Protein AF-A0A9W9Z5Y8-F1 (afdb_monomer_lite)

Sequence (457 aa):
MLLIQQVHQNNAPAVVKSFIDCHHIPGLTVVLNDNGTRCAQRVTTGTALMLLRLKIGVSLDQMVKESLDGFKSQWRERAAQRRSKSDWSSTDVVSKGGERKETDVDEEALSPDSIVKVATCGNSRLRPSSRSNWQQKLCQVLVDVCHPNGTTKVNPSAIKETPNHLLYLKLEVHGNRAFVGNVLEWREIGFVVEIKERKEVIKKHFAIDLHSNRFRRSVILGEVSAEKNNFPDYDQHKCCGSCYSGCGPVAWAQIFGYYDRKAATPNAIFSSTIYGDSSTKAPLHLTDEVKRFVEDIRLQVKTFCNNGQGSTYTSNMHLIAPWFRSRQGSNSRVVSYLESRKKRSSGGSSVARGGRSWIQSKAAEYIKSGYPVILDFDFESEGGHSAVATRYKGTSRRNRHCKTKTTGWWVGKKTKTVCSWETAAYDYEFFLHYGWGGRNNKWQQVSPFGAHVAYIA

Foldseek 3Di:
DPPPPPPDDDDDDDDDDDDDDDDDDDDDDFDDDPVGDDDDDDDDDDPVCPVVCVVVVVVVVVVVVVVVLVVVLVVQVVVQPVDDVLVCQQKDKDFVPDDDPDQKHKAFEDEAFDKDKAFADDDFDDDADDDDLVLLLVVVQWPQQADPVSGSHGHCVQWDADPVRTTIGITGGHRPLVSNCVSNVVDKDKDWDWHDDPGMIMIGIHIYDSVPPDDLDQDQPFFQPPPPQQQAQEAWDQDDPLATLAQLLLQVLRQLLSLLQQCPDPPRLFFVPSLHDVVDRRDNYDDPSSVVSSNVSLVQLVFDGDPRYTDGDLVSSQSCAVVRCVRGHDQKAKEKEAEDPDDDDDDDYHHHYDFLQVQLVVQQVVLRVNWKKWFWAADGPPGIAIWIFRTKTKGFIKIKMKGWDWDDPDPDTDIDIDIDIDRSGIQMWTQTSRNRRRPPRGTGRGRGRMMMTMDGD

Radius of gyration: 28.99 Å; chains: 1; bounding box: 71×78×68 Å

Organism: NCBI:txid174260

Secondary structure (DSSP, 8-state):
----SS---------------------------TT-----------GGGHHHHHHHHHHHHHHHHHHHHHHHHHHHHHHHT---HHHHHTEEEEETT-----SEEEEEEE-TT-EEEEE--S---PPP----HHHHHHHHHBTTTB-TTS-SSBPGGGEEE-TTS-EEEEEEB-S-HHHHHHHTTT---EEEEEEE-SSEEEEEEEEE-----S----EEEEE----TTSS---B--EEETTEE--HHHHHHHHHHHHHHHHHTSTT-SS-TTSSSSTT-PPPSS--HHHHHHHHHHHHHTT-EEETTEEE--GGGGGGGHHHHHHHH-TTEEEEEEEE-SS----TTSEEEEE-HHHHHHHHHHHHHTT--EEEEEEETTTEEEEEEEEEEEEEEEEEEEEEEEEES-TT--EEEEEEEEEEEEEEEEEEEE-SBTTTT-EEE----SEEEEEEE-

Structure (mmCIF, N/CA/C/O backbone):
data_AF-A0A9W9Z5Y8-F1
#
_entry.id   AF-A0A9W9Z5Y8-F1
#
loop_
_atom_site.group_PDB
_atom_site.id
_atom_site.type_symbol
_atom_site.label_atom_id
_atom_site.label_alt_id
_atom_site.label_comp_id
_atom_site.label_asym_id
_atom_site.label_entity_id
_atom_site.label_seq_id
_atom_site.pdbx_PDB_ins_code
_atom_site.Cartn_x
_atom_site.Cartn_y
_atom_site.Cartn_z
_atom_site.occupancy
_atom_site.B_iso_or_equiv
_atom_site.auth_seq_id
_atom_site.auth_comp_id
_atom_site.auth_asym_id
_atom_site.auth_atom_id
_atom_site.pdbx_PDB_model_num
ATOM 1 N N . MET A 1 1 ? -2.914 31.063 -19.823 1.00 40.78 1 MET A N 1
ATOM 2 C CA . MET A 1 1 ? -2.941 31.838 -21.081 1.00 40.78 1 MET A CA 1
ATOM 3 C C . MET A 1 1 ? -3.398 33.271 -20.805 1.00 40.78 1 MET A C 1
ATOM 5 O O . MET A 1 1 ? -4.477 33.668 -21.205 1.00 40.78 1 MET A O 1
ATOM 9 N N . LEU A 1 2 ? -2.565 34.026 -20.090 1.00 26.02 2 LEU A N 1
ATOM 10 C CA . LEU A 1 2 ? -2.575 35.484 -19.932 1.00 26.02 2 LEU A CA 1
ATOM 11 C C . LEU A 1 2 ? -1.150 35.807 -19.450 1.00 26.02 2 LEU A C 1
ATOM 13 O O . LEU A 1 2 ? -0.657 35.095 -18.579 1.00 26.02 2 LEU A O 1
ATOM 17 N N . LEU A 1 3 ? -0.502 36.805 -20.060 1.00 25.27 3 LEU A N 1
ATOM 18 C CA . LEU A 1 3 ? 0.904 37.229 -19.886 1.00 25.27 3 LEU A CA 1
ATOM 19 C C . LEU A 1 3 ? 1.996 36.468 -20.670 1.00 25.27 3 LEU A C 1
ATOM 21 O O . LEU A 1 3 ? 3.024 36.082 -20.125 1.00 25.27 3 LEU A O 1
ATOM 25 N N . ILE A 1 4 ? 1.840 36.379 -21.994 1.00 27.08 4 ILE A N 1
ATOM 26 C CA . ILE A 1 4 ? 2.989 36.397 -22.923 1.00 27.08 4 ILE A CA 1
ATOM 27 C C . ILE A 1 4 ? 2.711 37.474 -23.973 1.00 27.08 4 ILE A C 1
ATOM 29 O O . ILE A 1 4 ? 2.341 37.155 -25.096 1.00 27.08 4 ILE A O 1
ATOM 33 N N . GLN A 1 5 ? 2.808 38.757 -23.605 1.00 29.08 5 GLN A N 1
ATOM 34 C CA . GLN A 1 5 ? 2.834 39.828 -24.609 1.00 29.08 5 GLN A CA 1
ATOM 35 C C . GLN A 1 5 ? 3.351 41.179 -24.087 1.00 29.08 5 GLN A C 1
ATOM 37 O O . GLN A 1 5 ? 2.685 42.182 -24.285 1.00 29.08 5 GLN A O 1
ATOM 42 N N . GLN A 1 6 ? 4.527 41.255 -23.442 1.00 25.56 6 GLN A N 1
ATOM 43 C CA . GLN A 1 6 ? 5.216 42.560 -23.323 1.00 25.56 6 GLN A CA 1
ATOM 44 C C . GLN A 1 6 ? 6.703 42.506 -22.925 1.00 25.56 6 GLN A C 1
ATOM 46 O O . GLN A 1 6 ? 7.136 43.241 -22.047 1.00 25.56 6 GLN A O 1
ATOM 51 N N . VAL A 1 7 ? 7.524 41.664 -23.561 1.00 26.31 7 VAL A N 1
ATOM 52 C CA . VAL A 1 7 ? 8.994 41.811 -23.466 1.00 26.31 7 VAL A CA 1
ATOM 53 C C . VAL A 1 7 ? 9.623 41.570 -24.836 1.00 26.31 7 VAL A C 1
ATOM 55 O O . VAL A 1 7 ? 10.262 40.559 -25.093 1.00 26.31 7 VAL A O 1
ATOM 58 N N . HIS A 1 8 ? 9.400 42.512 -25.745 1.00 29.52 8 HIS A N 1
ATOM 59 C CA . HIS A 1 8 ? 10.186 42.659 -26.965 1.00 29.52 8 HIS A CA 1
ATOM 60 C C . HIS A 1 8 ? 10.391 44.154 -27.191 1.00 29.52 8 HIS A C 1
ATOM 62 O O . HIS A 1 8 ? 9.608 44.767 -27.900 1.00 29.52 8 HIS A O 1
ATOM 68 N N . GLN A 1 9 ? 11.387 44.733 -26.511 1.00 29.41 9 GLN A N 1
ATOM 69 C CA . GLN A 1 9 ? 12.099 45.969 -26.877 1.00 29.41 9 GLN A CA 1
ATOM 70 C C . GLN A 1 9 ? 13.045 46.353 -25.729 1.00 29.41 9 GLN A C 1
ATOM 72 O O . GLN A 1 9 ? 12.628 46.971 -24.755 1.00 29.41 9 GLN A O 1
ATOM 77 N N . ASN A 1 10 ? 14.297 45.887 -25.812 1.00 26.61 10 ASN A N 1
ATOM 78 C CA . ASN A 1 10 ? 15.540 46.630 -25.535 1.00 26.61 10 ASN A CA 1
ATOM 79 C C . ASN A 1 10 ? 16.707 45.644 -25.348 1.00 26.61 10 ASN A C 1
ATOM 81 O O . ASN A 1 10 ? 16.738 44.839 -24.421 1.00 26.61 10 ASN A O 1
ATOM 85 N N . ASN A 1 11 ? 17.655 45.707 -26.284 1.00 32.47 11 ASN A N 1
ATOM 86 C CA . ASN A 1 11 ? 18.853 44.875 -26.382 1.00 32.47 11 ASN A CA 1
ATOM 87 C C . ASN A 1 11 ? 19.766 44.986 -25.145 1.00 32.47 11 ASN A C 1
ATOM 89 O O . ASN A 1 11 ? 20.342 46.046 -24.916 1.00 32.47 11 ASN A O 1
ATOM 93 N N . ALA A 1 12 ? 19.987 43.877 -24.429 1.00 26.66 12 ALA A N 1
ATOM 94 C CA . ALA A 1 12 ? 21.201 43.592 -23.647 1.00 26.66 12 ALA A CA 1
ATOM 95 C C . ALA A 1 12 ? 21.277 42.080 -23.311 1.00 26.66 12 ALA A C 1
ATOM 97 O O . ALA A 1 12 ? 20.236 41.428 -23.219 1.00 26.66 12 ALA A O 1
ATOM 98 N N . PRO A 1 13 ? 22.484 41.490 -23.182 1.00 30.59 13 PRO A N 1
ATOM 99 C CA . PRO A 1 13 ? 22.707 40.057 -23.362 1.00 30.59 13 PRO A CA 1
ATOM 100 C C . PRO A 1 13 ? 22.388 39.201 -22.129 1.00 30.59 13 PRO A C 1
ATOM 102 O O . PRO A 1 13 ? 22.403 39.646 -20.984 1.00 30.59 13 PRO A O 1
ATOM 105 N N . ALA A 1 14 ? 22.149 37.922 -22.416 1.00 33.84 14 ALA A N 1
ATOM 106 C CA . ALA A 1 14 ? 21.874 36.836 -21.489 1.00 33.84 14 ALA A CA 1
ATOM 107 C C . ALA A 1 14 ? 22.852 36.735 -20.308 1.00 33.84 14 ALA A C 1
ATOM 109 O O . ALA A 1 14 ? 24.058 36.631 -20.517 1.00 33.84 14 ALA A O 1
ATOM 110 N N . VAL A 1 15 ? 22.320 36.572 -19.090 1.00 24.81 15 VAL A N 1
ATOM 111 C CA . VAL A 1 15 ? 23.015 35.865 -18.003 1.00 24.81 15 VAL A CA 1
ATOM 112 C C . VAL A 1 15 ? 22.008 35.059 -17.181 1.00 24.81 15 VAL A C 1
ATOM 114 O O . VAL A 1 15 ? 21.369 35.559 -16.263 1.00 24.81 15 VAL A O 1
ATOM 117 N N . VAL A 1 16 ? 21.929 33.764 -17.479 1.00 24.28 16 VAL A N 1
ATOM 118 C CA . VAL A 1 16 ? 21.732 32.738 -16.451 1.00 24.28 16 VAL A CA 1
ATOM 119 C C . VAL A 1 16 ? 23.098 32.095 -16.258 1.00 24.28 16 VAL A C 1
ATOM 121 O O . VAL A 1 16 ? 23.632 31.487 -17.188 1.00 24.28 16 VAL A O 1
ATOM 124 N N . LYS A 1 17 ? 23.683 32.220 -15.065 1.00 25.78 17 LYS A N 1
ATOM 125 C CA . LYS A 1 17 ? 24.812 31.382 -14.655 1.00 25.78 17 LYS A CA 1
ATOM 126 C C . LYS A 1 17 ? 24.716 31.036 -13.176 1.00 25.78 17 LYS A C 1
ATOM 128 O O . LYS A 1 17 ? 24.801 31.894 -12.306 1.00 25.78 17 LYS A O 1
ATOM 133 N N . SER A 1 18 ? 24.582 29.740 -12.934 1.00 23.34 18 SER A N 1
ATOM 134 C CA . SER A 1 18 ? 24.970 29.055 -11.710 1.00 23.34 18 SER A CA 1
ATOM 135 C C . SER A 1 18 ? 26.504 28.978 -11.589 1.00 23.34 18 SER A C 1
ATOM 137 O O . SER A 1 18 ? 27.213 28.912 -12.595 1.00 23.34 18 SER A O 1
ATOM 139 N N . PHE A 1 19 ? 26.969 28.960 -10.340 1.00 24.38 19 PHE A N 1
ATOM 140 C CA . PHE A 1 19 ? 28.344 28.965 -9.818 1.00 24.38 19 PHE A CA 1
ATOM 141 C C . PHE A 1 19 ? 29.400 28.097 -10.542 1.00 24.38 19 PHE A C 1
ATOM 143 O O . PHE A 1 19 ? 29.201 26.892 -10.675 1.00 24.38 19 PHE A O 1
ATOM 150 N N . ILE A 1 20 ? 30.557 28.702 -10.872 1.00 24.08 20 ILE A N 1
ATOM 151 C CA . ILE A 1 20 ? 31.930 28.141 -10.815 1.00 24.08 20 ILE A CA 1
ATOM 152 C C . ILE A 1 20 ? 32.887 29.305 -10.483 1.00 24.08 20 ILE A C 1
ATOM 154 O O . ILE A 1 20 ? 32.724 30.402 -11.013 1.00 24.08 20 ILE A O 1
ATOM 158 N N . ASP A 1 21 ? 33.843 29.035 -9.600 1.00 29.12 21 ASP A N 1
ATOM 159 C CA . ASP A 1 21 ? 34.938 29.893 -9.138 1.00 29.12 21 ASP A CA 1
ATOM 160 C C . ASP A 1 21 ? 35.821 30.435 -10.287 1.00 29.12 21 ASP A C 1
ATOM 162 O O . ASP A 1 21 ? 36.274 29.653 -11.122 1.00 29.12 21 ASP A O 1
ATOM 166 N N . CYS A 1 22 ? 36.074 31.750 -10.317 1.00 22.33 22 CYS A N 1
ATOM 167 C CA . CYS A 1 22 ? 37.150 32.414 -11.070 1.00 22.33 22 CYS A CA 1
ATOM 168 C C . CYS A 1 22 ? 37.438 33.789 -10.435 1.00 22.33 22 CYS A C 1
ATOM 170 O O . CYS A 1 22 ? 36.559 34.650 -10.370 1.00 22.33 22 CYS A O 1
ATOM 172 N N . HIS A 1 23 ? 38.682 33.998 -10.004 1.00 33.38 23 HIS A N 1
ATOM 173 C CA . HIS A 1 23 ? 39.225 35.286 -9.570 1.00 33.38 23 HIS A CA 1
ATOM 174 C C . HIS A 1 23 ? 39.332 36.311 -10.724 1.00 33.38 23 HIS A C 1
ATOM 176 O O . HIS A 1 23 ? 39.593 35.942 -11.866 1.00 33.38 23 HIS A O 1
ATOM 182 N N . HIS A 1 24 ? 39.237 37.594 -10.337 1.00 31.75 24 HIS A N 1
ATOM 183 C CA . HIS A 1 24 ? 39.574 38.856 -11.032 1.00 31.75 24 HIS A CA 1
ATOM 184 C C . HIS A 1 24 ? 38.626 39.447 -12.102 1.00 31.75 24 HIS A C 1
ATOM 186 O O . HIS A 1 24 ? 38.565 38.968 -13.227 1.00 31.75 24 HIS A O 1
ATOM 192 N N . ILE A 1 25 ? 37.970 40.571 -11.737 1.00 26.62 25 ILE A N 1
ATOM 193 C CA . ILE A 1 25 ? 37.927 41.930 -12.363 1.00 26.62 25 ILE A CA 1
ATOM 194 C C . ILE A 1 25 ? 37.096 42.856 -11.412 1.00 26.62 25 ILE A C 1
ATOM 196 O O . ILE A 1 25 ? 36.200 42.346 -10.735 1.00 26.62 25 ILE A O 1
ATOM 200 N N . PRO A 1 26 ? 37.403 44.168 -11.256 1.00 30.08 26 PRO A N 1
ATOM 201 C CA . PRO A 1 26 ? 37.049 44.965 -10.070 1.00 30.08 26 PRO A CA 1
ATOM 202 C C . PRO A 1 26 ? 35.721 45.741 -10.180 1.00 30.08 26 PRO A C 1
ATOM 204 O O . PRO A 1 26 ? 35.311 46.124 -11.272 1.00 30.08 26 PRO A O 1
ATOM 207 N N . GLY A 1 27 ? 35.098 46.045 -9.028 1.00 31.62 27 GLY A N 1
ATOM 208 C CA . GLY A 1 27 ? 34.037 47.067 -8.928 1.00 31.62 27 GLY A CA 1
ATOM 209 C C . GLY A 1 27 ? 32.718 46.674 -8.247 1.00 31.62 27 GLY A C 1
ATOM 210 O O . GLY A 1 27 ? 31.668 47.154 -8.668 1.00 31.62 27 GLY A O 1
ATOM 211 N N . LEU A 1 28 ? 32.731 45.835 -7.203 1.00 28.95 28 LEU A N 1
ATOM 212 C CA . LEU A 1 28 ? 31.530 45.538 -6.411 1.00 28.95 28 LEU A CA 1
ATOM 213 C C . LEU A 1 28 ? 31.868 45.478 -4.913 1.00 28.95 28 LEU A C 1
ATOM 215 O O . LEU A 1 28 ? 32.621 44.604 -4.490 1.00 28.95 28 LEU A O 1
ATOM 219 N N . THR A 1 29 ? 31.297 46.375 -4.109 1.00 32.47 29 THR A N 1
ATOM 220 C CA . THR A 1 29 ? 31.347 46.275 -2.643 1.00 32.47 29 THR A CA 1
ATOM 221 C C . THR A 1 29 ? 30.096 45.545 -2.166 1.00 32.47 29 THR A C 1
ATOM 223 O O . THR A 1 29 ? 28.977 45.968 -2.450 1.00 32.47 29 THR A O 1
ATOM 226 N N . VAL A 1 30 ? 30.286 44.433 -1.460 1.00 31.02 30 VAL A N 1
ATOM 227 C CA . VAL A 1 30 ? 29.218 43.647 -0.833 1.00 31.02 30 VAL A CA 1
ATOM 228 C C . VAL A 1 30 ? 29.119 44.079 0.625 1.00 31.02 30 VAL A C 1
ATOM 230 O O . VAL A 1 30 ? 30.120 44.033 1.334 1.00 31.02 30 VAL A O 1
ATOM 233 N N . VAL A 1 31 ? 27.930 44.469 1.083 1.00 34.16 31 VAL A N 1
ATOM 234 C CA . VAL A 1 31 ? 27.657 44.630 2.518 1.00 34.16 31 VAL A CA 1
ATOM 235 C C . VAL A 1 31 ? 26.803 43.453 2.970 1.00 34.16 31 VAL A C 1
ATOM 237 O O . VAL A 1 31 ? 25.794 43.129 2.343 1.00 34.16 31 VAL A O 1
ATOM 240 N N . LEU A 1 32 ? 27.254 42.786 4.028 1.00 31.17 32 LEU A N 1
ATOM 241 C CA . LEU A 1 32 ? 26.552 41.693 4.693 1.00 31.17 32 LEU A CA 1
ATOM 242 C C . LEU A 1 32 ? 25.568 42.278 5.709 1.00 31.17 32 LEU A C 1
ATOM 244 O O . LEU A 1 32 ? 25.897 43.245 6.391 1.00 31.17 32 LEU A O 1
ATOM 248 N N . ASN A 1 33 ? 24.389 41.675 5.838 1.00 38.16 33 ASN A N 1
ATOM 249 C CA . ASN A 1 33 ? 23.603 41.792 7.062 1.00 38.16 33 ASN A CA 1
ATOM 250 C C . ASN A 1 33 ? 23.660 40.468 7.837 1.00 38.16 33 ASN A C 1
ATOM 252 O O . ASN A 1 33 ? 23.958 39.411 7.271 1.00 38.16 33 ASN A O 1
ATOM 256 N N . ASP A 1 34 ? 23.362 40.533 9.132 1.00 32.47 34 ASP A N 1
ATOM 257 C CA . ASP A 1 34 ? 23.683 39.484 10.113 1.00 32.47 34 ASP A CA 1
ATOM 258 C C . ASP A 1 34 ? 22.933 38.148 9.925 1.00 32.47 34 ASP A C 1
ATOM 260 O O . ASP A 1 34 ? 23.219 37.181 10.624 1.00 32.47 34 ASP A O 1
ATOM 264 N N . ASN A 1 35 ? 22.034 38.045 8.936 1.00 37.03 35 ASN A N 1
ATOM 265 C CA . ASN A 1 35 ? 21.304 36.815 8.596 1.00 37.03 35 ASN A CA 1
ATOM 266 C C . ASN A 1 35 ? 21.672 36.220 7.218 1.00 37.03 35 ASN A C 1
ATOM 268 O O . ASN A 1 35 ? 20.952 35.374 6.688 1.00 37.03 35 ASN A O 1
ATOM 272 N N . GLY A 1 36 ? 22.791 36.633 6.615 1.00 34.34 36 GLY A N 1
ATOM 273 C CA . GLY A 1 36 ? 23.453 35.866 5.547 1.00 34.34 36 GLY A CA 1
ATOM 274 C C . GLY A 1 36 ? 22.721 35.767 4.199 1.00 34.34 36 GLY A C 1
ATOM 275 O O . GLY A 1 36 ? 23.052 34.898 3.391 1.00 34.34 36 GLY A O 1
ATOM 276 N N . THR A 1 37 ? 21.758 36.647 3.907 1.00 34.38 37 THR A N 1
ATOM 277 C CA . THR A 1 37 ? 21.048 36.648 2.612 1.00 34.38 37 THR A CA 1
ATOM 278 C C . THR A 1 37 ? 21.688 37.643 1.636 1.00 34.38 37 THR A C 1
ATOM 280 O O . THR A 1 37 ? 21.923 38.796 1.985 1.00 34.38 37 THR A O 1
ATOM 283 N N . ARG A 1 38 ? 21.979 37.217 0.394 1.00 29.53 38 ARG A N 1
ATOM 284 C CA . ARG A 1 38 ? 22.591 38.069 -0.646 1.00 29.53 38 ARG A CA 1
ATOM 285 C C . ARG A 1 38 ? 21.519 38.757 -1.494 1.00 29.53 38 ARG A C 1
ATOM 287 O O . ARG A 1 38 ? 20.821 38.084 -2.246 1.00 29.53 38 ARG A O 1
ATOM 294 N N . CYS A 1 39 ? 21.462 40.085 -1.455 1.00 28.77 39 CYS A N 1
ATOM 295 C CA . CYS A 1 39 ? 20.687 40.885 -2.405 1.00 28.77 39 CYS A CA 1
ATOM 296 C C . CYS A 1 39 ? 21.637 41.680 -3.306 1.00 28.77 39 CYS A C 1
ATOM 298 O O . CYS A 1 39 ? 22.526 42.369 -2.813 1.00 28.77 39 CYS A O 1
ATOM 300 N N . ALA A 1 40 ? 21.437 41.612 -4.623 1.00 28.08 40 ALA A N 1
ATOM 301 C CA . ALA A 1 40 ? 22.091 42.506 -5.571 1.00 28.08 40 ALA A CA 1
ATOM 302 C C . ALA A 1 40 ? 21.057 43.503 -6.098 1.00 28.08 40 ALA A C 1
ATOM 304 O O . ALA A 1 40 ? 20.062 43.098 -6.697 1.00 28.08 40 ALA A O 1
ATOM 305 N N . GLN A 1 41 ? 21.293 44.803 -5.913 1.00 31.31 41 GLN A N 1
ATOM 306 C CA . GLN A 1 41 ? 20.557 45.821 -6.657 1.00 31.31 41 GLN A CA 1
ATOM 307 C C . GLN A 1 41 ? 21.421 47.058 -6.907 1.00 31.31 41 GLN A C 1
ATOM 309 O O . GLN A 1 41 ? 22.120 47.535 -6.017 1.00 31.31 41 GLN A O 1
ATOM 314 N N . ARG A 1 42 ? 21.333 47.599 -8.125 1.00 28.53 42 ARG A N 1
ATOM 315 C CA . ARG A 1 42 ? 21.793 48.948 -8.471 1.00 28.53 42 ARG A CA 1
ATOM 316 C C . ARG A 1 42 ? 20.576 49.872 -8.411 1.00 28.53 42 ARG A C 1
ATOM 318 O O . ARG A 1 42 ? 19.552 49.547 -9.008 1.00 28.53 42 ARG A O 1
ATOM 325 N N . VAL A 1 43 ? 20.667 50.998 -7.705 1.00 30.75 43 VAL A N 1
ATOM 326 C CA . VAL A 1 43 ? 19.613 52.026 -7.691 1.00 30.75 43 VAL A CA 1
ATOM 327 C C . VAL A 1 43 ? 20.244 53.396 -7.893 1.00 30.75 43 VAL A C 1
ATOM 329 O O . VAL A 1 43 ? 21.152 53.772 -7.159 1.00 30.75 43 VAL A O 1
ATOM 332 N N . THR A 1 44 ? 19.695 54.162 -8.831 1.00 35.12 44 THR A N 1
ATOM 333 C CA . THR A 1 44 ? 19.780 55.624 -8.850 1.00 35.12 44 THR A CA 1
ATOM 334 C C . THR A 1 44 ? 18.376 56.209 -8.643 1.00 35.12 44 THR A C 1
ATOM 336 O O . THR A 1 44 ? 17.454 55.898 -9.388 1.00 35.12 44 THR A O 1
ATOM 339 N N . THR A 1 45 ? 18.268 57.009 -7.572 1.00 37.56 45 THR A N 1
ATOM 340 C CA . THR A 1 45 ? 17.328 58.113 -7.246 1.00 37.56 45 THR A CA 1
ATOM 341 C C . THR A 1 45 ? 15.798 57.923 -7.287 1.00 37.56 45 THR A C 1
ATOM 343 O O . THR A 1 45 ? 15.222 57.585 -8.313 1.00 37.56 45 THR A O 1
ATOM 346 N N . GLY A 1 46 ? 15.131 58.305 -6.179 1.00 30.73 46 GLY A N 1
ATOM 347 C CA . GLY A 1 46 ? 13.712 58.714 -6.136 1.00 30.73 46 GLY A CA 1
ATOM 348 C C . GLY A 1 46 ? 12.890 58.155 -4.960 1.00 30.73 46 GLY A C 1
ATOM 349 O O . GLY A 1 46 ? 12.543 56.976 -4.937 1.00 30.73 46 GLY A O 1
ATOM 350 N N . THR A 1 47 ? 12.517 59.010 -4.003 1.00 36.50 47 THR A N 1
ATOM 351 C CA . THR A 1 47 ? 11.840 58.702 -2.721 1.00 36.50 47 THR A CA 1
ATOM 352 C C . THR A 1 47 ? 10.360 58.285 -2.811 1.00 36.50 47 THR A C 1
ATOM 354 O O . THR A 1 47 ? 9.779 57.913 -1.798 1.00 36.50 47 THR A O 1
ATOM 357 N N . ALA A 1 48 ? 9.748 58.228 -3.999 1.00 33.56 48 ALA A N 1
ATOM 358 C CA . ALA A 1 48 ? 8.373 57.727 -4.178 1.00 33.56 48 ALA A CA 1
ATOM 359 C C . ALA A 1 48 ? 8.273 56.188 -4.324 1.00 33.56 48 ALA A C 1
ATOM 361 O O . ALA A 1 48 ? 7.181 55.623 -4.296 1.00 33.56 48 ALA A O 1
ATOM 362 N N . LEU A 1 49 ? 9.401 55.473 -4.449 1.00 34.75 49 LEU A N 1
ATOM 363 C CA . LEU A 1 49 ? 9.413 54.024 -4.703 1.00 34.75 49 LEU A CA 1
ATOM 364 C C . LEU A 1 49 ? 9.263 53.142 -3.447 1.00 34.75 49 LEU A C 1
ATOM 366 O O . LEU A 1 49 ? 9.124 51.928 -3.580 1.00 34.75 49 LEU A O 1
ATOM 370 N N . MET A 1 50 ? 9.309 53.695 -2.232 1.00 33.19 50 MET A N 1
ATOM 371 C CA . MET A 1 50 ? 9.388 52.889 -1.001 1.00 33.19 50 MET A CA 1
ATOM 372 C C . MET A 1 50 ? 8.078 52.147 -0.669 1.00 33.19 50 MET A C 1
ATOM 374 O O . MET A 1 50 ? 8.118 50.988 -0.258 1.00 33.19 50 MET A O 1
ATOM 378 N N . LEU A 1 51 ? 6.916 52.754 -0.943 1.00 31.38 51 LEU A N 1
ATOM 379 C CA . LEU A 1 51 ? 5.601 52.122 -0.742 1.00 31.38 51 LEU A CA 1
ATOM 380 C C . LEU A 1 51 ? 5.255 51.092 -1.835 1.00 31.38 51 LEU A C 1
ATOM 382 O O . LEU A 1 51 ? 4.611 50.083 -1.545 1.00 31.38 51 LEU A O 1
ATOM 386 N N . LEU A 1 52 ? 5.740 51.282 -3.070 1.00 32.62 52 LEU A N 1
ATOM 387 C CA . LEU A 1 52 ? 5.621 50.275 -4.136 1.00 32.62 52 LEU A CA 1
ATOM 388 C C . LEU A 1 52 ? 6.540 49.063 -3.874 1.00 32.62 52 LEU A C 1
ATOM 390 O O . LEU A 1 52 ? 6.163 47.925 -4.147 1.00 32.62 52 LEU A O 1
ATOM 394 N N . ARG A 1 53 ? 7.727 49.295 -3.289 1.00 32.94 53 ARG A N 1
ATOM 395 C CA . ARG A 1 53 ? 8.720 48.258 -2.946 1.00 32.94 53 ARG A CA 1
ATOM 396 C C . ARG A 1 53 ? 8.244 47.287 -1.865 1.00 32.94 53 ARG A C 1
ATOM 398 O O . ARG A 1 53 ? 8.538 46.102 -1.974 1.00 32.94 53 ARG A O 1
ATOM 405 N N . LEU A 1 54 ? 7.477 47.747 -0.874 1.00 37.91 54 LEU A N 1
ATOM 406 C CA . LEU A 1 54 ? 6.886 46.867 0.145 1.00 37.91 54 LEU A CA 1
ATOM 407 C C . LEU A 1 54 ? 5.803 45.950 -0.445 1.00 37.91 54 LEU A C 1
ATOM 409 O O . LEU A 1 54 ? 5.802 44.756 -0.165 1.00 37.91 54 LEU A O 1
ATOM 413 N N . LYS A 1 55 ? 4.934 46.465 -1.327 1.00 37.56 55 LYS A N 1
ATOM 414 C CA . LYS A 1 55 ? 3.900 45.647 -1.991 1.00 37.56 55 LYS A CA 1
ATOM 415 C C . LYS A 1 55 ? 4.487 44.613 -2.957 1.00 37.56 55 LYS A C 1
ATOM 417 O O . LYS A 1 55 ? 4.021 43.478 -2.977 1.00 37.56 55 LYS A O 1
ATOM 422 N N . ILE A 1 56 ? 5.526 44.973 -3.715 1.00 39.28 56 ILE A N 1
ATOM 423 C CA . ILE A 1 56 ? 6.209 44.043 -4.631 1.00 39.28 56 ILE A CA 1
ATOM 424 C C . ILE A 1 56 ? 7.039 43.016 -3.851 1.00 39.28 56 ILE A C 1
ATOM 426 O O . ILE A 1 56 ? 7.028 41.848 -4.214 1.00 39.28 56 ILE A O 1
ATOM 430 N N . GLY A 1 57 ? 7.710 43.410 -2.763 1.00 35.03 57 GLY A N 1
ATOM 431 C CA . GLY A 1 57 ? 8.475 42.490 -1.914 1.00 35.03 57 GLY A CA 1
ATOM 432 C C . GLY A 1 57 ? 7.595 41.452 -1.216 1.00 35.03 57 GLY A C 1
ATOM 433 O O . GLY A 1 57 ? 7.917 40.271 -1.246 1.00 35.03 57 GLY A O 1
ATOM 434 N N . VAL A 1 58 ? 6.446 41.869 -0.673 1.00 44.34 58 VAL A N 1
ATOM 435 C CA . VAL A 1 58 ? 5.455 40.951 -0.083 1.00 44.34 58 VAL A CA 1
ATOM 436 C C . VAL A 1 58 ? 4.831 40.048 -1.152 1.00 44.34 58 VAL A C 1
ATOM 438 O O . VAL A 1 58 ? 4.684 38.855 -0.922 1.00 44.34 58 VAL A O 1
ATOM 441 N N . SER A 1 59 ? 4.528 40.573 -2.346 1.00 44.41 59 SER A N 1
ATOM 442 C CA . SER A 1 59 ? 4.019 39.767 -3.466 1.00 44.41 59 SER A CA 1
ATOM 443 C C . SER A 1 59 ? 5.051 38.763 -3.986 1.00 44.41 59 SER A C 1
ATOM 445 O O . SER A 1 59 ? 4.689 37.632 -4.293 1.00 44.41 59 SER A O 1
ATOM 447 N N . LEU A 1 60 ? 6.330 39.139 -4.060 1.00 35.12 60 LEU A N 1
ATOM 448 C CA . LEU A 1 60 ? 7.410 38.256 -4.497 1.00 35.12 60 LEU A CA 1
ATOM 449 C C . LEU A 1 60 ? 7.701 37.179 -3.450 1.00 35.12 60 LEU A C 1
ATOM 451 O O . LEU A 1 60 ? 7.856 36.023 -3.816 1.00 35.12 60 LEU A O 1
ATOM 455 N N . ASP A 1 61 ? 7.722 37.530 -2.163 1.00 44.34 61 ASP A N 1
ATOM 456 C CA . ASP A 1 61 ? 7.897 36.567 -1.072 1.00 44.34 61 ASP A CA 1
ATOM 457 C C . ASP A 1 61 ? 6.714 35.591 -0.996 1.00 44.34 61 ASP A C 1
ATOM 459 O O . ASP A 1 61 ? 6.912 34.392 -0.818 1.00 44.34 61 ASP A O 1
ATOM 463 N N . GLN A 1 62 ? 5.491 36.077 -1.232 1.00 50.62 62 GLN A N 1
ATOM 464 C CA . GLN A 1 62 ? 4.292 35.249 -1.328 1.00 50.62 62 GLN A CA 1
ATOM 465 C C . GLN A 1 62 ? 4.343 34.321 -2.551 1.00 50.62 62 GLN A C 1
ATOM 467 O O . GLN A 1 62 ? 4.138 33.123 -2.402 1.00 50.62 62 GLN A O 1
ATOM 472 N N . MET A 1 63 ? 4.714 34.823 -3.735 1.00 44.72 63 MET A N 1
ATOM 473 C CA . MET A 1 63 ? 4.885 33.995 -4.939 1.00 44.72 63 MET A CA 1
ATOM 474 C C . MET A 1 63 ? 6.017 32.972 -4.785 1.00 44.72 63 MET A C 1
ATOM 476 O O . MET A 1 63 ? 5.900 31.843 -5.256 1.00 44.72 63 MET A O 1
ATOM 480 N N . VAL A 1 64 ? 7.116 33.341 -4.120 1.00 44.75 64 VAL A N 1
ATOM 481 C CA . VAL A 1 64 ? 8.225 32.428 -3.821 1.00 44.75 64 VAL A CA 1
ATOM 482 C C . VAL A 1 64 ? 7.775 31.373 -2.819 1.00 44.75 64 VAL A C 1
ATOM 484 O O . VAL A 1 64 ? 8.061 30.206 -3.045 1.00 44.75 64 VAL A O 1
ATOM 487 N N . LYS A 1 65 ? 7.037 31.734 -1.763 1.00 52.19 65 LYS A N 1
ATOM 488 C CA . LYS A 1 65 ? 6.475 30.780 -0.793 1.00 52.19 65 LYS A CA 1
ATOM 489 C C . LYS A 1 65 ? 5.457 29.845 -1.430 1.00 52.19 65 LYS A C 1
ATOM 491 O O . LYS A 1 65 ? 5.588 28.642 -1.267 1.00 52.19 65 LYS A O 1
ATOM 496 N N . GLU A 1 66 ? 4.521 30.360 -2.217 1.00 54.03 66 GLU A N 1
ATOM 497 C CA . GLU A 1 66 ? 3.521 29.562 -2.935 1.00 54.03 66 GLU A CA 1
ATOM 498 C C . GLU A 1 66 ? 4.174 28.627 -3.960 1.00 54.03 66 GLU A C 1
ATOM 500 O O . GLU A 1 66 ? 3.826 27.450 -4.040 1.00 54.03 66 GLU A O 1
ATOM 505 N N . SER A 1 67 ? 5.182 29.106 -4.694 1.00 51.50 67 SER A N 1
ATOM 506 C CA . SER A 1 67 ? 5.968 28.282 -5.619 1.00 51.50 67 SER A CA 1
ATOM 507 C C . SER A 1 67 ? 6.819 27.244 -4.883 1.00 51.50 67 SER A C 1
ATOM 509 O O . SER A 1 67 ? 6.924 26.100 -5.322 1.00 51.50 67 SER A O 1
ATOM 511 N N . LEU A 1 68 ? 7.386 27.598 -3.727 1.00 47.22 68 LEU A N 1
ATOM 512 C CA . LEU A 1 68 ? 8.175 26.699 -2.889 1.00 47.22 68 LEU A CA 1
ATOM 513 C C . LEU A 1 68 ? 7.297 25.634 -2.226 1.00 47.22 68 LEU A C 1
ATOM 515 O O . LEU A 1 68 ? 7.717 24.486 -2.127 1.00 47.22 68 LEU A O 1
ATOM 519 N N . ASP A 1 69 ? 6.095 25.981 -1.783 1.00 51.47 69 ASP A N 1
ATOM 520 C CA . ASP A 1 69 ? 5.146 25.052 -1.176 1.00 51.47 69 ASP A CA 1
ATOM 521 C C . ASP A 1 69 ? 4.501 24.161 -2.238 1.00 51.47 69 ASP A C 1
ATOM 523 O O . ASP A 1 69 ? 4.410 22.948 -2.038 1.00 51.47 69 ASP A O 1
ATOM 527 N N . GLY A 1 70 ? 4.205 24.709 -3.420 1.00 51.84 70 GLY A N 1
ATOM 528 C CA . GLY A 1 70 ? 3.858 23.938 -4.611 1.00 51.84 70 GLY A CA 1
ATOM 529 C C . GLY A 1 70 ? 4.969 22.958 -4.997 1.00 51.84 70 GLY A C 1
ATOM 530 O O . GLY A 1 70 ? 4.716 21.765 -5.157 1.00 51.84 70 GLY A O 1
ATOM 531 N N . PHE A 1 71 ? 6.221 23.418 -5.052 1.00 43.69 71 PHE A N 1
ATOM 532 C CA . PHE A 1 71 ? 7.385 22.575 -5.321 1.00 43.69 71 PHE A CA 1
ATOM 533 C C . PHE A 1 71 ? 7.587 21.509 -4.240 1.00 43.69 71 PHE A C 1
ATOM 535 O O . PHE A 1 71 ? 7.800 20.347 -4.570 1.00 43.69 71 PHE A O 1
ATOM 542 N N . LYS A 1 72 ? 7.489 21.855 -2.951 1.00 47.06 72 LYS A N 1
ATOM 543 C CA . LYS A 1 72 ? 7.597 20.900 -1.835 1.00 47.06 72 LYS A CA 1
ATOM 544 C C . LYS A 1 72 ? 6.489 19.858 -1.891 1.00 47.06 72 LYS A C 1
ATOM 546 O O . LYS A 1 72 ? 6.781 18.690 -1.659 1.00 47.06 72 LYS A O 1
ATOM 551 N N . SER A 1 73 ? 5.256 20.259 -2.193 1.00 47.81 73 SER A N 1
ATOM 552 C CA . SER A 1 73 ? 4.118 19.351 -2.343 1.00 47.81 73 SER A CA 1
ATOM 553 C C . SER A 1 73 ? 4.357 18.372 -3.494 1.00 47.81 73 SER A C 1
ATOM 555 O O . SER A 1 73 ? 4.364 17.163 -3.282 1.00 47.81 73 SER A O 1
ATOM 557 N N . GLN A 1 74 ? 4.725 18.875 -4.675 1.00 47.31 74 GLN A N 1
ATOM 558 C CA . GLN A 1 74 ? 5.052 18.047 -5.843 1.00 47.31 74 GLN A CA 1
ATOM 559 C C . GLN A 1 74 ? 6.277 17.149 -5.611 1.00 47.31 74 GLN A C 1
ATOM 561 O O . GLN A 1 74 ? 6.323 16.000 -6.056 1.00 47.31 74 GLN A O 1
ATOM 566 N N . TRP A 1 75 ? 7.292 17.656 -4.909 1.00 44.16 75 TRP A N 1
ATOM 567 C CA . TRP A 1 75 ? 8.483 16.896 -4.548 1.00 44.16 75 TRP A CA 1
ATOM 568 C C . TRP A 1 75 ? 8.154 15.794 -3.545 1.00 44.16 75 TRP A C 1
ATOM 570 O O . TRP A 1 75 ? 8.671 14.689 -3.677 1.00 44.16 75 TRP A O 1
ATOM 580 N N . ARG A 1 76 ? 7.273 16.055 -2.573 1.00 50.03 76 ARG A N 1
ATOM 581 C CA . ARG A 1 76 ? 6.776 15.055 -1.619 1.00 50.03 76 ARG A CA 1
ATOM 582 C C . ARG A 1 76 ? 5.881 14.029 -2.290 1.00 50.03 76 ARG A C 1
ATOM 584 O O . ARG A 1 76 ? 6.071 12.855 -2.022 1.00 50.03 76 ARG A O 1
ATOM 591 N N . GLU A 1 77 ? 5.002 14.421 -3.207 1.00 46.84 77 GLU A N 1
ATOM 592 C CA . GLU A 1 77 ? 4.210 13.495 -4.024 1.00 46.84 77 GLU A CA 1
ATOM 593 C C . GLU A 1 77 ? 5.134 12.546 -4.807 1.00 46.84 77 GLU A C 1
ATOM 595 O O . GLU A 1 77 ? 4.979 11.325 -4.768 1.00 46.84 77 GLU A O 1
ATOM 600 N N . ARG A 1 78 ? 6.192 13.083 -5.427 1.00 47.88 78 ARG A N 1
ATOM 601 C CA . ARG A 1 78 ? 7.214 12.276 -6.113 1.00 47.88 78 ARG A CA 1
ATOM 602 C C . ARG A 1 78 ? 8.087 11.450 -5.170 1.00 47.88 78 ARG A C 1
ATOM 604 O O . ARG A 1 78 ? 8.464 10.332 -5.513 1.00 47.88 78 ARG A O 1
ATOM 611 N N . ALA A 1 79 ? 8.422 11.968 -3.993 1.00 43.75 79 ALA A N 1
ATOM 612 C CA . ALA A 1 79 ? 9.183 11.241 -2.982 1.00 43.75 79 ALA A CA 1
ATOM 613 C C . ALA A 1 79 ? 8.340 10.143 -2.312 1.00 43.75 79 ALA A C 1
ATOM 615 O O . ALA A 1 79 ? 8.886 9.107 -1.944 1.00 43.75 79 ALA A O 1
ATOM 616 N N . ALA A 1 80 ? 7.024 10.326 -2.202 1.00 42.66 80 ALA A N 1
ATOM 617 C CA . ALA A 1 80 ? 6.060 9.322 -1.765 1.00 42.66 80 ALA A CA 1
ATOM 618 C C . ALA A 1 80 ? 5.858 8.250 -2.843 1.00 42.66 80 ALA A C 1
ATOM 620 O O . ALA A 1 80 ? 5.690 7.080 -2.519 1.00 42.66 80 ALA A O 1
ATOM 621 N N . GLN A 1 81 ? 6.021 8.601 -4.120 1.00 44.59 81 GLN A N 1
ATOM 622 C CA . GLN A 1 81 ? 6.207 7.645 -5.215 1.00 44.59 81 GLN A CA 1
ATOM 623 C C . GLN A 1 81 ? 7.611 7.022 -5.232 1.00 44.59 81 GLN A C 1
ATOM 625 O O . GLN A 1 81 ? 8.008 6.522 -6.284 1.00 44.59 81 GLN A O 1
ATOM 630 N N . ARG A 1 82 ? 8.378 7.061 -4.119 1.00 41.59 82 ARG A N 1
ATOM 631 C CA . ARG A 1 82 ? 9.743 6.518 -4.007 1.00 41.59 82 ARG A CA 1
ATOM 632 C C . ARG A 1 82 ? 9.812 5.164 -4.690 1.00 41.59 82 ARG A C 1
ATOM 634 O O . ARG A 1 82 ? 9.375 4.139 -4.166 1.00 41.59 82 ARG A O 1
ATOM 641 N N . ARG A 1 83 ? 10.342 5.239 -5.902 1.00 50.03 83 ARG A N 1
ATOM 642 C CA . ARG A 1 83 ? 10.424 4.154 -6.850 1.00 50.03 83 ARG A CA 1
ATOM 643 C C . ARG A 1 83 ? 11.303 3.073 -6.247 1.00 50.03 83 ARG A C 1
ATOM 645 O O . ARG A 1 83 ? 12.312 3.377 -5.601 1.00 50.03 83 ARG A O 1
ATOM 652 N N . SER A 1 84 ? 10.842 1.831 -6.341 1.00 45.84 84 SER A N 1
ATOM 653 C CA . SER A 1 84 ? 11.472 0.719 -5.638 1.00 45.84 84 SER A CA 1
ATOM 654 C C . SER A 1 84 ? 12.901 0.516 -6.160 1.00 45.84 84 SER A C 1
ATOM 656 O O . SER A 1 84 ? 13.266 1.029 -7.215 1.00 45.84 84 SER A O 1
ATOM 658 N N . LYS A 1 85 ? 13.745 -0.233 -5.443 1.00 41.25 85 LYS A N 1
ATOM 659 C CA . LYS A 1 85 ? 15.124 -0.515 -5.887 1.00 41.25 85 LYS A CA 1
ATOM 660 C C . LYS A 1 85 ? 15.185 -1.057 -7.333 1.00 41.25 85 LYS A C 1
ATOM 662 O O . LYS A 1 85 ? 16.185 -0.824 -8.000 1.00 41.25 85 LYS A O 1
ATOM 667 N N . SER A 1 86 ? 14.126 -1.711 -7.826 1.00 41.25 86 SER A N 1
ATOM 668 C CA . SER A 1 86 ? 14.041 -2.229 -9.201 1.00 41.25 86 SER A CA 1
ATOM 669 C C . SER A 1 86 ? 13.844 -1.155 -10.278 1.00 41.25 86 SER A C 1
ATOM 671 O O . SER A 1 86 ? 14.215 -1.381 -11.421 1.00 41.25 86 SER A O 1
ATOM 673 N N . ASP A 1 87 ? 13.316 0.026 -9.940 1.00 48.88 87 ASP A N 1
ATOM 674 C CA . ASP A 1 87 ? 13.226 1.159 -10.876 1.00 48.88 87 ASP A CA 1
ATOM 675 C C . ASP A 1 87 ? 14.599 1.749 -11.213 1.00 48.88 87 ASP A C 1
ATOM 677 O O . ASP A 1 87 ? 14.786 2.341 -12.277 1.00 48.88 87 ASP A O 1
ATOM 681 N N . TRP A 1 88 ? 15.535 1.614 -10.271 1.00 51.75 88 TRP A N 1
ATOM 682 C CA . TRP A 1 88 ? 16.916 2.062 -10.399 1.00 51.75 88 TRP A CA 1
ATOM 683 C C . TRP A 1 88 ? 17.851 0.943 -10.843 1.00 51.75 88 TRP A C 1
ATOM 685 O O . TRP A 1 88 ? 18.969 1.240 -11.239 1.00 51.75 88 TRP A O 1
ATOM 695 N N . SER A 1 89 ? 17.431 -0.326 -10.780 1.00 54.31 89 SER A N 1
ATOM 696 C CA . SER A 1 89 ? 18.333 -1.448 -11.065 1.00 54.31 89 SER A CA 1
ATOM 697 C C . SER A 1 89 ? 18.743 -1.519 -12.534 1.00 54.31 89 SER A C 1
ATOM 699 O O . SER A 1 89 ? 19.827 -2.000 -12.831 1.00 54.31 89 SER A O 1
ATOM 701 N N . SER A 1 90 ? 17.926 -0.958 -13.431 1.00 60.62 90 SER A N 1
ATOM 702 C CA . SER A 1 90 ? 18.253 -0.774 -14.846 1.00 60.62 90 SER A CA 1
ATOM 703 C C . SER A 1 90 ? 18.851 0.595 -15.180 1.00 60.62 90 SER A C 1
ATOM 705 O O . SER A 1 90 ? 18.911 0.961 -16.354 1.00 60.62 90 SER A O 1
ATOM 707 N N . THR A 1 91 ? 19.222 1.403 -14.181 1.00 66.81 91 THR A N 1
ATOM 708 C CA . THR A 1 91 ? 19.745 2.760 -14.387 1.00 66.81 91 THR A CA 1
ATOM 709 C C . THR A 1 91 ? 21.153 2.908 -13.818 1.00 66.81 91 THR A C 1
ATOM 711 O O . THR A 1 91 ? 21.341 2.842 -12.606 1.00 66.81 91 THR A O 1
ATOM 714 N N . ASP A 1 92 ? 22.110 3.239 -14.682 1.00 64.56 92 ASP A N 1
ATOM 715 C CA . ASP A 1 92 ? 23.500 3.498 -14.313 1.00 64.56 92 ASP A CA 1
ATOM 716 C C . ASP A 1 92 ? 23.830 4.986 -14.412 1.00 64.56 92 ASP A C 1
ATOM 718 O O . ASP A 1 92 ? 23.430 5.670 -15.355 1.00 64.56 92 ASP A O 1
ATOM 722 N N . VAL A 1 93 ? 24.619 5.490 -13.462 1.00 62.41 93 VAL A N 1
ATOM 723 C CA . VAL A 1 93 ? 25.202 6.838 -13.520 1.00 62.41 93 VAL A CA 1
ATOM 724 C C . VAL A 1 93 ? 26.711 6.696 -13.652 1.00 62.41 93 VAL A C 1
ATOM 726 O O . VAL A 1 93 ? 27.378 6.176 -12.759 1.00 62.41 93 VAL A O 1
ATOM 729 N N . VAL A 1 94 ? 27.251 7.143 -14.785 1.00 65.62 94 VAL A N 1
ATOM 730 C CA . VAL A 1 94 ? 28.673 7.019 -15.113 1.00 65.62 94 VAL A CA 1
ATOM 731 C C . VAL A 1 94 ? 29.303 8.406 -15.220 1.00 65.62 94 VAL A C 1
ATOM 733 O O . VAL A 1 94 ? 28.947 9.201 -16.095 1.00 65.62 94 VAL A O 1
ATOM 736 N N . SER A 1 95 ? 30.273 8.696 -14.352 1.00 61.72 95 SER A N 1
ATOM 737 C CA . SER A 1 95 ? 31.110 9.898 -14.452 1.00 61.72 95 SER A CA 1
ATOM 738 C C . SER A 1 95 ? 31.996 9.818 -15.697 1.00 61.72 95 SER A C 1
ATOM 740 O O . SER A 1 95 ? 32.585 8.770 -15.974 1.00 61.72 95 SER A O 1
ATOM 742 N N . LYS A 1 96 ? 32.132 10.915 -16.457 1.00 54.06 96 LYS A N 1
ATOM 743 C CA . LYS A 1 96 ? 33.007 10.951 -17.645 1.00 54.06 96 LYS A CA 1
ATOM 744 C C . LYS A 1 96 ? 34.445 10.548 -17.277 1.00 54.06 96 LYS A C 1
ATOM 746 O O . LYS A 1 96 ? 35.144 11.318 -16.629 1.00 54.06 96 LYS A O 1
ATOM 751 N N . GLY A 1 97 ? 34.869 9.361 -17.720 1.00 48.25 97 GLY A N 1
ATOM 752 C CA . GLY A 1 97 ? 36.213 8.805 -17.499 1.00 48.25 97 GLY A CA 1
ATOM 753 C C . GLY A 1 97 ? 36.266 7.550 -16.620 1.00 48.25 97 GLY A C 1
ATOM 754 O O . GLY A 1 97 ? 37.305 6.902 -16.575 1.00 48.25 97 GLY A O 1
ATOM 755 N N . GLY A 1 98 ? 35.168 7.172 -15.957 1.00 43.00 98 GLY A N 1
ATOM 756 C CA . GLY A 1 98 ? 35.071 5.895 -15.250 1.00 43.00 98 GLY A CA 1
ATOM 757 C C . GLY A 1 98 ? 34.399 4.838 -16.121 1.00 43.00 98 GLY A C 1
ATOM 758 O O . GLY A 1 98 ? 33.204 4.931 -16.374 1.00 43.00 98 GLY A O 1
ATOM 759 N N . GLU A 1 99 ? 35.125 3.816 -16.571 1.00 46.41 99 GLU A N 1
ATOM 760 C CA . GLU A 1 99 ? 34.480 2.595 -17.062 1.00 46.41 99 GLU A CA 1
ATOM 761 C C . GLU A 1 99 ? 34.120 1.718 -15.866 1.00 46.41 99 GLU A C 1
ATOM 763 O O . GLU A 1 99 ? 34.989 1.174 -15.181 1.00 46.41 99 GLU A O 1
ATOM 768 N N . ARG A 1 100 ? 32.823 1.549 -15.611 1.00 47.41 100 ARG A N 1
ATOM 769 C CA . ARG A 1 100 ? 32.366 0.481 -14.730 1.00 47.41 100 ARG A CA 1
ATOM 770 C C . ARG A 1 100 ? 32.404 -0.815 -15.539 1.00 47.41 100 ARG A C 1
ATOM 772 O O . ARG A 1 100 ? 31.675 -0.958 -16.517 1.00 47.41 100 ARG A O 1
ATOM 779 N N . LYS A 1 101 ? 33.272 -1.755 -15.153 1.00 50.88 101 LYS A N 1
ATOM 780 C CA . LYS A 1 101 ? 33.229 -3.146 -15.637 1.00 50.88 101 LYS A CA 1
ATOM 781 C C . LYS A 1 101 ? 32.029 -3.845 -14.998 1.00 50.88 101 LYS A C 1
ATOM 783 O O . LYS A 1 101 ? 32.199 -4.656 -14.093 1.00 50.88 101 LYS A O 1
ATOM 788 N N . GLU A 1 102 ? 30.819 -3.476 -15.393 1.00 55.53 102 GLU A N 1
ATOM 789 C CA . GLU A 1 102 ? 29.624 -4.159 -14.906 1.00 55.53 102 GLU A CA 1
ATOM 790 C C . GLU A 1 102 ? 29.453 -5.463 -15.688 1.00 55.53 102 GLU A C 1
ATOM 792 O O . GLU A 1 102 ? 29.257 -5.473 -16.902 1.00 55.53 102 GLU A O 1
ATOM 797 N N . THR A 1 103 ? 29.641 -6.586 -14.993 1.00 60.56 103 THR A N 1
ATOM 798 C CA . THR A 1 103 ? 29.462 -7.929 -15.560 1.00 60.56 103 THR A CA 1
ATOM 799 C C . THR A 1 103 ? 27.998 -8.351 -15.583 1.00 60.56 103 THR A C 1
ATOM 801 O O . THR A 1 103 ? 27.664 -9.262 -16.338 1.00 60.56 103 THR A O 1
ATOM 804 N N . ASP A 1 104 ? 27.149 -7.677 -14.802 1.00 72.50 104 ASP A N 1
ATOM 805 C CA . ASP A 1 104 ? 25.739 -7.987 -14.582 1.00 72.50 104 ASP A CA 1
ATOM 806 C C . ASP A 1 104 ? 24.916 -6.709 -14.843 1.00 72.50 104 ASP A C 1
ATOM 808 O O . ASP A 1 104 ? 25.225 -5.662 -14.279 1.00 72.50 104 ASP A O 1
ATOM 812 N N . VAL A 1 105 ? 23.898 -6.785 -15.704 1.00 78.88 105 VAL A N 1
ATOM 813 C CA . VAL A 1 105 ? 23.037 -5.654 -16.100 1.00 78.88 105 VAL A CA 1
ATOM 814 C C . VAL A 1 105 ? 21.572 -6.081 -16.022 1.00 78.88 105 VAL A C 1
ATOM 816 O O . VAL A 1 105 ? 21.215 -7.135 -16.551 1.00 78.88 105 VAL A O 1
ATOM 819 N N . ASP A 1 106 ? 20.723 -5.258 -15.401 1.00 80.19 106 ASP A N 1
ATOM 820 C CA . ASP A 1 106 ? 19.267 -5.421 -15.450 1.00 80.19 106 ASP A CA 1
ATOM 821 C C . ASP A 1 106 ? 18.660 -4.548 -16.548 1.00 80.19 106 ASP A C 1
ATOM 823 O O . ASP A 1 106 ? 18.956 -3.362 -16.661 1.00 80.19 106 ASP A O 1
ATOM 827 N N . GLU A 1 107 ? 17.737 -5.108 -17.321 1.00 84.31 107 GLU A N 1
ATOM 828 C CA . GLU A 1 107 ? 17.023 -4.396 -18.379 1.00 84.31 107 GLU A CA 1
ATOM 829 C C . GLU A 1 107 ? 15.516 -4.393 -18.087 1.00 84.31 107 GLU A C 1
ATOM 831 O O . GLU A 1 107 ? 14.918 -5.445 -17.855 1.00 84.31 107 GLU A O 1
ATOM 836 N N . GLU A 1 108 ? 14.875 -3.221 -18.100 1.00 85.12 108 GLU A N 1
ATOM 837 C CA . GLU A 1 108 ? 13.428 -3.100 -17.870 1.00 85.12 108 GLU A CA 1
ATOM 838 C C . GLU A 1 108 ? 12.643 -3.664 -19.070 1.00 85.12 108 GLU A C 1
ATOM 840 O O . GLU A 1 108 ? 12.865 -3.258 -20.214 1.00 85.12 108 GLU A O 1
ATOM 845 N N . ALA A 1 109 ? 11.717 -4.600 -18.826 1.00 86.44 109 ALA A N 1
ATOM 846 C CA . ALA A 1 109 ? 10.937 -5.230 -19.893 1.00 86.44 109 ALA A CA 1
ATOM 847 C C . ALA A 1 109 ? 9.883 -4.285 -20.487 1.00 86.44 109 ALA A C 1
ATOM 849 O O . ALA A 1 109 ? 8.985 -3.832 -19.771 1.00 86.44 109 ALA A O 1
ATOM 850 N N . LEU A 1 110 ? 9.903 -4.117 -21.807 1.00 86.75 110 LEU A N 1
ATOM 851 C CA . LEU A 1 110 ? 8.857 -3.473 -22.593 1.00 86.75 110 LEU A CA 1
ATOM 852 C C . LEU A 1 110 ? 8.204 -4.508 -23.516 1.00 86.75 110 LEU A C 1
ATOM 854 O O . LEU A 1 110 ? 8.850 -5.065 -24.397 1.00 86.75 110 LEU A O 1
ATOM 858 N N . SER A 1 111 ? 6.916 -4.768 -23.331 1.00 85.94 111 SER A N 1
ATOM 859 C CA . SER A 1 111 ? 6.106 -5.565 -24.264 1.00 85.94 111 SER A CA 1
ATOM 860 C C . SER A 1 111 ? 5.466 -4.675 -25.342 1.00 85.94 111 SER A C 1
ATOM 862 O O . SER A 1 111 ? 5.406 -3.458 -25.146 1.00 85.94 111 SER A O 1
ATOM 864 N N . PRO A 1 112 ? 4.933 -5.234 -26.444 1.00 86.25 112 PRO A N 1
ATOM 865 C CA . PRO A 1 112 ? 4.021 -4.502 -27.329 1.00 86.25 112 PRO A CA 1
ATOM 866 C C . PRO A 1 112 ? 2.956 -3.721 -26.534 1.00 86.25 112 PRO A C 1
ATOM 868 O O . PRO A 1 112 ? 2.489 -4.216 -25.505 1.00 86.25 112 PRO A O 1
ATOM 871 N N . ASP A 1 113 ? 2.642 -2.496 -26.970 1.00 83.12 113 ASP A N 1
ATOM 872 C CA . ASP A 1 113 ? 1.778 -1.504 -26.292 1.00 83.12 113 ASP A CA 1
ATOM 873 C C . ASP A 1 113 ? 2.294 -0.948 -24.952 1.00 83.12 113 ASP A C 1
ATOM 875 O O . ASP A 1 113 ? 1.583 -0.230 -24.241 1.00 83.12 113 ASP A O 1
ATOM 879 N N . SER A 1 114 ? 3.538 -1.237 -24.563 1.00 80.31 114 SER A N 1
ATOM 880 C CA . SER A 1 114 ? 4.091 -0.650 -23.336 1.00 80.31 114 SER A CA 1
ATOM 881 C C . SER A 1 114 ? 4.410 0.825 -23.532 1.00 80.31 114 SER A C 1
ATOM 883 O O . SER A 1 114 ? 5.035 1.206 -24.522 1.00 80.31 114 SER A O 1
ATOM 885 N N . ILE A 1 115 ? 4.055 1.638 -22.534 1.00 81.50 115 ILE A N 1
ATOM 886 C CA . ILE A 1 115 ? 4.382 3.063 -22.476 1.00 81.50 115 ILE A CA 1
ATOM 887 C C . ILE A 1 115 ? 5.199 3.327 -21.213 1.00 81.50 115 ILE A C 1
ATOM 889 O O . ILE A 1 115 ? 4.718 3.125 -20.098 1.00 81.50 115 ILE A O 1
ATOM 893 N N . VAL A 1 116 ? 6.418 3.835 -21.378 1.00 79.19 116 VAL A N 1
ATOM 894 C CA . VAL A 1 116 ? 7.313 4.211 -20.280 1.00 79.19 116 VAL A CA 1
ATOM 895 C C . VAL A 1 116 ? 7.747 5.665 -20.426 1.00 79.19 116 VAL A C 1
ATOM 897 O O . VAL A 1 116 ? 8.001 6.164 -21.520 1.00 79.19 116 VAL A O 1
ATOM 900 N N . LYS A 1 117 ? 7.827 6.370 -19.294 1.00 80.81 117 LYS A N 1
ATOM 901 C CA . LYS A 1 117 ? 8.302 7.757 -19.217 1.00 80.81 117 LYS A CA 1
ATOM 902 C C . LYS A 1 117 ? 9.708 7.777 -18.628 1.00 80.81 117 LYS A C 1
ATOM 904 O O . LYS A 1 117 ? 9.896 7.386 -17.474 1.00 80.81 117 LYS A O 1
ATOM 909 N N . VAL A 1 118 ? 10.676 8.267 -19.396 1.00 74.75 118 VAL A N 1
ATOM 910 C CA . VAL A 1 118 ? 12.066 8.439 -18.957 1.00 74.75 118 VAL A CA 1
ATOM 911 C C . VAL A 1 118 ? 12.313 9.920 -18.700 1.00 74.75 118 VAL A C 1
ATOM 913 O O . VAL A 1 118 ? 12.196 10.730 -19.612 1.00 74.75 118 VAL A O 1
ATOM 916 N N . ALA A 1 119 ? 12.610 10.295 -17.457 1.00 69.44 119 ALA A N 1
ATOM 917 C CA . ALA A 1 119 ? 12.876 11.692 -17.116 1.00 69.44 119 ALA A CA 1
ATOM 918 C C . ALA A 1 119 ? 14.134 12.198 -17.841 1.00 69.44 119 ALA A C 1
ATOM 920 O O . ALA A 1 119 ? 15.130 11.482 -17.900 1.00 69.44 119 ALA A O 1
ATOM 921 N N . THR A 1 120 ? 14.097 13.425 -18.367 1.00 63.47 120 THR A N 1
ATOM 922 C CA . THR A 1 120 ? 15.238 14.047 -19.057 1.00 63.47 120 THR A CA 1
ATOM 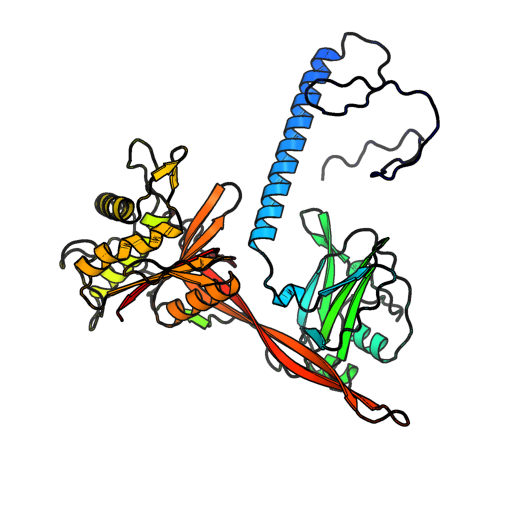923 C C . THR A 1 120 ? 15.638 15.343 -18.359 1.00 63.47 120 THR A C 1
ATOM 925 O O . THR A 1 120 ? 14.786 16.199 -18.128 1.00 63.47 120 THR A O 1
ATOM 928 N N . CYS A 1 121 ? 16.926 15.521 -18.063 1.00 47.59 121 CYS A N 1
ATOM 929 C CA . CYS A 1 121 ? 17.454 16.770 -17.513 1.00 47.59 121 CYS A CA 1
ATOM 930 C C . CYS A 1 121 ? 18.011 17.656 -18.643 1.00 47.59 121 CYS A C 1
ATOM 932 O O . CYS A 1 121 ? 19.036 17.339 -19.244 1.00 47.59 121 CYS A O 1
ATOM 934 N N . GLY A 1 122 ? 17.342 18.781 -18.921 1.00 46.84 122 GLY A N 1
ATOM 935 C CA . GLY A 1 122 ? 17.854 19.863 -19.771 1.00 46.84 122 GLY A CA 1
ATOM 936 C C . GLY A 1 122 ? 17.828 19.633 -21.291 1.00 46.84 122 GLY A C 1
ATOM 937 O O . GLY A 1 122 ? 17.372 18.607 -21.798 1.00 46.84 122 GLY A O 1
ATOM 938 N N . ASN A 1 123 ? 18.325 20.642 -22.023 1.00 40.00 123 ASN A N 1
ATOM 939 C CA . ASN A 1 123 ? 18.438 20.651 -23.486 1.00 40.00 123 ASN A CA 1
ATOM 940 C C . ASN A 1 123 ? 19.401 19.554 -23.959 1.00 40.00 123 ASN A C 1
ATOM 942 O O . ASN A 1 123 ? 20.617 19.742 -24.054 1.00 40.00 123 ASN A O 1
ATOM 946 N N . SER A 1 124 ? 18.834 18.393 -24.255 1.00 38.34 124 SER A N 1
ATOM 947 C CA . SER A 1 124 ? 19.543 17.196 -24.676 1.00 38.34 124 SER A CA 1
ATOM 948 C C . SER A 1 124 ? 19.985 17.348 -26.135 1.00 38.34 124 SER A C 1
ATOM 950 O O . SER A 1 124 ? 19.215 17.170 -27.074 1.00 38.34 124 SER A O 1
ATOM 952 N N . ARG A 1 125 ? 21.264 17.682 -26.352 1.00 35.88 125 ARG A N 1
ATOM 953 C CA . ARG A 1 125 ? 21.895 17.548 -27.675 1.00 35.88 125 ARG A CA 1
ATOM 954 C C . ARG A 1 125 ? 22.407 16.124 -27.842 1.00 35.88 125 ARG A C 1
ATOM 956 O O . ARG A 1 125 ? 23.436 15.746 -27.286 1.00 35.88 125 ARG A O 1
ATOM 963 N N . LEU A 1 126 ? 21.680 15.346 -28.634 1.00 42.69 126 LEU A N 1
ATOM 964 C CA . LEU A 1 126 ? 22.004 13.959 -28.945 1.00 42.69 126 LEU A CA 1
ATOM 965 C C . LEU A 1 126 ? 22.969 13.898 -30.136 1.00 42.69 126 LEU A C 1
ATOM 967 O O . LEU A 1 126 ? 22.707 14.464 -31.199 1.00 42.69 126 LEU A O 1
ATOM 971 N N . ARG A 1 127 ? 24.106 13.216 -29.958 1.00 39.06 127 ARG A N 1
ATOM 972 C CA . ARG A 1 127 ? 25.022 12.895 -31.060 1.00 39.06 127 ARG A CA 1
ATOM 973 C C . ARG A 1 127 ? 24.606 11.570 -31.709 1.00 39.06 127 ARG A C 1
ATOM 975 O O . ARG A 1 127 ? 24.254 10.647 -30.979 1.00 39.06 127 ARG A O 1
ATOM 982 N N . PRO A 1 128 ? 24.690 11.455 -33.043 1.00 38.31 128 PRO A N 1
ATOM 983 C CA . PRO A 1 128 ? 24.452 10.196 -33.736 1.00 38.31 128 PRO A CA 1
ATOM 984 C C . PRO A 1 128 ? 25.542 9.189 -33.348 1.00 38.31 128 PRO A C 1
ATOM 986 O O . PRO A 1 128 ? 26.725 9.453 -33.554 1.00 38.31 128 PRO A O 1
ATOM 989 N N . SER A 1 129 ? 25.156 8.047 -32.784 1.00 42.53 129 SER A N 1
ATOM 990 C CA . SER A 1 129 ? 25.996 6.847 -32.772 1.00 42.53 129 SER A CA 1
ATOM 991 C C . SER A 1 129 ? 25.443 5.815 -33.763 1.00 42.53 129 SER A C 1
ATOM 993 O O . SER A 1 129 ? 24.327 5.949 -34.266 1.00 42.53 129 SER A O 1
ATOM 995 N N . SER A 1 130 ? 26.319 4.884 -34.142 1.00 48.75 130 SER A N 1
ATOM 996 C CA . SER A 1 130 ? 26.345 4.096 -35.382 1.00 48.75 130 SER A CA 1
ATOM 997 C C . SER A 1 130 ? 25.023 3.502 -35.885 1.00 48.75 130 SER A C 1
ATOM 999 O O . SER A 1 130 ? 24.224 2.986 -35.114 1.00 48.75 130 SER A O 1
ATOM 1001 N N . ARG A 1 131 ? 24.894 3.438 -37.218 1.00 56.59 131 ARG A N 1
ATOM 1002 C CA . ARG A 1 131 ? 23.810 2.817 -38.004 1.00 56.59 131 ARG A CA 1
ATOM 1003 C C . ARG A 1 131 ? 23.777 1.280 -37.897 1.00 56.59 131 ARG A C 1
ATOM 1005 O O . ARG A 1 131 ? 23.922 0.595 -38.908 1.00 56.59 131 ARG A O 1
ATOM 1012 N N . SER A 1 132 ? 23.629 0.706 -36.705 1.00 70.50 132 SER A N 1
ATOM 1013 C CA . SER A 1 132 ? 23.386 -0.739 -36.637 1.00 70.50 132 SER A CA 1
ATOM 1014 C C . SER A 1 132 ? 21.992 -1.044 -37.207 1.00 70.50 132 SER A C 1
ATOM 1016 O O . SER A 1 132 ? 21.034 -0.315 -36.943 1.00 70.50 132 SER A O 1
ATOM 1018 N N . ASN A 1 133 ? 21.870 -2.114 -37.998 1.00 81.19 133 ASN A N 1
ATOM 1019 C CA . ASN A 1 133 ? 20.585 -2.593 -38.533 1.00 81.19 133 ASN A CA 1
ATOM 1020 C C . ASN A 1 133 ? 19.552 -2.771 -37.395 1.00 81.19 133 ASN A C 1
ATOM 1022 O O . ASN A 1 133 ? 18.400 -2.357 -37.495 1.00 81.19 133 ASN A O 1
ATOM 1026 N N . TRP A 1 134 ? 20.011 -3.251 -36.236 1.00 82.06 134 TRP A N 1
ATOM 1027 C CA . TRP A 1 134 ? 19.192 -3.382 -35.033 1.00 82.06 134 TRP A CA 1
ATOM 1028 C C . TRP A 1 134 ? 18.636 -2.064 -34.497 1.00 82.06 134 TRP A C 1
ATOM 1030 O O . TRP A 1 134 ? 17.498 -2.039 -34.039 1.00 82.06 134 TRP A O 1
ATOM 1040 N N . GLN A 1 135 ? 19.382 -0.962 -34.583 1.00 81.12 135 GLN A N 1
ATOM 1041 C CA . GLN A 1 135 ? 18.877 0.336 -34.140 1.00 81.12 135 GLN A CA 1
ATOM 1042 C C . GLN A 1 135 ? 17.779 0.868 -35.069 1.00 81.12 135 GLN A C 1
ATOM 1044 O O . GLN A 1 135 ? 16.824 1.472 -34.591 1.00 81.12 135 GLN A O 1
ATOM 1049 N N . GLN A 1 136 ? 17.868 0.604 -36.376 1.00 81.75 136 GLN A N 1
ATOM 1050 C CA . GLN A 1 136 ? 16.803 0.947 -37.326 1.00 81.75 136 GLN A CA 1
ATOM 1051 C C . GLN A 1 136 ? 15.535 0.129 -37.064 1.00 81.75 136 GLN A C 1
ATOM 1053 O O . GLN A 1 136 ? 14.446 0.692 -37.004 1.00 81.75 136 GLN A O 1
ATOM 1058 N N . LYS A 1 137 ? 15.681 -1.179 -36.830 1.00 87.88 137 LYS A N 1
ATOM 1059 C CA . LYS A 1 137 ? 14.567 -2.060 -36.454 1.00 87.88 137 LYS A CA 1
ATOM 1060 C C . LYS A 1 137 ? 13.917 -1.643 -35.136 1.00 87.88 137 LYS A C 1
ATOM 1062 O O . LYS A 1 137 ? 12.697 -1.550 -35.057 1.00 87.88 137 LYS A O 1
ATOM 1067 N N . LEU A 1 138 ? 14.717 -1.311 -34.120 1.00 87.12 138 LEU A N 1
ATOM 1068 C CA . LEU A 1 138 ? 14.210 -0.779 -32.854 1.00 87.12 138 LEU A CA 1
ATOM 1069 C C . LEU A 1 138 ? 13.432 0.528 -33.068 1.00 87.12 138 LEU A C 1
ATOM 1071 O O . LEU A 1 138 ? 12.355 0.691 -32.507 1.00 87.12 138 LEU A O 1
ATOM 1075 N N . CYS A 1 139 ? 13.936 1.433 -33.909 1.00 85.12 139 CYS A N 1
ATOM 1076 C CA . CYS A 1 139 ? 13.247 2.676 -34.252 1.00 85.12 139 CYS A CA 1
ATOM 1077 C C . CYS A 1 139 ? 11.900 2.466 -34.959 1.00 85.12 139 CYS A C 1
ATOM 1079 O O . CYS A 1 139 ? 11.022 3.304 -34.812 1.00 85.12 139 CYS A O 1
ATOM 1081 N N . GLN A 1 140 ? 11.727 1.382 -35.720 1.00 86.62 140 GLN A N 1
ATOM 1082 C CA . GLN A 1 140 ? 10.434 1.039 -36.330 1.00 86.62 140 GLN A CA 1
ATOM 1083 C C . GLN A 1 140 ? 9.432 0.503 -35.300 1.00 86.62 140 GLN A C 1
ATOM 1085 O O . GLN A 1 140 ? 8.227 0.672 -35.455 1.00 86.62 140 GLN A O 1
ATOM 1090 N N . VAL A 1 141 ? 9.931 -0.153 -34.251 1.00 89.31 141 VAL A N 1
ATOM 1091 C CA . VAL A 1 141 ? 9.117 -0.701 -33.159 1.00 89.31 141 VAL A CA 1
ATOM 1092 C C . VAL A 1 141 ? 8.726 0.368 -32.138 1.00 89.31 141 VAL A C 1
ATOM 1094 O O . VAL A 1 141 ? 7.647 0.279 -31.553 1.00 89.31 141 VAL A O 1
ATOM 1097 N N . LEU A 1 142 ? 9.586 1.360 -31.903 1.00 88.81 142 LEU A N 1
ATOM 1098 C CA . LEU A 1 142 ? 9.316 2.460 -30.982 1.00 88.81 142 LEU A CA 1
ATOM 1099 C C . LEU A 1 142 ? 8.511 3.569 -31.673 1.00 88.81 142 LEU A C 1
ATOM 1101 O O . LEU A 1 142 ? 9.011 4.247 -32.568 1.00 88.81 142 LEU A O 1
ATOM 1105 N N . VAL A 1 143 ? 7.281 3.788 -31.215 1.00 85.50 143 VAL A N 1
ATOM 1106 C CA . VAL A 1 143 ? 6.352 4.779 -31.770 1.00 85.50 143 VAL A CA 1
ATOM 1107 C C . VAL A 1 143 ? 6.882 6.184 -31.524 1.00 85.50 143 VAL A C 1
ATOM 1109 O O . VAL A 1 143 ? 7.153 6.566 -30.387 1.00 85.50 143 VAL A O 1
ATOM 1112 N N . ASP A 1 144 ? 7.034 6.949 -32.604 1.00 79.50 144 ASP A N 1
ATOM 1113 C CA . ASP A 1 144 ? 7.436 8.357 -32.615 1.00 79.50 144 ASP A CA 1
ATOM 1114 C C . ASP A 1 144 ? 8.771 8.685 -31.937 1.00 79.50 144 ASP A C 1
ATOM 1116 O O . ASP A 1 144 ? 9.132 9.854 -31.887 1.00 79.50 144 ASP A O 1
ATOM 1120 N N . VAL A 1 145 ? 9.537 7.705 -31.442 1.00 80.06 145 VAL A N 1
ATOM 1121 C CA . VAL A 1 145 ? 10.796 7.964 -30.727 1.00 80.06 145 VAL A CA 1
ATOM 1122 C C . VAL A 1 145 ? 11.899 8.363 -31.690 1.00 80.06 145 VAL A C 1
ATOM 1124 O O . VAL A 1 145 ? 12.701 9.217 -31.339 1.00 80.06 145 VAL A O 1
ATOM 1127 N N . CYS A 1 146 ? 11.961 7.784 -32.888 1.00 77.88 146 CYS A N 1
ATOM 1128 C CA . CYS A 1 146 ? 12.990 8.104 -33.876 1.00 77.88 146 CYS A CA 1
ATOM 1129 C C . CYS A 1 146 ? 12.465 9.046 -34.962 1.00 77.88 146 CYS A C 1
ATOM 1131 O O . CYS A 1 146 ? 11.271 9.105 -35.248 1.00 77.88 146 CYS A O 1
ATOM 1133 N N . HIS A 1 147 ? 13.364 9.816 -35.568 1.00 69.38 147 HIS A N 1
ATOM 1134 C CA . HIS A 1 147 ? 12.996 10.797 -36.580 1.00 69.38 147 HIS A CA 1
ATOM 1135 C C . HIS A 1 147 ? 12.460 10.102 -37.856 1.00 69.38 147 HIS A C 1
ATOM 1137 O O . HIS A 1 147 ? 13.079 9.148 -38.336 1.00 69.38 147 HIS A O 1
ATOM 1143 N N . PRO A 1 148 ? 11.378 10.611 -38.483 1.00 59.06 148 PRO A N 1
ATOM 1144 C CA . PRO A 1 148 ? 10.720 9.980 -39.641 1.00 59.06 148 PRO A CA 1
ATOM 1145 C C . PRO A 1 148 ? 11.581 9.841 -40.910 1.00 59.06 148 PRO A C 1
ATOM 1147 O O . PRO A 1 148 ? 11.204 9.144 -41.841 1.00 59.06 148 PRO A O 1
ATOM 1150 N N . ASN A 1 149 ? 12.761 10.461 -40.957 1.00 60.66 149 ASN A N 1
ATOM 1151 C CA . ASN A 1 149 ? 13.703 10.365 -42.079 1.00 60.66 149 ASN A CA 1
ATOM 1152 C C . ASN A 1 149 ? 14.621 9.128 -41.989 1.00 60.66 149 ASN A C 1
ATOM 1154 O O . ASN A 1 149 ? 15.678 9.097 -42.618 1.00 60.66 149 ASN A O 1
ATOM 1158 N N . GLY A 1 150 ? 14.277 8.147 -41.147 1.00 53.47 150 GLY A N 1
ATOM 1159 C CA . GLY A 1 150 ? 15.078 6.942 -40.922 1.00 53.47 150 GLY A CA 1
ATOM 1160 C C . GLY A 1 150 ? 16.376 7.190 -40.146 1.00 53.47 150 GLY A C 1
ATOM 1161 O O . GLY A 1 150 ? 17.224 6.299 -40.059 1.00 53.47 150 GLY A O 1
ATOM 1162 N N . THR A 1 151 ? 16.567 8.389 -39.580 1.00 57.19 151 THR A N 1
ATOM 1163 C CA . THR A 1 151 ? 17.718 8.649 -38.710 1.00 57.19 151 THR A CA 1
ATOM 1164 C C . THR A 1 151 ? 17.462 8.098 -37.312 1.00 57.19 151 THR A C 1
ATOM 1166 O O . THR A 1 151 ? 16.373 8.211 -36.761 1.00 57.19 151 THR A O 1
ATOM 1169 N N . THR A 1 152 ? 18.506 7.556 -36.687 1.00 56.56 152 THR A N 1
ATOM 1170 C CA . THR A 1 152 ? 18.487 7.068 -35.297 1.00 56.56 152 THR A CA 1
ATOM 1171 C C . THR A 1 152 ? 18.447 8.201 -34.258 1.00 56.56 152 THR A C 1
ATOM 1173 O O . THR A 1 152 ? 18.730 7.990 -33.079 1.00 56.56 152 THR A O 1
ATOM 1176 N N . LYS A 1 153 ? 18.139 9.431 -34.693 1.00 62.91 153 LYS A N 1
ATOM 1177 C CA . LYS A 1 153 ? 17.992 10.599 -33.826 1.00 62.91 153 LYS A CA 1
ATOM 1178 C C . LYS A 1 153 ? 16.619 10.555 -33.176 1.00 62.91 153 LYS A C 1
ATOM 1180 O O . LYS A 1 153 ? 15.633 10.273 -33.852 1.00 62.91 153 LYS A O 1
ATOM 1185 N N . VAL A 1 154 ? 16.566 10.882 -31.888 1.00 67.94 154 VAL A N 1
ATOM 1186 C CA . VAL A 1 154 ? 15.292 10.969 -31.178 1.00 67.94 154 VAL A CA 1
ATOM 1187 C C . VAL A 1 154 ? 14.468 12.115 -31.760 1.00 67.94 154 VAL A C 1
ATOM 1189 O O . VAL A 1 154 ? 14.979 13.221 -31.950 1.00 67.94 154 VAL A O 1
ATOM 1192 N N . ASN A 1 155 ? 13.207 11.844 -32.061 1.00 74.81 155 ASN A N 1
ATOM 1193 C CA . ASN A 1 155 ? 12.243 12.830 -32.502 1.00 74.81 155 ASN A CA 1
ATOM 1194 C C . ASN A 1 155 ? 11.913 13.770 -31.330 1.00 74.81 155 ASN A C 1
ATOM 1196 O O . ASN A 1 155 ? 11.479 13.296 -30.275 1.00 74.81 155 ASN A O 1
ATOM 1200 N N . PRO A 1 156 ? 12.071 15.096 -31.479 1.00 73.12 156 PRO A N 1
ATOM 1201 C CA . PRO A 1 156 ? 11.706 16.041 -30.429 1.00 73.12 156 PRO A CA 1
ATOM 1202 C C . PRO A 1 156 ? 10.249 15.909 -29.966 1.00 73.12 156 PRO A C 1
ATOM 1204 O O . PRO A 1 156 ? 9.968 16.190 -28.807 1.00 73.12 156 PRO A O 1
ATOM 1207 N N . SER A 1 157 ? 9.330 15.432 -30.819 1.00 77.12 157 SER A N 1
ATOM 1208 C CA . SER A 1 157 ? 7.927 15.222 -30.435 1.00 77.12 157 SER A CA 1
ATOM 1209 C C . SER A 1 157 ? 7.729 14.112 -29.393 1.00 77.12 157 SER A C 1
ATOM 1211 O O . SER A 1 157 ? 6.706 14.118 -28.699 1.00 77.12 157 SER A O 1
ATOM 1213 N N . ALA A 1 158 ? 8.688 13.188 -29.252 1.00 78.50 158 ALA A N 1
ATOM 1214 C CA . ALA A 1 158 ? 8.699 12.164 -28.208 1.00 78.50 158 ALA A CA 1
ATOM 1215 C C . ALA A 1 158 ? 9.082 12.735 -26.836 1.00 78.50 158 ALA A C 1
ATOM 1217 O O . ALA A 1 158 ? 8.807 12.112 -25.808 1.00 78.50 158 ALA A O 1
ATOM 1218 N N . ILE A 1 159 ? 9.689 13.926 -26.806 1.00 80.81 159 ILE A N 1
ATOM 1219 C CA . ILE A 1 159 ? 9.944 14.666 -25.575 1.00 80.81 159 ILE A CA 1
ATOM 1220 C C . ILE A 1 159 ? 8.665 15.418 -25.223 1.00 80.81 159 ILE A C 1
ATOM 1222 O O . ILE A 1 159 ? 8.184 16.277 -25.960 1.00 80.81 159 ILE A O 1
ATOM 1226 N N . LYS A 1 160 ? 8.086 15.055 -24.088 1.00 80.12 160 LYS A N 1
ATOM 1227 C CA . LYS A 1 160 ? 6.863 15.639 -23.556 1.00 80.12 160 LYS A CA 1
ATOM 1228 C C . LYS A 1 160 ? 7.175 16.396 -22.279 1.00 80.12 160 LYS A C 1
ATOM 1230 O O . LYS A 1 160 ? 8.138 16.100 -21.577 1.00 80.12 160 LYS A O 1
ATOM 1235 N N . GLU A 1 161 ? 6.311 17.340 -21.959 1.00 73.62 161 GLU A N 1
ATOM 1236 C CA . GLU A 1 161 ? 6.395 18.133 -20.743 1.00 73.62 161 GLU A CA 1
ATOM 1237 C C . GLU A 1 161 ? 5.250 17.737 -19.806 1.00 73.62 161 GLU A C 1
ATOM 1239 O O . GLU A 1 161 ? 4.109 17.542 -20.229 1.00 73.62 161 GLU A O 1
ATOM 1244 N N . THR A 1 162 ? 5.556 17.518 -18.530 1.00 60.62 162 THR A N 1
ATOM 1245 C CA . THR A 1 162 ? 4.521 17.335 -17.498 1.00 60.62 162 THR A CA 1
ATOM 1246 C C . THR A 1 162 ? 3.896 18.685 -17.118 1.00 60.62 162 THR A C 1
ATOM 1248 O O . THR A 1 162 ? 4.559 19.698 -17.321 1.00 60.62 162 THR A O 1
ATOM 1251 N N . PRO A 1 163 ? 2.727 18.726 -16.443 1.00 56.22 163 PRO A N 1
ATOM 1252 C CA . PRO A 1 163 ? 2.149 19.976 -15.925 1.00 56.22 163 PRO A CA 1
ATOM 1253 C C . PRO A 1 163 ? 3.105 20.829 -15.074 1.00 56.22 163 PRO A C 1
ATOM 1255 O O . PRO A 1 163 ? 2.959 22.042 -15.023 1.00 56.22 163 PRO A O 1
ATOM 1258 N N . ASN A 1 164 ? 4.115 20.208 -14.457 1.00 49.84 164 ASN A N 1
ATOM 1259 C CA . ASN A 1 164 ? 5.108 20.882 -13.616 1.00 49.84 164 ASN A CA 1
ATOM 1260 C C . ASN A 1 164 ? 6.391 21.252 -14.386 1.00 49.84 164 ASN A C 1
ATOM 1262 O O . ASN A 1 164 ? 7.469 21.300 -13.801 1.00 49.84 164 ASN A O 1
ATOM 1266 N N . HIS A 1 165 ? 6.305 21.417 -15.706 1.00 63.06 165 HIS A N 1
ATOM 1267 C CA . HIS A 1 165 ? 7.413 21.822 -16.578 1.00 63.06 165 HIS A CA 1
ATOM 1268 C C . HIS A 1 165 ? 8.630 20.881 -16.633 1.00 63.06 165 HIS A C 1
ATOM 1270 O O . HIS A 1 165 ? 9.731 21.260 -17.031 1.00 63.06 165 HIS A O 1
ATOM 1276 N N . LEU A 1 166 ? 8.450 19.617 -16.244 1.00 60.19 166 LEU A N 1
ATOM 1277 C CA . LEU A 1 166 ? 9.497 18.603 -16.341 1.00 60.19 166 LEU A CA 1
ATOM 1278 C C . LEU A 1 166 ? 9.419 17.870 -17.676 1.00 60.19 166 LEU A C 1
ATOM 1280 O O . LEU A 1 166 ? 8.379 17.312 -18.033 1.00 60.19 166 LEU A O 1
ATOM 1284 N N . LEU A 1 167 ? 10.549 17.835 -18.377 1.00 69.19 167 LEU A N 1
ATOM 1285 C CA . LEU A 1 167 ? 10.694 17.125 -19.639 1.00 69.19 167 LEU A CA 1
ATOM 1286 C C . LEU A 1 167 ? 10.903 15.625 -19.403 1.00 69.19 167 LEU A C 1
ATOM 1288 O O . LEU A 1 167 ? 11.640 15.203 -18.503 1.00 69.19 167 LEU A O 1
ATOM 1292 N N . TYR A 1 168 ? 10.259 14.809 -20.228 1.00 75.69 168 TYR A N 1
ATOM 1293 C CA . TYR A 1 168 ? 10.446 13.366 -20.256 1.00 75.69 168 TYR A CA 1
ATOM 1294 C C . TYR A 1 168 ? 10.378 12.830 -21.682 1.00 75.69 168 TYR A C 1
ATOM 1296 O O . TYR A 1 168 ? 9.598 13.300 -22.505 1.00 75.69 168 TYR A O 1
ATOM 1304 N N . LEU A 1 169 ? 11.159 11.793 -21.957 1.00 82.25 169 LEU A N 1
ATOM 1305 C CA . LEU A 1 169 ? 11.050 10.996 -23.167 1.00 82.25 169 LEU A CA 1
ATOM 1306 C C . LEU A 1 169 ? 9.934 9.961 -22.979 1.00 82.25 169 LEU A C 1
ATOM 1308 O O . LEU A 1 169 ? 9.997 9.128 -22.069 1.00 82.25 169 LEU A O 1
ATOM 1312 N N . LYS A 1 170 ? 8.904 10.022 -23.826 1.00 84.31 170 LYS A N 1
ATOM 1313 C CA . LYS A 1 170 ? 7.872 8.987 -23.926 1.00 84.31 170 LYS A CA 1
ATOM 1314 C C . LYS A 1 170 ? 8.409 7.865 -24.816 1.00 84.31 170 LYS A C 1
ATOM 1316 O O . LYS A 1 170 ? 8.601 8.070 -26.008 1.00 84.31 170 LYS A O 1
ATOM 1321 N N . LEU A 1 171 ? 8.656 6.698 -24.231 1.00 85.62 171 LEU A N 1
ATOM 1322 C CA . LEU A 1 171 ? 8.955 5.474 -24.966 1.00 85.62 171 LEU A CA 1
ATOM 1323 C C . LEU A 1 171 ? 7.668 4.672 -25.094 1.00 85.62 171 LEU A C 1
ATOM 1325 O O . LEU A 1 171 ? 7.086 4.280 -24.086 1.00 85.62 171 LEU A O 1
ATOM 1329 N N . GLU A 1 172 ? 7.230 4.441 -26.321 1.00 88.75 172 GLU A N 1
ATOM 1330 C CA . GLU A 1 172 ? 6.041 3.654 -26.624 1.00 88.75 172 GLU A CA 1
ATOM 1331 C C . GLU A 1 172 ? 6.418 2.555 -27.611 1.00 88.75 172 GLU A C 1
ATOM 1333 O O . GLU A 1 172 ? 7.080 2.820 -28.610 1.00 88.75 172 GLU A O 1
ATOM 1338 N N . VAL A 1 173 ? 6.047 1.315 -27.308 1.00 88.06 173 VAL A N 1
ATOM 1339 C CA . VAL A 1 173 ? 6.268 0.165 -28.192 1.00 88.06 173 VAL A CA 1
ATOM 1340 C C . VAL A 1 173 ? 4.999 -0.076 -28.990 1.00 88.06 173 VAL A C 1
ATOM 1342 O O . VAL A 1 173 ? 3.920 -0.153 -28.410 1.00 88.06 173 VAL A O 1
ATOM 1345 N N . HIS A 1 174 ? 5.128 -0.252 -30.303 1.00 89.75 174 HIS A N 1
ATOM 1346 C CA . HIS A 1 174 ? 4.002 -0.534 -31.187 1.00 89.75 174 HIS A CA 1
ATOM 1347 C C . HIS A 1 174 ? 3.148 -1.708 -30.668 1.00 89.75 174 HIS A C 1
ATOM 1349 O O . HIS A 1 174 ? 3.676 -2.754 -30.283 1.00 89.75 174 HIS A O 1
ATOM 1355 N N . GLY A 1 175 ? 1.822 -1.556 -30.674 1.00 85.75 175 GLY A N 1
ATOM 1356 C CA . GLY A 1 175 ? 0.903 -2.526 -30.067 1.00 85.75 175 GLY A CA 1
ATOM 1357 C C . GLY A 1 175 ? 0.765 -3.861 -30.768 1.00 85.75 175 GLY A C 1
ATOM 1358 O O . GLY A 1 175 ? 0.611 -4.913 -30.146 1.00 85.75 175 GLY A O 1
ATOM 1359 N N . ASN A 1 176 ? 0.866 -3.848 -32.096 1.00 88.69 176 ASN A N 1
ATOM 1360 C CA . ASN A 1 176 ? 0.772 -5.070 -32.883 1.00 88.69 176 ASN A CA 1
ATOM 1361 C C . ASN A 1 176 ? 1.989 -5.983 -32.635 1.00 88.69 176 ASN A C 1
ATOM 1363 O O . ASN A 1 176 ? 3.055 -5.792 -33.220 1.00 88.69 176 ASN A O 1
ATOM 1367 N N . ARG A 1 177 ? 1.807 -7.021 -31.809 1.00 86.94 177 ARG A N 1
ATOM 1368 C CA . ARG A 1 177 ? 2.839 -8.024 -31.498 1.00 86.94 177 ARG A CA 1
ATOM 1369 C C . ARG A 1 177 ? 3.403 -8.710 -32.738 1.00 86.94 177 ARG A C 1
ATOM 1371 O O . ARG A 1 177 ? 4.600 -8.964 -32.769 1.00 86.94 177 ARG A O 1
ATOM 1378 N N . ALA A 1 178 ? 2.575 -9.031 -33.731 1.00 89.69 178 ALA A N 1
ATOM 1379 C CA . ALA A 1 178 ? 3.049 -9.687 -34.948 1.00 89.69 178 ALA A CA 1
ATOM 1380 C C . ALA A 1 178 ? 3.962 -8.752 -35.749 1.00 89.69 178 ALA A C 1
ATOM 1382 O O . ALA A 1 178 ? 5.016 -9.177 -36.206 1.00 89.69 178 ALA A O 1
ATOM 1383 N N . PHE A 1 179 ? 3.609 -7.467 -35.840 1.00 92.50 179 PHE A N 1
ATOM 1384 C CA . PHE A 1 179 ? 4.476 -6.451 -36.434 1.00 92.50 179 PHE A CA 1
ATOM 1385 C C . PHE A 1 179 ? 5.808 -6.340 -35.681 1.00 92.50 179 PHE A C 1
ATOM 1387 O O . PHE A 1 179 ? 6.864 -6.486 -36.292 1.00 92.50 179 PHE A O 1
ATOM 1394 N N . VAL A 1 180 ? 5.765 -6.159 -34.355 1.00 89.62 180 VAL A N 1
ATOM 1395 C CA . VAL A 1 180 ? 6.976 -6.045 -33.527 1.00 89.62 180 VAL A CA 1
ATOM 1396 C C . VAL A 1 180 ? 7.843 -7.302 -33.640 1.00 89.62 180 VAL A C 1
ATOM 1398 O O . VAL A 1 180 ? 9.049 -7.204 -33.848 1.00 89.62 180 VAL A O 1
ATOM 1401 N N . GLY A 1 181 ? 7.227 -8.483 -33.561 1.00 90.19 181 GLY A N 1
ATOM 1402 C CA . GLY A 1 181 ? 7.894 -9.769 -33.730 1.00 90.19 181 GLY A CA 1
ATOM 1403 C C . GLY A 1 181 ? 8.557 -9.895 -35.098 1.00 90.19 181 GLY A C 1
ATOM 1404 O O . GLY A 1 181 ? 9.734 -10.219 -35.166 1.00 90.19 181 GLY A O 1
ATOM 1405 N N . ASN A 1 182 ? 7.860 -9.558 -36.183 1.00 92.56 182 ASN A N 1
ATOM 1406 C CA . ASN A 1 182 ? 8.413 -9.644 -37.535 1.00 92.56 182 ASN A CA 1
ATOM 1407 C C . ASN A 1 182 ? 9.587 -8.677 -37.750 1.00 92.56 182 ASN A C 1
ATOM 1409 O O . ASN A 1 182 ? 10.627 -9.090 -38.260 1.00 92.56 182 ASN A O 1
ATOM 1413 N N . VAL A 1 183 ? 9.463 -7.418 -37.316 1.00 91.19 183 VAL A N 1
ATOM 1414 C CA . VAL A 1 183 ? 10.537 -6.412 -37.441 1.00 91.19 183 VAL A CA 1
ATOM 1415 C C . VAL A 1 183 ? 11.783 -6.828 -36.655 1.00 91.19 183 VAL A C 1
ATOM 1417 O O . VAL A 1 183 ? 12.91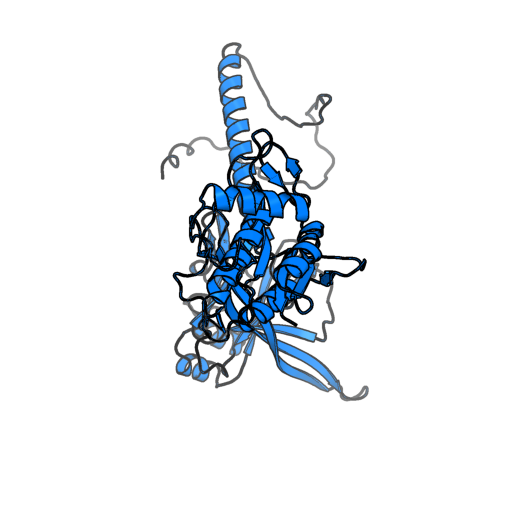1 -6.662 -37.127 1.00 91.19 183 VAL A O 1
ATOM 1420 N N . LEU A 1 184 ? 11.591 -7.407 -35.468 1.00 90.69 184 LEU A N 1
ATOM 1421 C CA . LEU A 1 184 ? 12.676 -7.880 -34.608 1.00 90.69 184 LEU A CA 1
ATOM 1422 C C . LEU A 1 184 ? 13.109 -9.321 -34.900 1.00 90.69 184 LEU A C 1
ATOM 1424 O O . LEU A 1 184 ? 13.917 -9.869 -34.154 1.00 90.69 184 LEU A O 1
ATOM 1428 N N . GLU A 1 185 ? 12.604 -9.939 -35.971 1.00 92.31 185 GLU A N 1
ATOM 1429 C CA . GLU A 1 185 ? 12.888 -11.335 -36.343 1.00 92.31 185 GLU A CA 1
ATOM 1430 C C . GLU A 1 185 ? 12.624 -12.336 -35.206 1.00 92.31 185 GLU A C 1
ATOM 1432 O O . GLU A 1 185 ? 13.340 -13.322 -35.040 1.00 92.31 185 GLU A O 1
ATOM 1437 N N . TRP A 1 186 ? 11.615 -12.055 -34.383 1.00 89.00 186 TRP A N 1
ATOM 1438 C CA . TRP A 1 186 ? 11.259 -12.808 -33.184 1.00 89.00 186 TRP A CA 1
ATOM 1439 C C . TRP A 1 186 ? 12.417 -12.949 -32.185 1.00 89.00 186 TRP A C 1
ATOM 1441 O O . TRP A 1 186 ? 12.446 -13.879 -31.380 1.00 89.00 186 TRP A O 1
ATOM 1451 N N . ARG A 1 187 ? 13.362 -11.999 -32.210 1.00 87.94 187 ARG A N 1
ATOM 1452 C CA . ARG A 1 187 ? 14.482 -11.913 -31.273 1.00 87.94 187 ARG A CA 1
ATOM 1453 C C . ARG A 1 187 ? 14.239 -10.827 -30.243 1.00 87.94 187 ARG A C 1
ATOM 1455 O O . ARG A 1 187 ? 13.841 -9.708 -30.556 1.00 87.94 187 ARG A O 1
ATOM 1462 N N . GLU A 1 188 ? 14.556 -11.150 -29.001 1.00 85.31 188 GLU A N 1
ATOM 1463 C CA . GLU A 1 188 ? 14.527 -10.183 -27.916 1.00 85.31 188 GLU A CA 1
ATOM 1464 C C . GLU A 1 188 ? 15.755 -9.288 -27.975 1.00 85.31 188 GLU A C 1
ATOM 1466 O O . GLU A 1 188 ? 16.895 -9.758 -27.899 1.00 85.31 188 GLU A O 1
ATOM 1471 N N . ILE A 1 189 ? 15.531 -7.984 -28.042 1.00 86.56 189 ILE A N 1
ATOM 1472 C CA . ILE A 1 189 ? 16.614 -7.010 -28.116 1.00 86.56 189 ILE A CA 1
ATOM 1473 C C . ILE A 1 189 ? 16.705 -6.212 -26.826 1.00 86.56 189 ILE A C 1
ATOM 1475 O O . ILE A 1 189 ? 15.694 -5.773 -26.283 1.00 86.56 189 ILE A O 1
ATOM 1479 N N . GLY A 1 190 ? 17.934 -6.050 -26.341 1.00 86.44 190 GLY A N 1
ATOM 1480 C CA . GLY A 1 190 ? 18.267 -5.103 -25.280 1.00 86.44 190 GLY A CA 1
ATOM 1481 C C . GLY A 1 190 ? 18.676 -3.782 -25.910 1.00 86.44 190 GLY A C 1
ATOM 1482 O O . GLY A 1 190 ? 19.300 -3.771 -26.974 1.00 86.44 190 GLY A O 1
ATOM 1483 N N . PHE A 1 191 ? 18.317 -2.669 -25.289 1.00 85.88 191 PHE A N 1
ATOM 1484 C CA . PHE A 1 191 ? 18.722 -1.347 -25.737 1.00 85.88 191 PHE A CA 1
ATOM 1485 C C . PHE A 1 191 ? 18.896 -0.393 -24.562 1.00 85.88 191 PHE A C 1
ATOM 1487 O O . PHE A 1 191 ? 18.372 -0.602 -23.471 1.00 85.88 191 PHE A O 1
ATOM 1494 N N . VAL A 1 192 ? 19.653 0.675 -24.798 1.00 84.19 192 VAL A N 1
ATOM 1495 C CA . VAL A 1 192 ? 20.001 1.652 -23.768 1.00 84.19 192 VAL A CA 1
ATOM 1496 C C . VAL A 1 192 ? 19.571 3.035 -24.220 1.00 84.19 192 VAL A C 1
ATOM 1498 O O . VAL A 1 192 ? 19.864 3.455 -25.340 1.00 84.19 192 VAL A O 1
ATOM 1501 N N . VAL A 1 193 ? 18.906 3.757 -23.327 1.00 80.62 193 VAL A N 1
ATOM 1502 C CA . VAL A 1 193 ? 18.678 5.192 -23.457 1.00 80.62 193 VAL A CA 1
ATOM 1503 C C . VAL A 1 193 ? 19.761 5.912 -22.668 1.00 80.62 193 VAL A C 1
ATOM 1505 O O . VAL A 1 193 ? 19.813 5.823 -21.444 1.00 80.62 193 VAL A O 1
ATOM 1508 N N . GLU A 1 194 ? 20.639 6.621 -23.375 1.00 78.38 194 GLU A N 1
ATOM 1509 C CA . GLU A 1 194 ? 21.694 7.431 -22.765 1.00 78.38 194 GLU A CA 1
ATOM 1510 C C . GLU A 1 194 ? 21.271 8.900 -22.678 1.00 78.38 194 GLU A C 1
ATOM 1512 O O . GLU A 1 194 ? 21.021 9.556 -23.692 1.00 78.38 194 GLU A O 1
ATOM 1517 N N . ILE A 1 195 ? 21.272 9.447 -21.468 1.00 73.44 195 ILE A N 1
ATOM 1518 C CA . ILE A 1 195 ? 21.061 10.864 -21.188 1.00 73.44 195 ILE A CA 1
ATOM 1519 C C . ILE A 1 195 ? 22.417 11.457 -20.816 1.00 73.44 195 ILE A C 1
ATOM 1521 O O . ILE A 1 195 ? 23.014 11.111 -19.798 1.00 73.44 195 ILE A O 1
ATOM 1525 N N . LYS A 1 196 ? 22.932 12.335 -21.679 1.00 68.81 196 LYS A N 1
ATOM 1526 C CA . LYS A 1 196 ? 24.256 12.945 -21.513 1.00 68.81 196 LYS A CA 1
ATOM 1527 C C . LYS A 1 196 ? 24.128 14.315 -20.867 1.00 68.81 196 LYS A C 1
ATOM 1529 O O . LYS A 1 196 ? 23.593 15.237 -21.480 1.00 68.81 196 LYS A O 1
ATOM 1534 N N . GLU A 1 197 ? 24.699 14.458 -19.679 1.00 65.81 197 GLU A N 1
ATOM 1535 C CA . GLU A 1 197 ? 24.898 15.733 -18.999 1.00 65.81 197 GLU A CA 1
ATOM 1536 C C . GLU A 1 197 ? 26.370 16.184 -19.124 1.00 65.81 197 GLU A C 1
ATOM 1538 O O . GLU A 1 197 ? 27.238 15.471 -19.642 1.00 65.81 197 GLU A O 1
ATOM 1543 N N . ARG A 1 198 ? 26.691 17.422 -18.718 1.00 67.62 198 ARG A N 1
ATOM 1544 C CA . ARG A 1 198 ? 28.027 18.016 -18.935 1.00 67.62 198 ARG A CA 1
ATOM 1545 C C . ARG A 1 198 ? 29.165 17.159 -18.369 1.00 67.62 198 ARG A C 1
ATOM 1547 O O . ARG A 1 198 ? 30.217 17.091 -19.011 1.00 67.62 198 ARG A O 1
ATOM 1554 N N . LYS A 1 199 ? 28.959 16.494 -17.229 1.00 70.06 199 LYS A N 1
ATOM 1555 C CA . LYS A 1 199 ? 29.975 15.684 -16.528 1.00 70.06 199 LYS A CA 1
ATOM 1556 C C . LYS A 1 199 ? 29.575 14.219 -16.299 1.00 70.06 199 LYS A C 1
ATOM 1558 O O . LYS A 1 199 ? 30.447 13.408 -16.000 1.00 70.06 199 LYS A O 1
ATOM 1563 N N . GLU A 1 200 ? 28.309 13.876 -16.513 1.00 72.88 200 GLU A N 1
ATOM 1564 C CA . GLU A 1 200 ? 27.743 12.560 -16.199 1.00 72.88 200 GLU A CA 1
ATOM 1565 C C . GLU A 1 200 ? 26.950 12.011 -17.386 1.00 72.88 200 GLU A C 1
ATOM 1567 O O . GLU A 1 200 ? 26.427 12.762 -18.214 1.00 72.88 200 GLU A O 1
ATOM 1572 N N . VAL A 1 201 ? 26.884 10.687 -17.486 1.00 71.75 201 VAL A N 1
ATOM 1573 C CA . VAL A 1 201 ? 26.000 9.983 -18.412 1.00 71.75 201 VAL A CA 1
ATOM 1574 C C . VAL A 1 201 ? 25.098 9.084 -17.587 1.00 71.75 201 VAL A C 1
ATOM 1576 O O . VAL A 1 201 ? 25.582 8.183 -16.906 1.00 71.75 201 VAL A O 1
ATOM 1579 N N . ILE A 1 202 ? 23.795 9.330 -17.669 1.00 73.19 202 ILE A N 1
ATOM 1580 C CA . ILE A 1 202 ? 22.781 8.449 -17.101 1.00 73.19 202 ILE A CA 1
ATOM 1581 C C . ILE A 1 202 ? 22.384 7.470 -18.201 1.00 73.19 202 ILE A C 1
ATOM 1583 O O . ILE A 1 202 ? 21.958 7.886 -19.280 1.00 73.19 202 ILE A O 1
ATOM 1587 N N . LYS A 1 203 ? 22.540 6.175 -17.957 1.00 77.25 203 LYS A N 1
ATOM 1588 C CA . LYS A 1 203 ? 22.129 5.113 -18.875 1.00 77.25 203 LYS A CA 1
ATOM 1589 C C . LYS A 1 203 ? 20.934 4.403 -18.284 1.00 77.25 203 LYS A C 1
ATOM 1591 O O . LYS A 1 203 ? 20.978 4.018 -17.125 1.00 77.25 203 LYS A O 1
ATOM 1596 N N . LYS A 1 204 ? 19.880 4.218 -19.070 1.00 82.31 204 LYS A N 1
ATOM 1597 C CA . LYS A 1 204 ? 18.751 3.380 -18.681 1.00 82.31 204 LYS A CA 1
ATOM 1598 C C . LYS A 1 204 ? 18.579 2.227 -19.660 1.00 82.31 204 LYS A C 1
ATOM 1600 O O . LYS A 1 204 ? 18.482 2.449 -20.865 1.00 82.31 204 LYS A O 1
ATOM 1605 N N . HIS A 1 205 ? 18.554 1.019 -19.124 1.00 84.50 205 HIS A N 1
ATOM 1606 C CA . HIS A 1 205 ? 18.573 -0.241 -19.846 1.00 84.50 205 HIS A CA 1
ATOM 1607 C C . HIS A 1 205 ? 17.157 -0.811 -19.986 1.00 84.50 205 HIS A C 1
ATOM 1609 O O . HIS A 1 205 ? 16.392 -0.879 -19.021 1.00 84.50 205 HIS A O 1
ATOM 1615 N N . PHE A 1 206 ? 16.809 -1.235 -21.196 1.00 87.69 206 PHE A N 1
ATOM 1616 C CA . PHE A 1 206 ? 15.504 -1.777 -21.562 1.00 87.69 206 PHE A CA 1
ATOM 1617 C C . PHE A 1 206 ? 15.662 -3.039 -22.404 1.00 87.69 206 PHE A C 1
ATOM 1619 O O . PHE A 1 206 ? 16.664 -3.208 -23.094 1.00 87.69 206 PHE A O 1
ATOM 1626 N N . ALA A 1 207 ? 14.646 -3.895 -22.402 1.00 89.75 207 ALA A N 1
ATOM 1627 C CA . ALA A 1 207 ? 14.563 -5.045 -23.291 1.00 89.75 207 ALA A CA 1
ATOM 1628 C C . ALA A 1 207 ? 13.154 -5.185 -23.869 1.00 89.75 207 ALA A C 1
ATOM 1630 O O . ALA A 1 207 ? 12.174 -5.020 -23.144 1.00 89.75 207 ALA A O 1
ATOM 1631 N N . ILE A 1 208 ? 13.038 -5.518 -25.157 1.00 89.19 208 ILE A N 1
ATOM 1632 C CA . ILE A 1 208 ? 11.743 -5.845 -25.766 1.00 89.19 208 ILE A CA 1
ATOM 1633 C C . ILE A 1 208 ? 11.381 -7.302 -25.428 1.00 89.19 208 ILE A C 1
ATOM 1635 O O . ILE A 1 208 ? 12.044 -8.226 -25.902 1.00 89.19 208 ILE A O 1
ATOM 1639 N N . ASP A 1 209 ? 10.336 -7.499 -24.618 1.00 87.12 209 ASP A N 1
ATOM 1640 C CA . ASP A 1 209 ? 9.789 -8.812 -24.234 1.00 87.12 209 ASP A CA 1
ATOM 1641 C C . ASP A 1 209 ? 8.731 -9.256 -25.259 1.00 87.12 209 ASP A C 1
ATOM 1643 O O . ASP A 1 209 ? 7.625 -8.707 -25.320 1.00 87.12 209 ASP A O 1
ATOM 1647 N N . LEU A 1 210 ? 9.065 -10.271 -26.061 1.00 85.25 210 LEU A N 1
ATOM 1648 C CA . LEU A 1 210 ? 8.165 -10.862 -27.061 1.00 85.25 210 LEU A CA 1
ATOM 1649 C C . LEU A 1 210 ? 7.383 -12.076 -26.530 1.00 85.25 210 LEU A C 1
ATOM 1651 O O . LEU A 1 210 ? 6.466 -12.563 -27.207 1.00 85.25 210 LEU A O 1
ATOM 1655 N N . HIS A 1 211 ? 7.709 -12.568 -25.329 1.00 75.62 211 HIS A N 1
ATOM 1656 C CA . HIS A 1 211 ? 7.024 -13.698 -24.695 1.00 75.62 211 HIS A CA 1
ATOM 1657 C C . HIS A 1 211 ? 5.659 -13.310 -24.122 1.00 75.62 211 H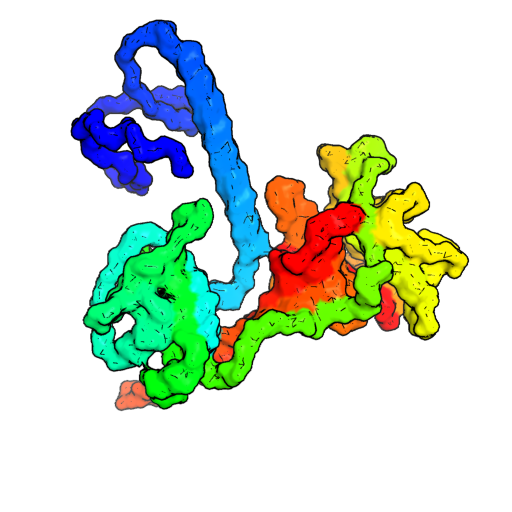IS A C 1
ATOM 1659 O O . HIS A 1 211 ? 4.796 -14.172 -23.937 1.00 75.62 211 HIS A O 1
ATOM 1665 N N . SER A 1 212 ? 5.433 -12.023 -23.852 1.00 62.25 212 SER A N 1
ATOM 1666 C CA . SER A 1 212 ? 4.172 -11.546 -23.289 1.00 62.25 212 SER A CA 1
ATOM 1667 C C . SER A 1 212 ? 3.031 -11.608 -24.317 1.00 62.25 212 SER A C 1
ATOM 1669 O O . SER A 1 212 ? 2.779 -10.657 -25.049 1.00 62.25 212 SER A O 1
ATOM 1671 N N . ASN A 1 213 ? 2.299 -12.727 -24.359 1.00 52.22 213 ASN A N 1
ATOM 1672 C CA . ASN A 1 213 ? 1.063 -12.873 -25.151 1.00 52.22 213 ASN A CA 1
ATOM 1673 C C . ASN A 1 213 ? -0.147 -12.137 -24.543 1.00 52.22 213 ASN A C 1
ATOM 1675 O O . ASN A 1 213 ? -1.210 -12.089 -25.157 1.00 52.22 213 ASN A O 1
ATOM 1679 N N . ARG A 1 214 ? -0.028 -11.593 -23.328 1.00 49.31 214 ARG A N 1
ATOM 1680 C CA . ARG A 1 214 ? -1.105 -10.855 -22.660 1.00 49.31 214 ARG A CA 1
ATOM 1681 C C . ARG A 1 214 ? -0.620 -9.473 -22.271 1.00 49.31 214 ARG A C 1
ATOM 1683 O O . ARG A 1 214 ? 0.465 -9.321 -21.717 1.00 49.31 214 ARG A O 1
ATOM 1690 N N . PHE A 1 215 ? -1.470 -8.482 -22.508 1.00 48.47 215 PHE A N 1
ATOM 1691 C CA . PHE A 1 215 ? -1.359 -7.182 -21.867 1.00 48.47 215 PHE A CA 1
ATOM 1692 C C . PHE A 1 215 ? -1.196 -7.372 -20.359 1.00 48.47 215 PHE A C 1
ATOM 1694 O O . PHE A 1 215 ? -1.965 -8.115 -19.739 1.00 48.47 215 PHE A O 1
ATOM 1701 N N . ARG A 1 216 ? -0.234 -6.665 -19.759 1.00 54.91 216 ARG A N 1
ATOM 1702 C CA . ARG A 1 216 ? -0.150 -6.500 -18.304 1.00 54.91 216 ARG A CA 1
ATOM 1703 C C . ARG A 1 216 ? -1.312 -5.613 -17.850 1.00 54.91 216 ARG A C 1
ATOM 1705 O O . ARG A 1 216 ? -1.133 -4.438 -17.555 1.00 54.91 216 ARG A O 1
ATOM 1712 N N . ARG A 1 217 ? -2.536 -6.148 -17.850 1.00 50.19 217 ARG A N 1
ATOM 1713 C CA . ARG A 1 217 ? -3.656 -5.500 -17.165 1.00 50.19 217 ARG A CA 1
ATOM 1714 C C . ARG A 1 217 ? -3.363 -5.567 -15.672 1.00 50.19 217 ARG A C 1
ATOM 1716 O O . ARG A 1 217 ? -3.013 -6.627 -15.164 1.00 50.19 217 ARG A O 1
ATOM 1723 N N . SER A 1 218 ? -3.510 -4.439 -14.987 1.00 51.38 218 SER A N 1
ATOM 1724 C CA . SER A 1 218 ? -3.600 -4.424 -13.531 1.00 51.38 218 SER A CA 1
ATOM 1725 C C . SER A 1 218 ? -4.817 -5.269 -13.150 1.00 51.38 218 SER A C 1
ATOM 1727 O O . SER A 1 218 ? -5.954 -4.894 -13.440 1.00 51.38 218 SER A O 1
ATOM 1729 N N . VAL A 1 219 ? -4.580 -6.465 -12.613 1.00 59.12 219 VAL A N 1
ATOM 1730 C CA . VAL A 1 219 ? -5.642 -7.370 -12.164 1.00 59.12 219 VAL A CA 1
ATOM 1731 C C . VAL A 1 219 ? -5.838 -7.130 -10.673 1.00 59.12 219 VAL A C 1
ATOM 1733 O O . VAL A 1 219 ? -4.866 -6.975 -9.931 1.00 59.12 219 VAL A O 1
ATOM 1736 N N . ILE A 1 220 ? -7.091 -7.085 -10.222 1.00 63.41 220 ILE A N 1
ATOM 1737 C CA . ILE A 1 220 ? -7.391 -7.173 -8.790 1.00 63.41 220 ILE A CA 1
ATOM 1738 C C . ILE A 1 220 ? -6.955 -8.572 -8.357 1.00 63.41 220 ILE A C 1
ATOM 1740 O O . ILE A 1 220 ? -7.582 -9.562 -8.720 1.00 63.41 220 ILE A O 1
ATOM 1744 N N . LEU A 1 221 ? -5.813 -8.650 -7.674 1.00 70.75 221 LEU A N 1
ATOM 1745 C CA . LEU A 1 221 ? -5.192 -9.921 -7.296 1.00 70.75 221 LEU A CA 1
ATOM 1746 C C . LEU A 1 221 ? -5.678 -10.405 -5.929 1.00 70.75 221 LEU A C 1
ATOM 1748 O O . LEU A 1 221 ? -5.572 -11.594 -5.638 1.00 70.75 221 LEU A O 1
ATOM 1752 N N . GLY A 1 222 ? -6.205 -9.500 -5.104 1.00 66.44 222 GLY A N 1
ATOM 1753 C CA . GLY A 1 222 ? -6.826 -9.855 -3.841 1.00 66.44 222 GLY A CA 1
ATOM 1754 C C . GLY A 1 222 ? -7.765 -8.773 -3.329 1.00 66.44 222 GLY A C 1
ATOM 1755 O O . GLY A 1 222 ? -7.533 -7.568 -3.460 1.00 66.44 222 GLY A O 1
ATOM 1756 N N . GLU A 1 223 ? -8.847 -9.248 -2.735 1.00 74.69 223 GLU A N 1
ATOM 1757 C CA . GLU A 1 223 ? -9.923 -8.460 -2.167 1.00 74.69 223 GLU A CA 1
ATOM 1758 C C . GLU A 1 223 ? -10.333 -9.150 -0.870 1.00 74.69 223 GLU A C 1
ATOM 1760 O O . GLU A 1 223 ? -10.585 -10.357 -0.850 1.00 74.69 223 GLU A O 1
ATOM 1765 N N . VAL A 1 224 ? -10.397 -8.389 0.222 1.00 65.62 224 VAL A N 1
ATOM 1766 C CA . VAL A 1 224 ? -11.140 -8.853 1.390 1.00 65.62 224 VAL A CA 1
ATOM 1767 C C . VAL A 1 224 ? -12.580 -9.055 0.923 1.00 65.62 224 VAL A C 1
ATOM 1769 O O . VAL A 1 224 ? -13.134 -8.131 0.331 1.00 65.62 224 VAL A O 1
ATOM 1772 N N . SER A 1 225 ? -13.192 -10.218 1.199 1.00 55.62 225 SER A N 1
ATOM 1773 C CA . SER A 1 225 ? -14.625 -10.506 0.954 1.00 55.62 225 SER A CA 1
ATOM 1774 C C . SER A 1 225 ? -15.543 -9.645 1.839 1.00 55.62 225 SER A C 1
ATOM 1776 O O . SER A 1 225 ? -16.457 -10.121 2.513 1.00 55.62 225 SER A O 1
ATOM 1778 N N . ALA A 1 226 ? -15.278 -8.348 1.891 1.00 51.69 226 ALA A N 1
ATOM 1779 C CA . ALA A 1 226 ? -16.229 -7.346 2.264 1.00 51.69 226 ALA A CA 1
ATOM 1780 C C . ALA A 1 226 ? -17.198 -7.264 1.090 1.00 51.69 226 ALA A C 1
ATOM 1782 O O . ALA A 1 226 ? -16.876 -6.717 0.034 1.00 51.69 226 ALA A O 1
ATOM 1783 N N . GLU A 1 227 ? -18.409 -7.789 1.280 1.00 59.12 227 GLU A N 1
ATOM 1784 C CA . GLU A 1 227 ? -19.554 -7.204 0.595 1.00 59.12 227 GLU A CA 1
ATOM 1785 C C . GLU A 1 227 ? -19.379 -5.692 0.713 1.00 59.12 227 GLU A C 1
ATOM 1787 O O . GLU A 1 227 ? -19.210 -5.181 1.823 1.00 59.12 227 GLU A O 1
ATOM 1792 N N . LYS A 1 228 ? -19.306 -5.003 -0.426 1.00 58.81 228 LYS A N 1
ATOM 1793 C CA . LYS A 1 228 ? -18.897 -3.594 -0.544 1.00 58.81 228 LYS A CA 1
ATOM 1794 C C . LYS A 1 228 ? -19.609 -2.656 0.452 1.00 58.81 228 LYS A C 1
ATOM 1796 O O . LYS A 1 228 ? -19.092 -1.591 0.754 1.00 58.81 228 LYS A O 1
ATOM 1801 N N . ASN A 1 229 ? -20.745 -3.094 0.994 1.00 65.19 229 ASN A N 1
ATOM 1802 C CA . ASN A 1 229 ? -21.625 -2.378 1.911 1.00 65.19 229 ASN A CA 1
ATOM 1803 C C . ASN A 1 229 ? -21.366 -2.651 3.410 1.00 65.19 229 ASN A C 1
ATOM 1805 O O . ASN A 1 229 ? -22.112 -2.151 4.244 1.00 65.19 229 ASN A O 1
ATOM 1809 N N . ASN A 1 230 ? -20.376 -3.472 3.780 1.00 79.56 230 ASN A N 1
ATOM 1810 C CA . ASN A 1 230 ? -20.172 -3.897 5.173 1.00 79.56 230 ASN A CA 1
ATOM 1811 C C . ASN A 1 230 ? -18.909 -3.349 5.848 1.00 79.56 230 ASN A C 1
ATOM 1813 O O . ASN A 1 230 ? -18.747 -3.572 7.048 1.00 79.56 230 ASN A O 1
ATOM 1817 N N . PHE A 1 231 ? -18.037 -2.646 5.123 1.00 92.31 231 PHE A N 1
ATOM 1818 C CA . PHE A 1 231 ? -16.860 -2.014 5.718 1.00 92.31 231 PHE A CA 1
ATOM 1819 C C . PHE A 1 231 ? -17.226 -0.618 6.257 1.00 92.31 231 PHE A C 1
ATOM 1821 O O . PHE A 1 231 ? -17.720 0.190 5.472 1.00 92.31 231 PHE A O 1
ATOM 1828 N N . PRO A 1 232 ? -17.032 -0.319 7.556 1.00 94.38 232 PRO A N 1
ATOM 1829 C CA . PRO A 1 232 ? -17.392 0.984 8.105 1.00 94.38 232 PRO A CA 1
ATOM 1830 C C . PRO A 1 232 ? -16.505 2.115 7.577 1.00 94.38 232 PRO A C 1
ATOM 1832 O O . PRO A 1 232 ? -15.282 1.985 7.495 1.00 94.38 232 PRO A O 1
ATOM 1835 N N . ASP A 1 233 ? -17.118 3.259 7.294 1.00 94.62 233 ASP A N 1
ATOM 1836 C CA . ASP A 1 233 ? -16.455 4.487 6.858 1.00 94.62 233 ASP A CA 1
ATOM 1837 C C . ASP A 1 233 ? -16.617 5.553 7.945 1.00 94.62 233 ASP A C 1
ATOM 1839 O O . ASP A 1 233 ? -17.429 6.473 7.848 1.00 94.62 233 ASP A O 1
ATOM 1843 N N . TYR A 1 234 ? -15.863 5.390 9.030 1.00 97.38 234 TYR A N 1
ATOM 1844 C CA . TYR A 1 234 ? -15.854 6.335 10.143 1.00 97.38 234 TYR A CA 1
ATOM 1845 C C . TYR A 1 234 ? -15.063 7.597 9.794 1.00 97.38 234 TYR A C 1
ATOM 1847 O O . TYR A 1 234 ? -14.143 7.565 8.976 1.00 97.38 234 TYR A O 1
ATOM 1855 N N . ASP A 1 235 ? -15.446 8.714 10.407 1.00 96.50 235 ASP A N 1
ATOM 1856 C CA . ASP A 1 235 ? -14.755 9.997 10.285 1.00 96.50 235 ASP A CA 1
ATOM 1857 C C . ASP A 1 235 ? -13.948 10.288 11.556 1.00 96.50 235 ASP A C 1
ATOM 1859 O O . ASP A 1 235 ? -14.265 9.792 12.641 1.00 96.50 235 ASP A O 1
ATOM 1863 N N . GLN A 1 236 ? -12.911 11.108 11.431 1.00 95.00 236 GLN A N 1
ATOM 1864 C CA . GLN A 1 236 ? -12.259 11.704 12.587 1.00 95.00 236 GLN A CA 1
ATOM 1865 C C . GLN A 1 236 ? -13.181 12.750 13.215 1.00 95.00 236 GLN A C 1
ATOM 1867 O O . GLN A 1 236 ? -13.866 13.506 12.532 1.00 95.00 236 GLN A O 1
ATOM 1872 N N . HIS A 1 237 ? -13.165 12.850 14.540 1.00 96.00 237 HIS A N 1
ATOM 1873 C CA . HIS A 1 237 ? -14.015 13.782 15.277 1.00 96.00 237 HIS A CA 1
ATOM 1874 C C . HIS A 1 237 ? -13.246 14.466 16.394 1.00 96.00 237 HIS A C 1
ATOM 1876 O O . HIS A 1 237 ? -12.210 13.979 16.840 1.00 96.00 237 HIS A O 1
ATOM 1882 N N . LYS A 1 238 ? -13.748 15.613 16.854 1.00 95.75 238 LYS A N 1
ATOM 1883 C CA . LYS A 1 238 ? -13.187 16.304 18.020 1.00 95.75 238 LYS A CA 1
ATOM 1884 C C . LYS A 1 238 ? -13.657 15.620 19.301 1.00 95.75 238 LYS A C 1
ATOM 1886 O O . LYS A 1 238 ? -14.860 15.441 19.471 1.00 95.75 238 LYS A O 1
ATOM 1891 N N . CYS A 1 239 ? -12.732 15.290 20.202 1.00 87.62 239 CYS A N 1
ATOM 1892 C CA . CYS A 1 239 ? -13.077 14.597 21.452 1.00 87.62 239 CYS A CA 1
ATOM 1893 C C . CYS A 1 239 ? -12.161 14.874 22.655 1.00 87.62 239 CYS A C 1
ATOM 1895 O O . CYS A 1 239 ? -12.625 14.858 23.787 1.00 87.62 239 CYS A O 1
ATOM 1897 N N . CYS A 1 240 ? -10.875 15.173 22.469 1.00 87.56 240 CYS A N 1
ATOM 1898 C CA . CYS A 1 240 ? -9.920 15.240 23.585 1.00 87.56 240 CYS A CA 1
ATOM 1899 C C . CYS A 1 240 ? -9.365 16.656 23.752 1.00 87.56 240 CYS A C 1
ATOM 1901 O O . CYS A 1 240 ? -8.290 16.957 23.239 1.00 87.56 240 CYS A O 1
ATOM 1903 N N . GLY A 1 241 ? -10.107 17.545 24.421 1.00 81.69 241 GLY A N 1
ATOM 1904 C CA . GLY A 1 241 ? -9.659 18.925 24.651 1.00 81.69 241 GLY A CA 1
ATOM 1905 C C . GLY A 1 241 ? -9.465 19.704 23.348 1.00 81.69 241 GLY A C 1
ATOM 1906 O O . GLY A 1 241 ? -8.389 20.236 23.101 1.00 81.69 241 GLY A O 1
ATOM 1907 N N . SER A 1 242 ? -10.497 19.723 22.492 1.00 85.94 242 SER A N 1
ATOM 1908 C CA . SER A 1 242 ? -10.525 20.297 21.127 1.00 85.94 242 SER A CA 1
ATOM 1909 C C . SER A 1 242 ? -9.705 19.566 20.053 1.00 85.94 242 SER A C 1
ATOM 1911 O O . SER A 1 242 ? -9.786 19.928 18.878 1.00 85.94 242 SER A O 1
ATOM 1913 N N . CYS A 1 243 ? -8.994 18.502 20.429 1.00 94.50 243 CYS A N 1
ATOM 1914 C CA . CYS A 1 243 ? -8.204 17.691 19.513 1.00 94.50 243 CYS A CA 1
ATOM 1915 C C . CYS A 1 243 ? -9.048 16.697 18.707 1.00 94.50 243 CYS A C 1
ATOM 1917 O O . CYS A 1 243 ? -9.998 16.117 19.245 1.00 94.50 243 CYS A O 1
ATOM 1919 N N . TYR A 1 244 ? -8.647 16.436 17.460 1.00 95.94 244 TYR A N 1
ATOM 1920 C CA . TYR A 1 244 ? -9.190 15.325 16.676 1.00 95.94 244 TYR A CA 1
ATOM 1921 C C . TYR A 1 244 ? -8.779 13.959 17.244 1.00 95.94 244 TYR A C 1
ATOM 1923 O O . TYR A 1 244 ? -7.705 13.804 17.836 1.00 95.94 244 TYR A O 1
ATOM 1931 N N . SER A 1 245 ? -9.627 12.954 17.027 1.00 96.62 245 SER A N 1
ATOM 1932 C CA . SER A 1 245 ? -9.457 11.571 17.479 1.00 96.62 245 SER A CA 1
ATOM 1933 C C . SER A 1 245 ? -8.232 10.876 16.876 1.00 96.62 245 SER A C 1
ATOM 1935 O O . SER A 1 245 ? -7.598 10.077 17.567 1.00 96.62 245 SER A O 1
ATOM 1937 N N . GLY A 1 246 ? -7.821 11.276 15.670 1.00 95.88 246 GLY A N 1
ATOM 1938 C CA . GLY A 1 246 ? -6.611 10.822 14.985 1.00 95.88 246 GLY A CA 1
ATOM 1939 C C . GLY A 1 246 ? -6.860 9.682 13.997 1.00 95.88 246 GLY A C 1
ATOM 1940 O O . GLY A 1 246 ? -7.716 8.825 14.211 1.00 95.88 246 GLY A O 1
ATOM 1941 N N . CYS A 1 247 ? -6.073 9.645 12.920 1.00 96.25 247 CYS A N 1
ATOM 1942 C CA . CYS A 1 247 ? -6.248 8.683 11.829 1.00 96.25 247 CYS A CA 1
ATOM 1943 C C . CYS A 1 247 ? -5.947 7.232 12.235 1.00 96.25 247 CYS A C 1
ATOM 1945 O O . CYS A 1 247 ? -6.663 6.325 11.823 1.00 96.25 247 CYS A O 1
ATOM 1947 N N . GLY A 1 248 ? -4.951 7.004 13.098 1.00 97.12 248 GLY A N 1
ATOM 1948 C CA . GLY A 1 248 ? -4.614 5.668 13.608 1.00 97.12 248 GLY A CA 1
ATOM 1949 C C . GLY A 1 248 ? -5.769 4.989 14.369 1.00 97.12 248 GLY A C 1
ATOM 1950 O O . GLY A 1 248 ? -6.165 3.883 13.997 1.00 97.12 248 GLY A O 1
ATOM 1951 N N . PRO A 1 249 ? -6.348 5.630 15.405 1.00 98.25 249 PRO A N 1
ATOM 1952 C CA . PRO A 1 249 ? -7.501 5.093 16.130 1.00 98.25 249 PRO A CA 1
ATOM 1953 C C . PRO A 1 249 ? -8.729 4.871 15.254 1.00 98.25 249 PRO A C 1
ATOM 1955 O O . PRO A 1 249 ? -9.372 3.831 15.368 1.00 98.25 249 PRO A O 1
ATOM 1958 N N . VAL A 1 250 ? -9.030 5.809 14.349 1.00 98.31 250 VAL A N 1
ATOM 1959 C CA . VAL A 1 250 ? -10.143 5.661 13.402 1.00 98.31 250 VAL A CA 1
ATOM 1960 C C . VAL A 1 250 ? -9.915 4.468 12.474 1.00 98.31 250 VAL A C 1
ATOM 1962 O O . VAL A 1 250 ? -10.817 3.650 12.316 1.00 98.31 250 VAL A O 1
ATOM 1965 N N . ALA A 1 251 ? -8.708 4.296 11.931 1.00 98.38 251 ALA A N 1
ATOM 1966 C CA . ALA A 1 251 ? -8.377 3.160 11.073 1.00 98.38 251 ALA A CA 1
ATOM 1967 C C . ALA A 1 251 ? -8.540 1.811 11.803 1.00 98.38 251 ALA A C 1
ATOM 1969 O O . ALA A 1 251 ? -9.112 0.867 11.252 1.00 98.38 251 ALA A O 1
ATOM 1970 N N . TRP A 1 252 ? -8.109 1.720 13.066 1.00 98.62 252 TRP A N 1
ATOM 1971 C CA . TRP A 1 252 ? -8.367 0.539 13.897 1.00 98.62 252 TRP A CA 1
ATOM 1972 C C . TRP A 1 252 ? -9.858 0.320 14.146 1.00 98.62 252 TRP A C 1
ATOM 1974 O O . TRP A 1 252 ? -10.338 -0.804 14.003 1.00 98.62 252 TRP A O 1
ATOM 1984 N N . ALA A 1 253 ? -10.603 1.382 14.457 1.00 98.31 253 ALA A N 1
ATOM 1985 C CA . ALA A 1 253 ? -12.041 1.300 14.676 1.00 98.31 253 ALA A CA 1
ATOM 1986 C C . ALA A 1 253 ? -12.779 0.783 13.435 1.00 98.31 253 ALA A C 1
ATOM 1988 O O . ALA A 1 253 ? -13.672 -0.050 13.569 1.00 98.31 253 ALA A O 1
ATOM 1989 N N . GLN A 1 254 ? -12.386 1.204 12.229 1.00 98.06 254 GLN A N 1
ATOM 1990 C CA . GLN A 1 254 ? -12.963 0.691 10.983 1.00 98.06 254 GLN A CA 1
ATOM 1991 C C . GLN A 1 254 ? -12.723 -0.818 10.820 1.00 98.06 254 GLN A C 1
ATOM 1993 O O . GLN A 1 254 ? -13.660 -1.557 10.520 1.00 98.06 254 GLN A O 1
ATOM 1998 N N . ILE A 1 255 ? -11.494 -1.298 11.065 1.00 97.44 255 ILE A N 1
ATOM 1999 C CA . ILE A 1 255 ? -11.169 -2.736 11.012 1.00 97.44 255 ILE A CA 1
ATOM 2000 C C . ILE A 1 255 ? -11.988 -3.525 12.036 1.00 97.44 255 ILE A C 1
ATOM 2002 O O . ILE A 1 255 ? -12.567 -4.559 11.710 1.00 97.44 255 ILE A O 1
ATOM 2006 N N . PHE A 1 256 ? -12.056 -3.042 13.272 1.00 97.19 256 PHE A N 1
ATOM 2007 C CA . PHE A 1 256 ? -12.756 -3.737 14.344 1.00 97.19 256 PHE A CA 1
ATOM 2008 C C . PHE A 1 256 ? -14.273 -3.702 14.183 1.00 97.19 256 PHE A C 1
ATOM 2010 O O . PHE A 1 256 ? -14.919 -4.721 14.400 1.00 97.19 256 PHE A O 1
ATOM 2017 N N . GLY A 1 257 ? -14.835 -2.591 13.704 1.00 95.62 257 GLY A N 1
ATOM 2018 C CA . GLY A 1 257 ? -16.238 -2.528 13.304 1.00 95.62 257 GLY A CA 1
ATOM 2019 C C . GLY A 1 257 ? -16.541 -3.478 12.144 1.00 95.62 257 GLY A C 1
ATOM 2020 O O . GLY A 1 257 ? -17.583 -4.121 12.128 1.00 95.62 257 GLY A O 1
ATOM 2021 N N . TYR A 1 258 ? -15.615 -3.654 11.198 1.00 94.56 258 TYR A N 1
ATOM 2022 C CA . TYR A 1 258 ? -15.758 -4.668 10.154 1.00 94.56 258 TYR A CA 1
ATOM 2023 C C . TYR A 1 258 ? -15.757 -6.100 10.721 1.00 94.56 258 TYR A C 1
ATOM 2025 O O . TYR A 1 258 ? -16.609 -6.900 10.333 1.00 94.56 258 TYR A O 1
ATOM 2033 N N . TYR A 1 259 ? -14.852 -6.429 11.648 1.00 94.31 259 TYR A N 1
ATOM 2034 C CA . TYR A 1 259 ? -14.816 -7.749 12.298 1.00 94.31 259 TYR A CA 1
ATOM 2035 C C . TYR A 1 259 ? -16.073 -8.034 13.114 1.00 94.31 259 TYR A C 1
ATOM 2037 O O . TYR A 1 259 ? -16.649 -9.110 12.974 1.00 94.31 259 TYR A O 1
ATOM 2045 N N . ASP A 1 260 ? -16.546 -7.051 13.872 1.00 93.88 260 ASP A N 1
ATOM 2046 C CA . ASP A 1 260 ? -17.803 -7.118 14.614 1.00 93.88 260 ASP A CA 1
ATOM 2047 C C . ASP A 1 260 ? -18.994 -7.408 13.684 1.00 93.88 260 ASP A C 1
ATOM 2049 O O . ASP A 1 260 ? -19.752 -8.359 13.868 1.00 93.88 260 ASP A O 1
ATOM 2053 N N . ARG A 1 261 ? -19.091 -6.680 12.567 1.00 91.94 261 ARG A N 1
ATOM 2054 C CA . ARG A 1 261 ? -20.134 -6.918 11.559 1.00 91.94 261 ARG A CA 1
ATOM 2055 C C . ARG A 1 261 ? -20.013 -8.280 10.882 1.00 91.94 261 ARG A C 1
ATOM 2057 O O . ARG A 1 261 ? -21.036 -8.826 10.466 1.00 91.94 261 ARG A O 1
ATOM 2064 N N . LYS A 1 262 ? -18.796 -8.815 10.739 1.00 89.44 262 LYS A N 1
ATOM 2065 C CA . LYS A 1 262 ? -18.551 -10.168 10.224 1.00 89.44 262 LYS A CA 1
ATOM 2066 C C . LYS A 1 262 ? -18.920 -11.250 11.231 1.00 89.44 262 LYS A C 1
ATOM 2068 O O . LYS A 1 262 ? -19.356 -12.310 10.792 1.00 89.44 262 LYS A O 1
ATOM 2073 N N . ALA A 1 263 ? -18.831 -10.981 12.531 1.00 90.00 263 ALA A N 1
ATOM 2074 C CA . ALA A 1 263 ? -19.294 -11.892 13.577 1.00 90.00 263 ALA A CA 1
ATOM 2075 C C . ALA A 1 263 ? -20.785 -12.250 13.441 1.00 90.00 263 ALA A C 1
ATOM 2077 O O . ALA A 1 263 ? -21.193 -13.349 13.794 1.00 90.00 263 ALA A O 1
ATOM 2078 N N . ALA A 1 264 ? -21.588 -11.364 12.840 1.00 83.25 264 ALA A N 1
ATOM 2079 C CA . ALA A 1 264 ? -23.008 -11.596 12.565 1.00 83.25 264 ALA A CA 1
ATOM 2080 C C . ALA A 1 264 ? -23.292 -12.559 11.387 1.00 83.25 264 ALA A C 1
ATOM 2082 O O . ALA A 1 264 ? -24.449 -12.725 11.005 1.00 83.25 264 ALA A O 1
ATOM 2083 N N . THR A 1 265 ? -22.267 -13.158 10.768 1.00 81.38 265 THR A N 1
ATOM 2084 C CA . THR A 1 265 ? -22.439 -14.120 9.664 1.00 81.38 265 THR A CA 1
ATOM 2085 C C . THR A 1 265 ? -22.318 -15.570 10.150 1.00 81.38 265 THR A C 1
ATOM 2087 O O . THR A 1 265 ? -21.579 -15.833 11.099 1.00 81.38 265 THR A O 1
ATOM 2090 N N . PRO A 1 266 ? -23.014 -16.539 9.522 1.00 73.12 266 PRO A N 1
ATOM 2091 C CA . PRO A 1 266 ? -22.851 -17.951 9.868 1.00 73.12 266 PRO A CA 1
ATOM 2092 C C . PRO A 1 266 ? -21.382 -18.389 9.746 1.00 73.12 266 PRO A C 1
ATOM 2094 O O . PRO A 1 266 ? -20.724 -18.060 8.760 1.00 73.12 266 PRO A O 1
ATOM 2097 N N . ASN A 1 267 ? -20.878 -19.150 10.724 1.00 76.75 267 ASN A N 1
ATOM 2098 C CA . ASN A 1 267 ? -19.479 -19.612 10.811 1.00 76.75 267 ASN A CA 1
ATOM 2099 C C . ASN A 1 267 ? -18.428 -18.495 10.959 1.00 76.75 267 ASN A C 1
ATOM 2101 O O . ASN A 1 267 ? -17.278 -18.661 10.545 1.00 76.75 267 ASN A O 1
ATOM 2105 N N . ALA A 1 268 ? -18.799 -17.350 11.535 1.00 82.50 268 ALA A N 1
ATOM 2106 C CA . ALA A 1 268 ? -17.844 -16.277 11.755 1.00 82.50 268 ALA A CA 1
ATOM 2107 C C . ALA A 1 268 ? -16.731 -16.676 12.736 1.00 82.50 268 ALA A C 1
ATOM 2109 O O . ALA A 1 268 ? -16.975 -17.192 13.822 1.00 82.50 268 ALA A O 1
ATOM 2110 N N . ILE A 1 269 ? -15.492 -16.364 12.357 1.00 89.44 269 ILE A N 1
ATOM 2111 C CA . ILE A 1 269 ? -14.301 -16.529 13.205 1.00 89.44 269 ILE A CA 1
ATOM 2112 C C . ILE A 1 269 ? -14.080 -15.341 14.157 1.00 89.44 269 ILE A C 1
ATOM 2114 O O . ILE A 1 269 ? -13.201 -15.383 15.018 1.00 89.44 269 ILE A O 1
ATOM 2118 N N . PHE A 1 270 ? -14.839 -14.256 13.978 1.00 92.06 270 PHE A N 1
ATOM 2119 C CA . PHE A 1 270 ? -14.730 -13.028 14.762 1.00 92.06 270 PHE A CA 1
ATOM 2120 C C . PHE A 1 270 ? -15.759 -12.996 15.889 1.00 92.06 270 PHE A C 1
ATOM 2122 O O . PHE A 1 270 ? -16.860 -13.519 15.743 1.00 92.06 270 PHE A O 1
ATOM 2129 N N . SER A 1 271 ? -15.392 -12.369 17.004 1.00 90.44 271 SER A N 1
ATOM 2130 C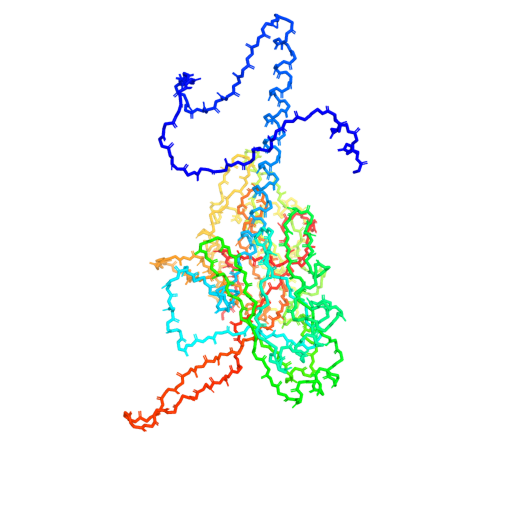 CA . SER A 1 271 ? -16.283 -12.152 18.139 1.00 90.44 271 SER A CA 1
ATOM 2131 C C . SER A 1 271 ? -17.262 -11.015 17.849 1.00 90.44 271 SER A C 1
ATOM 2133 O O . SER A 1 271 ? -16.875 -9.980 17.308 1.00 90.44 271 SER A O 1
ATOM 2135 N N . SER A 1 272 ? -18.518 -11.182 18.261 1.00 88.12 272 SER A N 1
ATOM 2136 C CA . SER A 1 272 ? -19.556 -10.144 18.192 1.00 88.12 272 SER A CA 1
ATOM 2137 C C . SER A 1 272 ? -19.467 -9.132 19.337 1.00 88.12 272 SER A C 1
ATOM 2139 O O . SER A 1 272 ? -20.382 -8.348 19.521 1.00 88.12 272 SER A O 1
ATOM 2141 N N . THR A 1 273 ? -18.420 -9.193 20.166 1.00 89.81 273 THR A N 1
ATOM 2142 C CA . THR A 1 273 ? -18.202 -8.274 21.297 1.00 89.81 273 THR A CA 1
ATOM 2143 C C . THR A 1 273 ? -17.024 -7.324 21.068 1.00 89.81 273 THR A C 1
ATOM 2145 O O . THR A 1 273 ? -16.470 -6.739 22.001 1.00 89.81 273 THR A O 1
ATOM 2148 N N . ILE A 1 274 ? -16.573 -7.201 19.816 1.00 92.44 274 ILE A N 1
ATOM 2149 C CA . ILE A 1 274 ? -15.438 -6.341 19.475 1.00 92.44 274 ILE A CA 1
ATOM 2150 C C . ILE A 1 274 ? -15.830 -4.869 19.610 1.00 92.44 274 ILE A C 1
ATOM 2152 O O . ILE A 1 274 ? -15.057 -4.091 20.171 1.00 92.44 274 ILE A O 1
ATOM 2156 N N . TYR A 1 275 ? -16.994 -4.483 19.083 1.00 92.44 275 TYR A N 1
ATOM 2157 C CA . TYR A 1 275 ? -17.481 -3.106 19.157 1.00 92.44 275 TYR A CA 1
ATOM 2158 C C . TYR A 1 275 ? -18.236 -2.830 20.460 1.00 92.44 275 TYR A C 1
ATOM 2160 O O . TYR A 1 275 ? -17.991 -1.816 21.114 1.00 92.44 275 TYR A O 1
ATOM 2168 N N . GLY A 1 276 ? -19.125 -3.744 20.847 1.00 85.25 276 GLY A N 1
ATOM 2169 C CA . GLY A 1 276 ? -19.992 -3.603 22.012 1.00 85.25 276 GLY A CA 1
ATOM 2170 C C . GLY A 1 276 ? -20.325 -4.955 22.631 1.00 85.25 276 GLY A C 1
ATOM 2171 O O . GLY A 1 276 ? -19.443 -5.787 22.837 1.00 85.25 276 GLY A O 1
ATOM 2172 N N . ASP A 1 277 ? -21.596 -5.170 22.953 1.00 84.81 277 ASP A N 1
ATOM 2173 C CA . ASP A 1 277 ? -22.095 -6.489 23.338 1.00 84.81 277 ASP A CA 1
ATOM 2174 C C . ASP A 1 277 ? -22.487 -7.331 22.116 1.00 84.81 277 ASP A C 1
ATOM 2176 O O . ASP A 1 277 ? -22.549 -6.842 20.991 1.00 84.81 277 ASP A O 1
ATOM 2180 N N . SER A 1 278 ? -22.798 -8.609 22.344 1.00 81.75 278 SER A N 1
ATOM 2181 C CA . SER A 1 278 ? -23.159 -9.547 21.277 1.00 81.75 278 SER A CA 1
ATOM 2182 C C . SER A 1 278 ? -24.461 -9.217 20.543 1.00 81.75 278 SER A C 1
ATOM 2184 O O . SER A 1 278 ? -24.738 -9.834 19.515 1.00 81.75 278 SER A O 1
ATOM 2186 N N . SER A 1 279 ? -25.264 -8.279 21.053 1.00 80.06 279 SER A N 1
ATOM 2187 C CA . SER A 1 279 ? -26.520 -7.847 20.437 1.00 80.06 279 SER A CA 1
ATOM 2188 C C . SER A 1 279 ? -26.359 -6.598 19.566 1.00 80.06 279 SER A C 1
ATOM 2190 O O . SER A 1 279 ? -27.220 -6.308 18.733 1.00 80.06 279 SER A O 1
ATOM 2192 N N . THR A 1 280 ? -25.241 -5.883 19.709 1.00 85.12 280 THR A N 1
ATOM 2193 C CA . THR A 1 280 ? -25.012 -4.586 19.078 1.00 85.12 280 THR A CA 1
ATOM 2194 C C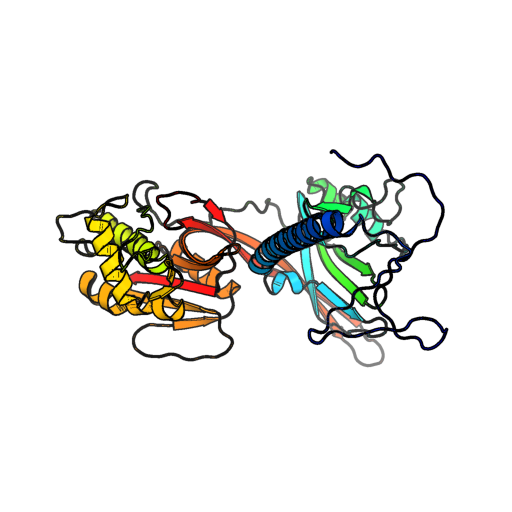 . THR A 1 280 ? -24.049 -4.711 17.908 1.00 85.12 280 THR A C 1
ATOM 2196 O O . THR A 1 280 ? -22.847 -4.877 18.081 1.00 85.12 280 THR A O 1
ATOM 2199 N N . LYS A 1 281 ? -24.568 -4.554 16.689 1.00 90.50 281 LYS A N 1
ATOM 2200 C CA . LYS A 1 281 ? -23.745 -4.531 15.477 1.00 90.50 281 LYS A CA 1
ATOM 2201 C C . LYS A 1 281 ? -23.111 -3.157 15.276 1.00 90.50 281 LYS A C 1
ATOM 2203 O O . LYS A 1 281 ? -23.826 -2.155 15.246 1.00 90.50 281 LYS A O 1
ATOM 2208 N N . ALA A 1 282 ? -21.806 -3.115 15.013 1.00 93.69 282 ALA A N 1
ATOM 2209 C CA . ALA A 1 282 ? -21.107 -1.864 14.729 1.00 93.69 282 ALA A CA 1
ATOM 2210 C C . ALA A 1 282 ? -21.773 -1.075 13.572 1.00 93.69 282 ALA A C 1
ATOM 2212 O O . ALA A 1 282 ? -22.004 -1.646 12.489 1.00 93.69 282 ALA A O 1
ATOM 2213 N N . PRO A 1 283 ? -22.086 0.223 13.760 1.00 94.94 283 PRO A N 1
ATOM 2214 C CA . PRO A 1 283 ? -22.622 1.086 12.707 1.00 94.94 283 PRO A CA 1
ATOM 2215 C C . PRO A 1 283 ? -21.692 1.191 11.487 1.00 94.94 283 PRO A C 1
ATOM 2217 O O . PRO A 1 283 ? -20.503 0.914 11.564 1.00 94.94 283 PRO A O 1
ATOM 2220 N N . LEU A 1 284 ? -22.219 1.602 10.328 1.00 93.94 284 LEU A N 1
ATOM 2221 C CA . LEU A 1 284 ? -21.386 1.859 9.135 1.00 93.94 284 LEU A CA 1
ATOM 2222 C C . LEU A 1 284 ? -20.777 3.266 9.116 1.00 93.94 284 LEU A C 1
ATOM 2224 O O . LEU A 1 284 ? -19.812 3.512 8.395 1.00 93.94 284 LEU A O 1
ATOM 2228 N N . HIS A 1 285 ? -21.344 4.175 9.903 1.00 94.75 285 HIS A N 1
ATOM 2229 C CA . HIS A 1 285 ? -20.992 5.587 9.946 1.00 94.75 285 HIS A CA 1
ATOM 2230 C C . HIS A 1 285 ? -20.717 6.013 11.384 1.00 94.75 285 HIS A C 1
ATOM 2232 O O . HIS A 1 285 ? -21.041 5.300 12.333 1.00 94.75 285 HIS A O 1
ATOM 2238 N N . LEU A 1 286 ? -20.114 7.186 11.542 1.00 95.94 286 LEU A N 1
ATOM 2239 C CA . LEU A 1 286 ? -19.765 7.718 12.849 1.00 95.94 286 LEU A CA 1
ATOM 2240 C C . LEU A 1 286 ? -21.027 8.118 13.642 1.00 95.94 286 LEU A C 1
ATOM 2242 O O . LEU A 1 286 ? -21.667 9.120 13.331 1.00 95.94 286 LEU A O 1
ATOM 2246 N N . THR A 1 287 ? -21.357 7.356 14.685 1.00 96.50 287 THR A N 1
ATOM 2247 C CA . THR A 1 287 ? -22.362 7.699 15.710 1.00 96.50 287 THR A CA 1
ATOM 2248 C C . THR A 1 287 ? -21.674 8.103 17.017 1.00 96.50 287 THR A C 1
ATOM 2250 O O . THR A 1 287 ? -20.462 7.943 17.154 1.00 96.50 287 THR A O 1
ATOM 2253 N N . ASP A 1 288 ? -22.417 8.601 18.008 1.00 96.06 288 ASP A N 1
ATOM 2254 C CA . ASP A 1 288 ? -21.834 8.963 19.312 1.00 96.06 288 ASP A CA 1
ATOM 2255 C C . ASP A 1 288 ? -21.249 7.764 20.076 1.00 96.06 288 ASP A C 1
ATOM 2257 O O . ASP A 1 288 ? -20.265 7.903 20.800 1.00 96.06 288 ASP A O 1
ATOM 2261 N N . GLU A 1 289 ? -21.791 6.567 19.871 1.00 95.50 289 GLU A N 1
ATOM 2262 C CA . GLU A 1 289 ? -21.214 5.329 20.403 1.00 95.50 289 GLU A CA 1
ATOM 2263 C C . GLU A 1 289 ? -19.910 4.969 19.684 1.00 95.50 289 GLU A C 1
ATOM 2265 O O . GLU A 1 289 ? -18.910 4.665 20.336 1.00 95.50 289 GLU A O 1
ATOM 2270 N N . VAL A 1 290 ? -19.871 5.106 18.351 1.00 96.94 290 VAL A N 1
ATOM 2271 C CA . VAL A 1 290 ? -18.636 4.909 17.577 1.00 96.94 290 VAL A CA 1
ATOM 2272 C C . VAL A 1 290 ? -17.573 5.930 17.983 1.00 96.94 290 VAL A C 1
ATOM 2274 O O . VAL A 1 290 ? -16.396 5.583 18.045 1.00 96.94 290 VAL A O 1
ATOM 2277 N N . LYS A 1 291 ? -17.951 7.166 18.329 1.00 97.31 291 LYS A N 1
ATOM 2278 C CA . LYS A 1 291 ? -17.008 8.162 18.861 1.00 97.31 291 LYS A CA 1
ATOM 2279 C C . LYS A 1 291 ? -16.328 7.663 20.134 1.00 97.31 291 LYS A C 1
ATOM 2281 O O . LYS A 1 291 ? -15.100 7.665 20.195 1.00 97.31 291 LYS A O 1
ATOM 2286 N N . ARG A 1 292 ? -17.101 7.150 21.098 1.00 96.44 292 ARG A N 1
ATOM 2287 C CA . ARG A 1 292 ? -16.560 6.552 22.334 1.00 96.44 292 ARG A CA 1
ATOM 2288 C C . ARG A 1 292 ? -15.685 5.334 22.043 1.00 96.44 292 ARG A C 1
ATOM 2290 O O . ARG A 1 292 ? -14.641 5.170 22.663 1.00 96.44 292 ARG A O 1
ATOM 2297 N N . PHE A 1 293 ? -16.075 4.512 21.071 1.00 97.00 293 PHE A N 1
ATOM 2298 C CA . PHE A 1 293 ? -15.289 3.362 20.626 1.00 97.00 293 PHE A CA 1
ATOM 2299 C C . PHE A 1 293 ? -13.924 3.772 20.046 1.00 97.00 293 PHE A C 1
ATOM 2301 O O . PHE A 1 293 ? -12.887 3.221 20.419 1.00 97.00 293 PHE A O 1
ATOM 2308 N N . VAL A 1 294 ? -13.902 4.790 19.182 1.00 98.06 294 VAL A N 1
ATOM 2309 C CA . VAL A 1 294 ? -12.667 5.383 18.646 1.00 98.06 294 VAL A CA 1
ATOM 2310 C C . VAL A 1 294 ? -11.819 5.987 19.771 1.00 98.06 294 VAL A C 1
ATOM 2312 O O . VAL A 1 294 ? -10.597 5.849 19.758 1.00 98.06 294 VAL A O 1
ATOM 2315 N N . GLU A 1 295 ? -12.440 6.644 20.751 1.00 97.06 295 GLU A N 1
ATOM 2316 C CA . GLU A 1 295 ? -11.761 7.233 21.911 1.00 97.06 295 GLU A CA 1
ATOM 2317 C C . GLU A 1 295 ? -11.141 6.181 22.844 1.00 97.06 295 GLU A C 1
ATOM 2319 O O . GLU A 1 295 ? -10.029 6.392 23.325 1.00 97.06 295 GLU A O 1
ATOM 2324 N N . ASP A 1 296 ? -11.781 5.027 23.047 1.00 96.31 296 ASP A N 1
ATOM 2325 C CA . ASP A 1 296 ? -11.175 3.909 23.786 1.00 96.31 296 ASP A CA 1
ATOM 2326 C C . ASP A 1 296 ? -9.924 3.402 23.053 1.00 96.31 296 ASP A C 1
ATOM 2328 O O . ASP A 1 296 ? -8.834 3.350 23.625 1.00 96.31 296 ASP A O 1
ATOM 2332 N N . ILE A 1 297 ? -10.029 3.142 21.744 1.00 98.06 297 ILE A N 1
ATOM 2333 C CA . ILE A 1 297 ? -8.894 2.719 20.905 1.00 98.06 297 ILE A CA 1
ATOM 2334 C C . ILE A 1 297 ? -7.762 3.753 20.939 1.00 98.06 297 ILE A C 1
ATOM 2336 O O . ILE A 1 297 ? -6.588 3.382 21.025 1.00 98.06 297 ILE A O 1
ATOM 2340 N N . ARG A 1 298 ? -8.101 5.048 20.910 1.00 97.50 298 ARG A N 1
ATOM 2341 C CA . ARG A 1 298 ? -7.151 6.165 20.997 1.00 97.50 298 ARG A CA 1
ATOM 2342 C C . ARG A 1 298 ? -6.239 6.044 22.218 1.00 97.50 298 ARG A C 1
ATOM 2344 O O . ARG A 1 298 ? -5.030 6.265 22.099 1.00 97.50 298 ARG A O 1
ATOM 2351 N N . LEU A 1 299 ? -6.794 5.664 23.369 1.00 96.88 299 LEU A N 1
ATOM 2352 C CA . LEU A 1 299 ? -6.022 5.440 24.593 1.00 96.88 299 LEU A CA 1
ATOM 2353 C C . LEU A 1 299 ? -5.064 4.252 24.440 1.00 96.88 299 LEU A C 1
ATOM 2355 O O . LEU A 1 299 ? -3.896 4.350 24.823 1.00 96.88 299 LEU A O 1
ATOM 2359 N N . GLN A 1 300 ? -5.517 3.163 23.814 1.00 97.75 300 GLN A N 1
ATOM 2360 C CA . GLN A 1 300 ? -4.721 1.940 23.646 1.00 97.75 300 GLN A CA 1
ATOM 2361 C C . GLN A 1 300 ? -3.488 2.149 22.764 1.00 97.75 300 GLN A C 1
ATOM 2363 O O . GLN A 1 300 ? -2.393 1.694 23.097 1.00 97.75 300 GLN A O 1
ATOM 2368 N N . VAL A 1 301 ? -3.635 2.872 21.648 1.00 97.06 301 VAL A N 1
ATOM 2369 C CA . VAL A 1 301 ? -2.508 3.185 20.750 1.00 97.06 301 VAL A CA 1
ATOM 2370 C C . VAL A 1 301 ? -1.744 4.447 21.162 1.00 97.06 301 VAL A C 1
ATOM 2372 O O . VAL A 1 301 ? -0.831 4.880 20.458 1.00 97.06 301 VAL A O 1
ATOM 2375 N N . LYS A 1 302 ? -2.061 5.013 22.336 1.00 96.88 302 LYS A N 1
ATOM 2376 C CA . LYS A 1 302 ? -1.392 6.182 22.922 1.00 96.88 302 LYS A CA 1
ATOM 2377 C C . LYS A 1 302 ? -1.337 7.374 21.964 1.00 96.88 302 LYS A C 1
ATOM 2379 O O . LYS A 1 302 ? -0.287 8.000 21.795 1.00 96.88 302 LYS A O 1
ATOM 2384 N N . THR A 1 303 ? -2.450 7.669 21.304 1.00 96.44 303 THR A N 1
ATOM 2385 C CA . THR A 1 303 ? -2.564 8.864 20.465 1.00 96.44 303 THR A CA 1
ATOM 2386 C C . THR A 1 303 ? -2.535 10.109 21.343 1.00 96.44 303 THR A C 1
ATOM 2388 O O . THR A 1 303 ? -3.244 10.206 22.345 1.00 96.44 303 THR A O 1
ATOM 2391 N N . PHE A 1 304 ? -1.741 11.092 20.944 1.00 94.81 304 PHE A N 1
ATOM 2392 C CA . PHE A 1 304 ? -1.587 12.362 21.644 1.00 94.81 304 PHE A CA 1
ATOM 2393 C C . PHE A 1 304 ? -2.113 13.512 20.786 1.00 94.81 304 PHE A C 1
ATOM 2395 O O . PHE A 1 304 ? -2.427 13.339 19.607 1.00 94.81 304 PHE A O 1
ATOM 2402 N N . CYS A 1 305 ? -2.269 14.688 21.391 1.00 94.88 305 CYS A N 1
ATOM 2403 C CA . CYS A 1 305 ? -2.632 15.879 20.639 1.00 94.88 305 CYS A CA 1
ATOM 2404 C C . CYS A 1 305 ? -1.387 16.610 20.143 1.00 94.88 305 CYS A C 1
ATOM 2406 O O . CYS A 1 305 ? -0.480 16.882 20.925 1.00 94.88 305 CYS A O 1
ATOM 2408 N N . ASN A 1 306 ? -1.367 16.955 18.862 1.00 90.25 306 ASN A N 1
ATOM 2409 C CA . ASN A 1 306 ? -0.319 17.744 18.237 1.00 90.25 306 ASN A CA 1
ATOM 2410 C C . ASN A 1 306 ? -0.971 18.808 17.352 1.00 90.25 306 ASN A C 1
ATOM 2412 O O . ASN A 1 306 ? -1.602 18.472 16.354 1.00 90.25 306 ASN A O 1
ATOM 2416 N N . ASN A 1 307 ? -0.867 20.083 17.731 1.00 88.81 307 ASN A N 1
ATOM 2417 C CA . ASN A 1 307 ? -1.484 21.208 17.011 1.00 88.81 307 ASN A CA 1
ATOM 2418 C C . ASN A 1 307 ? -2.988 21.008 16.713 1.00 88.81 307 ASN A C 1
ATOM 2420 O O . ASN A 1 307 ? -3.457 21.273 15.609 1.00 88.81 307 ASN A O 1
ATOM 2424 N N . GLY A 1 308 ? -3.746 20.484 17.683 1.00 90.06 308 GLY A N 1
ATOM 2425 C CA . GLY A 1 308 ? -5.178 20.189 17.527 1.00 90.06 308 GLY A CA 1
ATOM 2426 C C . GLY A 1 308 ? -5.493 18.918 16.724 1.00 90.06 308 GLY A C 1
ATOM 2427 O O . GLY A 1 308 ? -6.658 18.535 16.631 1.00 90.06 308 GLY A O 1
ATOM 2428 N N . GLN A 1 309 ? -4.481 18.229 16.190 1.00 90.62 309 GLN A N 1
ATOM 2429 C CA . GLN A 1 309 ? -4.621 16.956 15.485 1.00 90.62 309 GLN A CA 1
ATOM 2430 C C . GLN A 1 309 ? -4.313 15.768 16.397 1.00 90.62 309 GLN A C 1
ATOM 2432 O O . GLN A 1 309 ? -3.418 15.817 17.244 1.00 90.62 309 GLN A O 1
ATOM 2437 N N . GLY A 1 310 ? -5.047 14.671 16.214 1.00 94.56 310 GLY A N 1
ATOM 2438 C CA . GLY A 1 310 ? -4.754 13.405 16.878 1.00 94.56 310 GLY A CA 1
ATOM 2439 C C . GLY A 1 310 ? -3.590 12.701 16.192 1.00 94.56 310 GLY A C 1
ATOM 2440 O O . GLY A 1 310 ? -3.759 12.144 15.112 1.00 94.56 310 GLY A O 1
ATOM 2441 N N . SER A 1 311 ? -2.412 12.700 16.811 1.00 93.19 311 SER A N 1
ATOM 2442 C CA . SER A 1 311 ? -1.216 12.054 16.265 1.00 93.19 311 SER A CA 1
ATOM 2443 C C . SER A 1 311 ? -0.920 10.742 16.982 1.00 93.19 311 SER A C 1
ATOM 2445 O O . SER A 1 311 ? -0.902 10.677 18.210 1.00 93.19 311 SER A O 1
ATOM 2447 N N . THR A 1 312 ? -0.657 9.689 16.211 1.00 94.81 312 THR A N 1
ATOM 2448 C CA . THR A 1 312 ? -0.238 8.382 16.734 1.00 94.81 312 THR A CA 1
ATOM 2449 C C . THR A 1 312 ? 1.123 8.052 16.161 1.00 94.81 312 THR A C 1
ATOM 2451 O O . THR A 1 312 ? 1.322 8.139 14.953 1.00 94.81 312 THR A O 1
ATOM 2454 N N . TYR A 1 313 ? 2.074 7.665 17.008 1.00 92.38 313 TYR A N 1
ATOM 2455 C CA . TYR A 1 313 ? 3.325 7.133 16.489 1.00 92.38 313 TYR A CA 1
ATOM 2456 C C . TYR A 1 313 ? 3.046 5.800 15.794 1.00 92.38 313 TYR A C 1
ATOM 2458 O O . TYR A 1 313 ? 2.457 4.907 16.394 1.00 92.38 313 TYR A O 1
ATOM 2466 N N . THR A 1 314 ? 3.546 5.617 14.577 1.00 90.50 314 THR A N 1
ATOM 2467 C CA . THR A 1 314 ? 3.497 4.341 13.835 1.00 90.50 314 THR A CA 1
ATOM 2468 C C . THR A 1 314 ? 4.030 3.173 14.658 1.00 90.50 314 THR A C 1
ATOM 2470 O O . THR A 1 314 ? 3.503 2.062 14.628 1.00 90.50 314 THR A O 1
ATOM 2473 N N . SER A 1 315 ? 5.039 3.424 15.498 1.00 89.19 315 SER A N 1
ATOM 2474 C CA . SER A 1 315 ? 5.538 2.419 16.431 1.00 89.19 315 SER A CA 1
ATOM 2475 C C . SER A 1 315 ? 4.537 2.019 17.508 1.00 89.19 315 SER A C 1
ATOM 2477 O O . SER A 1 315 ? 4.740 0.967 18.081 1.00 89.19 315 SER A O 1
ATOM 2479 N N . ASN A 1 316 ? 3.493 2.793 17.797 1.00 94.69 316 ASN A N 1
ATOM 2480 C CA . ASN A 1 316 ? 2.502 2.502 18.836 1.00 94.69 316 ASN A CA 1
ATOM 2481 C C . ASN A 1 316 ? 1.262 1.774 18.310 1.00 94.69 316 ASN A C 1
ATOM 2483 O O . ASN A 1 316 ? 0.497 1.242 19.107 1.00 94.69 316 ASN A O 1
ATOM 2487 N N . MET A 1 317 ? 1.070 1.686 16.993 1.00 95.88 317 MET A N 1
ATOM 2488 C CA . MET A 1 317 ? -0.112 1.046 16.404 1.00 95.88 317 MET A CA 1
ATOM 2489 C C . MET A 1 317 ? -0.280 -0.423 16.828 1.00 95.88 317 MET A C 1
ATOM 2491 O O . MET A 1 317 ? -1.400 -0.915 16.887 1.00 95.88 317 MET A O 1
ATOM 2495 N N . HIS A 1 318 ? 0.805 -1.121 17.187 1.00 94.25 318 HIS A N 1
ATOM 2496 C CA . HIS A 1 318 ? 0.751 -2.496 17.700 1.00 94.25 318 HIS A CA 1
ATOM 2497 C C . HIS A 1 318 ? 0.231 -2.614 19.141 1.00 94.25 318 HIS A C 1
ATOM 2499 O O . HIS A 1 318 ? -0.127 -3.713 19.565 1.00 94.25 318 HIS A O 1
ATOM 2505 N N . LEU A 1 319 ? 0.205 -1.518 19.910 1.00 95.81 319 LEU A N 1
ATOM 2506 C CA . LEU A 1 319 ? -0.175 -1.529 21.328 1.00 95.81 319 LEU A CA 1
ATOM 2507 C C . LEU A 1 319 ? -1.649 -1.883 21.545 1.00 95.81 319 LEU A C 1
ATOM 2509 O O . LEU A 1 319 ? -2.026 -2.239 22.653 1.00 95.81 319 LEU A O 1
ATOM 2513 N N . ILE A 1 320 ? -2.460 -1.878 20.486 1.00 97.31 320 ILE A N 1
ATOM 2514 C CA . ILE A 1 320 ? -3.852 -2.337 20.504 1.00 97.31 320 ILE A CA 1
ATOM 2515 C C . ILE A 1 320 ? -3.994 -3.856 20.732 1.00 97.31 320 ILE A C 1
ATOM 2517 O O . ILE A 1 320 ? -5.093 -4.349 20.976 1.00 97.31 320 ILE A O 1
ATOM 2521 N N . ALA A 1 321 ? -2.902 -4.628 20.658 1.00 95.94 321 ALA A N 1
ATOM 2522 C CA . ALA A 1 321 ? -2.944 -6.089 20.739 1.00 95.94 321 ALA A CA 1
ATOM 2523 C C . ALA A 1 321 ? -3.648 -6.649 21.993 1.00 95.94 321 ALA A C 1
ATOM 2525 O O . ALA A 1 321 ? -4.474 -7.550 21.833 1.00 95.94 321 ALA A O 1
ATOM 2526 N N . PRO A 1 322 ? -3.379 -6.163 23.225 1.00 95.62 322 PRO A N 1
ATOM 2527 C CA . PRO A 1 322 ? -4.055 -6.662 24.422 1.00 95.62 322 PRO A CA 1
ATOM 2528 C C . PRO A 1 322 ? -5.554 -6.354 24.406 1.00 95.62 322 PRO A C 1
ATOM 2530 O O . PRO A 1 322 ? -6.354 -7.219 24.752 1.00 95.62 322 PRO A O 1
ATOM 2533 N N . TRP A 1 323 ? -5.926 -5.159 23.939 1.00 95.69 323 TRP A N 1
ATOM 2534 C CA . TRP A 1 323 ? -7.317 -4.729 23.796 1.00 95.69 323 TRP A CA 1
ATOM 2535 C C . TRP A 1 323 ? -8.087 -5.599 22.796 1.00 95.69 323 TRP A C 1
ATOM 2537 O O . TRP A 1 323 ? -9.218 -6.001 23.063 1.00 95.69 323 TRP A O 1
ATOM 2547 N N . PHE A 1 324 ? -7.463 -5.946 21.665 1.00 96.06 324 PHE A N 1
ATOM 2548 C CA . PHE A 1 324 ? -8.085 -6.831 20.681 1.00 96.06 324 PHE A CA 1
ATOM 2549 C C . PHE A 1 324 ? -8.193 -8.259 21.223 1.00 96.06 324 PHE A C 1
ATOM 2551 O O . PHE A 1 324 ? -9.215 -8.915 21.050 1.00 96.06 324 PHE A O 1
ATOM 2558 N N . ARG A 1 325 ? -7.166 -8.746 21.928 1.00 95.12 325 ARG A N 1
ATOM 2559 C CA . ARG A 1 325 ? -7.171 -10.077 22.553 1.00 95.12 325 ARG A CA 1
ATOM 2560 C C . ARG A 1 325 ? -8.242 -10.234 23.619 1.00 95.12 325 ARG A C 1
ATOM 2562 O O . ARG A 1 325 ? -8.863 -11.290 23.662 1.00 95.12 325 ARG A O 1
ATOM 2569 N N . SER A 1 326 ? -8.483 -9.220 24.446 1.00 94.25 326 SER A N 1
ATOM 2570 C CA . SER A 1 326 ? -9.517 -9.313 25.481 1.00 94.25 326 SER A CA 1
ATOM 2571 C C . SER A 1 326 ? -10.930 -9.438 24.903 1.00 94.25 326 SER A C 1
ATOM 2573 O O . SER A 1 326 ? -11.775 -10.065 25.530 1.00 94.25 326 SER A O 1
ATOM 2575 N N . ARG A 1 327 ? -11.178 -8.891 23.706 1.00 94.12 327 ARG A N 1
ATOM 2576 C CA . ARG A 1 327 ? -12.498 -8.902 23.049 1.00 94.12 327 ARG A CA 1
ATOM 2577 C C . ARG A 1 327 ? -12.695 -10.045 22.057 1.00 94.12 327 ARG A C 1
ATOM 2579 O O . ARG A 1 327 ? -13.796 -10.556 21.907 1.00 94.12 327 ARG A O 1
ATOM 2586 N N . GLN A 1 328 ? -11.627 -10.453 21.379 1.00 94.44 328 GLN A N 1
ATOM 2587 C CA . GLN A 1 328 ? -11.667 -11.504 20.362 1.00 94.44 328 GLN A CA 1
ATOM 2588 C C . GLN A 1 328 ? -11.310 -12.895 20.908 1.00 94.44 328 GLN A C 1
ATOM 2590 O O . GLN A 1 328 ? -11.706 -13.902 20.327 1.00 94.44 328 GLN A O 1
ATOM 2595 N N . GLY A 1 329 ? -10.533 -12.968 21.989 1.00 93.19 329 GLY A N 1
ATOM 2596 C CA . GLY A 1 329 ? -10.047 -14.219 22.565 1.00 93.19 329 GLY A CA 1
ATOM 2597 C C . GLY A 1 329 ? -8.577 -14.528 22.261 1.00 93.19 329 GLY A C 1
ATOM 2598 O O . GLY A 1 329 ? -7.862 -13.795 21.573 1.00 93.19 329 GLY A O 1
ATOM 2599 N N . SER A 1 330 ? -8.105 -15.647 22.813 1.00 90.88 330 SER A N 1
ATOM 2600 C CA . SER A 1 330 ? -6.683 -16.010 22.910 1.00 90.88 330 SER A CA 1
ATOM 2601 C C . SER A 1 330 ? -5.976 -16.253 21.572 1.00 90.88 330 SER A C 1
ATOM 2603 O O . SER A 1 330 ? -4.754 -16.091 21.513 1.00 90.88 330 SER A O 1
ATOM 2605 N N . ASN A 1 331 ? -6.701 -16.581 20.498 1.00 91.94 331 ASN A N 1
ATOM 2606 C CA . ASN A 1 331 ? -6.134 -16.803 19.158 1.00 91.94 331 ASN A CA 1
ATOM 2607 C C . ASN A 1 331 ? -5.890 -15.504 18.379 1.00 91.94 331 ASN A C 1
ATOM 2609 O O . ASN A 1 331 ? -5.255 -15.516 17.327 1.00 91.94 331 ASN A O 1
ATOM 2613 N N . SER A 1 332 ? -6.338 -14.359 18.897 1.00 94.38 332 SER A N 1
ATOM 2614 C CA . SER A 1 332 ? -6.177 -13.088 18.200 1.00 94.38 332 SER A CA 1
ATOM 2615 C C . SER A 1 332 ? -4.739 -12.557 18.279 1.00 94.38 332 SER A C 1
ATOM 2617 O O . SER A 1 332 ? -4.025 -12.703 19.287 1.00 94.38 332 SER A O 1
ATOM 2619 N N . ARG A 1 333 ? -4.276 -11.953 17.185 1.00 95.25 333 ARG A N 1
ATOM 2620 C CA . ARG A 1 333 ? -2.927 -11.397 17.039 1.00 95.25 333 ARG A CA 1
ATOM 2621 C C . ARG A 1 333 ? -2.989 -10.026 16.385 1.00 95.25 333 ARG A C 1
ATOM 2623 O O . ARG A 1 333 ? -3.853 -9.759 15.556 1.00 95.25 333 ARG A O 1
ATOM 2630 N N . VAL A 1 334 ? -2.022 -9.182 16.735 1.00 96.06 334 VAL A N 1
ATOM 2631 C CA . VAL A 1 334 ? -1.739 -7.927 16.035 1.00 96.06 334 VAL A CA 1
ATOM 2632 C C . VAL A 1 334 ? -0.268 -7.912 15.668 1.00 96.06 334 VAL A C 1
ATOM 2634 O O . VAL A 1 334 ? 0.596 -8.206 16.499 1.00 96.06 334 VAL A O 1
ATOM 2637 N N . VAL A 1 335 ? 0.013 -7.578 14.415 1.00 94.31 335 VAL A N 1
ATOM 2638 C CA . VAL A 1 335 ? 1.369 -7.521 13.873 1.00 94.31 335 VAL A CA 1
ATOM 2639 C C . VAL A 1 335 ? 1.595 -6.182 13.207 1.00 94.31 335 VAL A C 1
ATOM 2641 O O . VAL A 1 335 ? 0.664 -5.534 12.728 1.00 94.31 335 VAL A O 1
ATOM 2644 N N . SER A 1 336 ? 2.839 -5.724 13.223 1.00 94.50 336 SER A N 1
ATOM 2645 C CA . SER A 1 336 ? 3.215 -4.454 12.616 1.00 94.50 336 SER A CA 1
ATOM 2646 C C . SER A 1 336 ? 4.509 -4.600 11.835 1.00 94.50 336 SER A C 1
ATOM 2648 O O . SER A 1 336 ? 5.483 -5.167 12.324 1.00 94.50 336 SER A O 1
ATOM 2650 N N . TYR A 1 337 ? 4.518 -4.067 10.624 1.00 93.06 337 TYR A N 1
ATOM 2651 C CA . TYR A 1 337 ? 5.644 -4.047 9.707 1.00 93.06 337 TYR A CA 1
ATOM 2652 C C . TYR A 1 337 ? 6.111 -2.609 9.569 1.00 93.06 337 TYR A C 1
ATOM 2654 O O . TYR A 1 337 ? 5.397 -1.790 9.008 1.00 93.06 337 TYR A O 1
ATOM 2662 N N . LEU A 1 338 ? 7.283 -2.289 10.108 1.00 89.25 338 LEU A N 1
ATOM 2663 C CA . LEU A 1 338 ? 7.790 -0.919 10.163 1.00 89.25 338 LEU A CA 1
ATOM 2664 C C . LEU A 1 338 ? 9.009 -0.742 9.261 1.00 89.25 338 LEU A C 1
ATOM 2666 O O . LEU A 1 338 ? 9.881 -1.614 9.193 1.00 89.25 338 LEU A O 1
ATOM 2670 N N . GLU A 1 339 ? 9.123 0.419 8.624 1.00 83.75 339 GLU A N 1
ATOM 2671 C CA . GLU A 1 339 ? 10.338 0.802 7.917 1.00 83.75 339 GLU A CA 1
ATOM 2672 C C . GLU A 1 339 ? 11.482 0.919 8.929 1.00 83.75 339 GLU A C 1
ATOM 2674 O O . GLU A 1 339 ? 11.365 1.553 9.982 1.00 83.75 339 GLU A O 1
ATOM 2679 N N . SER A 1 340 ? 12.619 0.279 8.654 1.00 71.25 340 SER A N 1
ATOM 2680 C CA . SER A 1 340 ? 13.776 0.447 9.526 1.00 71.25 340 SER A CA 1
ATOM 2681 C C . SER A 1 340 ? 15.120 0.198 8.869 1.00 71.25 340 SER A C 1
ATOM 2683 O O . SER A 1 340 ? 15.260 -0.661 8.006 1.00 71.25 340 SER A O 1
ATOM 2685 N N . ARG A 1 341 ? 16.138 0.894 9.397 1.00 52.66 341 ARG A N 1
ATOM 2686 C CA . ARG A 1 341 ? 17.562 0.600 9.193 1.00 52.66 341 ARG A CA 1
ATOM 2687 C C . ARG A 1 341 ? 18.203 -0.226 10.328 1.00 52.66 341 ARG A C 1
ATOM 2689 O O . ARG A 1 341 ? 19.336 -0.654 10.153 1.00 52.66 341 ARG A O 1
ATOM 2696 N N . LYS A 1 342 ? 17.538 -0.470 11.476 1.00 43.91 342 LYS A N 1
ATOM 2697 C CA . LYS A 1 342 ? 18.091 -1.269 12.601 1.00 43.91 342 LYS A CA 1
ATOM 2698 C C . LYS A 1 342 ? 17.019 -2.061 13.377 1.00 43.91 342 LYS A C 1
ATOM 2700 O O . LYS A 1 342 ? 15.946 -1.550 13.688 1.00 43.91 342 LYS A O 1
ATOM 2705 N N . LYS A 1 343 ? 17.339 -3.319 13.713 1.00 39.56 343 LYS A N 1
ATOM 2706 C CA . LYS A 1 343 ? 16.496 -4.283 14.450 1.00 39.56 343 LYS A CA 1
ATOM 2707 C C . LYS A 1 343 ? 16.336 -3.877 15.924 1.00 39.56 343 LYS A C 1
ATOM 2709 O O . LYS A 1 343 ? 17.331 -3.721 16.620 1.00 39.56 343 LYS A O 1
ATOM 2714 N N . ARG A 1 344 ? 15.096 -3.793 16.410 1.00 43.34 344 ARG A N 1
ATOM 2715 C CA . ARG A 1 344 ? 14.737 -3.927 17.833 1.00 43.34 344 ARG A CA 1
ATOM 2716 C C . ARG A 1 344 ? 13.343 -4.547 17.916 1.00 43.34 344 ARG A C 1
ATOM 2718 O O . ARG A 1 344 ? 12.433 -4.076 17.233 1.00 43.34 344 ARG A O 1
ATOM 2725 N N . SER A 1 345 ? 13.215 -5.593 18.721 1.00 39.91 345 SER A N 1
ATOM 2726 C CA . SER A 1 345 ? 11.979 -6.311 19.037 1.00 39.91 345 SER A CA 1
ATOM 2727 C C . SER A 1 345 ? 11.745 -6.232 20.544 1.00 39.91 345 SER A C 1
ATOM 2729 O O . SER A 1 345 ? 12.684 -6.442 21.309 1.00 39.91 345 SER A O 1
ATOM 2731 N N . SER A 1 346 ? 10.515 -5.946 20.969 1.00 36.19 346 SER A N 1
ATOM 2732 C CA . SER A 1 346 ? 10.100 -6.017 22.373 1.00 36.19 346 SER A CA 1
ATOM 2733 C C . SER A 1 346 ? 8.680 -6.574 22.488 1.00 36.19 346 SER A C 1
ATOM 2735 O O . SER A 1 346 ? 7.773 -6.054 21.848 1.00 36.19 346 SER A O 1
ATOM 2737 N N . GLY A 1 347 ? 8.532 -7.610 23.322 1.00 37.19 347 GLY A N 1
ATOM 2738 C CA . GLY A 1 347 ? 7.339 -7.955 24.107 1.00 37.19 347 GLY A CA 1
ATOM 2739 C C . GLY A 1 347 ? 6.005 -8.158 23.384 1.00 37.19 347 GLY A C 1
ATOM 2740 O O . GLY A 1 347 ? 5.254 -7.212 23.200 1.00 37.19 347 GLY A O 1
ATOM 2741 N N . GLY A 1 348 ? 5.648 -9.415 23.090 1.00 43.94 348 GLY A N 1
ATOM 2742 C CA . GLY A 1 348 ? 4.254 -9.874 22.910 1.00 43.94 348 GLY A CA 1
ATOM 2743 C C . GLY A 1 348 ? 3.514 -9.456 21.628 1.00 43.94 348 GLY A C 1
ATOM 2744 O O . GLY A 1 348 ? 2.554 -10.120 21.242 1.00 43.94 348 GLY A O 1
ATOM 2745 N N . SER A 1 349 ? 3.983 -8.416 20.946 1.00 52.97 349 SER A N 1
ATOM 2746 C CA . SER A 1 349 ? 3.583 -7.981 19.605 1.00 52.97 349 SER A CA 1
ATOM 2747 C C . SER A 1 349 ? 4.722 -8.229 18.618 1.00 52.97 349 SER A C 1
ATOM 2749 O O . SER A 1 349 ? 5.867 -7.856 18.897 1.00 52.97 349 SER A O 1
ATOM 2751 N N . SER A 1 350 ? 4.448 -8.815 17.448 1.00 63.44 350 SER A N 1
ATOM 2752 C CA . SER A 1 350 ? 5.500 -8.962 16.439 1.00 63.44 350 SER A CA 1
ATOM 2753 C C . SER A 1 350 ? 5.622 -7.674 15.628 1.00 63.44 350 SER A C 1
ATOM 2755 O O . SER A 1 350 ? 4.836 -7.412 14.715 1.00 63.44 350 SER A O 1
ATOM 2757 N N . VAL A 1 351 ? 6.627 -6.871 15.971 1.00 72.31 351 VAL A N 1
ATOM 2758 C CA . VAL A 1 351 ? 7.085 -5.762 15.134 1.00 72.31 351 VAL A CA 1
ATOM 2759 C C . VAL A 1 351 ? 8.198 -6.282 14.234 1.00 72.31 351 VAL A C 1
ATOM 2761 O O . VAL A 1 351 ? 9.333 -6.475 14.673 1.00 72.31 351 VAL A O 1
ATOM 2764 N N . ALA A 1 352 ? 7.875 -6.530 12.971 1.00 74.69 352 ALA A N 1
ATOM 2765 C CA . ALA A 1 352 ? 8.851 -6.901 11.962 1.00 74.69 352 ALA A CA 1
ATOM 2766 C C . ALA A 1 352 ? 9.310 -5.643 11.206 1.00 74.69 352 ALA A C 1
ATOM 2768 O O . ALA A 1 352 ? 8.580 -4.660 11.095 1.00 74.69 352 ALA A O 1
ATOM 2769 N N . ARG A 1 353 ? 10.556 -5.632 10.731 1.00 78.25 353 ARG A N 1
ATOM 2770 C CA . ARG A 1 353 ? 11.177 -4.443 10.133 1.00 78.25 353 ARG A CA 1
ATOM 2771 C C . ARG A 1 353 ? 11.761 -4.771 8.765 1.00 78.25 353 ARG A C 1
ATOM 2773 O O . ARG A 1 353 ? 12.426 -5.796 8.631 1.00 78.25 353 ARG A O 1
ATOM 2780 N N . GLY A 1 354 ? 11.559 -3.896 7.784 1.00 76.50 354 GLY A N 1
ATOM 2781 C CA . GLY A 1 354 ? 12.065 -4.083 6.422 1.00 76.50 354 GLY A CA 1
ATOM 2782 C C . GLY A 1 354 ? 11.915 -2.836 5.551 1.00 76.50 354 GLY A C 1
ATOM 2783 O O . GLY A 1 354 ? 11.630 -1.753 6.055 1.00 76.50 354 GLY A O 1
ATOM 2784 N N . GLY A 1 355 ? 12.159 -2.976 4.246 1.00 77.44 355 GLY A N 1
ATOM 2785 C CA . GLY A 1 355 ? 11.986 -1.885 3.279 1.00 77.44 355 GLY A CA 1
ATOM 2786 C C . GLY A 1 355 ? 10.523 -1.687 2.869 1.00 77.44 355 GLY A C 1
ATOM 2787 O O . GLY A 1 355 ? 9.722 -2.614 2.972 1.00 77.44 355 GLY A O 1
ATOM 2788 N N . ARG A 1 356 ? 10.180 -0.505 2.342 1.00 83.62 356 ARG A N 1
ATOM 2789 C CA . ARG A 1 356 ? 8.798 -0.152 1.954 1.00 83.62 356 ARG A CA 1
ATOM 2790 C C . ARG A 1 356 ? 8.157 -1.136 0.965 1.00 83.62 356 ARG A C 1
ATOM 2792 O O . ARG A 1 356 ? 7.003 -1.505 1.143 1.00 83.62 356 ARG A O 1
ATOM 2799 N N . SER A 1 357 ? 8.910 -1.650 -0.013 1.00 80.06 357 SER A N 1
ATOM 2800 C CA . SER A 1 357 ? 8.408 -2.669 -0.955 1.00 80.06 357 SER A CA 1
ATOM 2801 C C . SER A 1 357 ? 8.050 -3.994 -0.276 1.00 80.06 357 SER A C 1
ATOM 2803 O O . SER A 1 357 ? 7.063 -4.640 -0.620 1.00 80.06 357 SER A O 1
ATOM 2805 N N . TRP A 1 358 ? 8.827 -4.389 0.731 1.00 83.50 358 TRP A N 1
ATOM 2806 C CA . TRP A 1 358 ? 8.531 -5.565 1.540 1.00 83.50 358 TRP A CA 1
ATOM 2807 C C . TRP A 1 358 ? 7.293 -5.344 2.418 1.00 83.50 358 TRP A C 1
ATOM 2809 O O . TRP A 1 358 ? 6.458 -6.241 2.517 1.00 83.50 358 TRP A O 1
ATOM 2819 N N . ILE A 1 359 ? 7.124 -4.139 2.978 1.00 89.31 359 ILE A N 1
ATOM 2820 C CA . ILE A 1 359 ? 5.919 -3.749 3.729 1.00 89.31 359 ILE A CA 1
ATOM 2821 C C . ILE A 1 359 ? 4.675 -3.834 2.830 1.00 89.31 359 ILE A C 1
ATOM 2823 O O . ILE A 1 359 ? 3.690 -4.454 3.224 1.00 89.31 359 ILE A O 1
ATOM 2827 N N . GLN A 1 360 ? 4.732 -3.305 1.600 1.00 90.81 360 GLN A N 1
ATOM 2828 C CA . GLN A 1 360 ? 3.638 -3.429 0.623 1.00 90.81 360 GLN A CA 1
ATOM 2829 C C . GLN A 1 360 ? 3.300 -4.893 0.323 1.00 90.81 360 GLN A C 1
ATOM 2831 O O . GLN A 1 360 ? 2.130 -5.269 0.318 1.00 90.81 360 GLN A O 1
ATOM 2836 N N . SER A 1 361 ? 4.318 -5.733 0.108 1.00 88.56 361 SER A N 1
ATOM 2837 C CA . SER A 1 361 ? 4.106 -7.159 -0.153 1.00 88.56 361 SER A CA 1
ATOM 2838 C C . SER A 1 361 ? 3.442 -7.866 1.027 1.00 88.56 361 SER A C 1
ATOM 2840 O O . SER A 1 361 ? 2.579 -8.713 0.810 1.00 88.56 361 SER A O 1
ATOM 2842 N N . LYS A 1 362 ? 3.818 -7.524 2.267 1.00 93.56 362 LYS A N 1
ATOM 2843 C CA . LYS A 1 362 ? 3.183 -8.076 3.469 1.00 93.56 362 LYS A CA 1
ATOM 2844 C C . LYS A 1 362 ? 1.737 -7.617 3.605 1.00 93.56 362 LYS A C 1
ATOM 2846 O O . LYS A 1 362 ? 0.877 -8.435 3.907 1.00 93.56 362 LYS A O 1
ATOM 2851 N N . ALA A 1 363 ? 1.444 -6.352 3.311 1.00 94.94 363 ALA A N 1
ATOM 2852 C CA . ALA A 1 363 ? 0.070 -5.863 3.283 1.00 94.94 363 ALA A CA 1
ATOM 2853 C C . ALA A 1 363 ? -0.791 -6.624 2.260 1.00 94.94 363 ALA A C 1
ATOM 2855 O O . ALA A 1 363 ? -1.872 -7.100 2.598 1.00 94.94 363 ALA A O 1
ATOM 2856 N N . ALA A 1 364 ? -0.288 -6.811 1.035 1.00 92.56 364 ALA A N 1
ATOM 2857 C CA . ALA A 1 364 ? -0.982 -7.578 0.001 1.00 92.56 364 ALA A CA 1
ATOM 2858 C C . ALA A 1 364 ? -1.243 -9.039 0.424 1.00 92.56 364 ALA A C 1
ATOM 2860 O O . ALA A 1 364 ? -2.326 -9.563 0.175 1.00 92.56 364 ALA A O 1
ATOM 2861 N N . GLU A 1 365 ? -0.291 -9.682 1.109 1.00 92.38 365 GLU A N 1
ATOM 2862 C CA . GLU A 1 365 ? -0.432 -11.047 1.640 1.00 92.38 365 GLU A CA 1
ATOM 2863 C C . GLU A 1 365 ? -1.586 -11.168 2.650 1.00 92.38 365 GLU A C 1
ATOM 2865 O O . GLU A 1 365 ? -2.387 -12.098 2.558 1.00 92.38 365 GLU A O 1
ATOM 2870 N N . TYR A 1 366 ? -1.730 -10.211 3.572 1.00 95.06 366 TYR A N 1
ATOM 2871 C CA . TYR A 1 366 ? -2.834 -10.215 4.540 1.00 95.06 366 TYR A CA 1
ATOM 2872 C C . TYR A 1 366 ? -4.189 -9.899 3.908 1.00 95.06 366 TYR A C 1
ATOM 2874 O O . TYR A 1 366 ? -5.167 -10.578 4.218 1.00 95.06 366 TYR A O 1
ATOM 2882 N N . ILE A 1 367 ? -4.239 -8.943 2.974 1.00 94.38 367 ILE A N 1
ATOM 2883 C CA . ILE A 1 367 ? -5.465 -8.634 2.223 1.00 94.38 367 ILE A CA 1
ATOM 2884 C C . ILE A 1 367 ? -5.917 -9.860 1.427 1.00 94.38 367 ILE A C 1
ATOM 2886 O O . ILE A 1 367 ? -7.100 -10.194 1.433 1.00 94.38 367 ILE A O 1
ATOM 2890 N N . LYS A 1 368 ? -4.978 -10.574 0.791 1.00 91.75 368 LYS A N 1
ATOM 2891 C CA . LYS A 1 368 ? -5.256 -11.835 0.089 1.00 91.75 368 LYS A CA 1
ATOM 2892 C C . LYS A 1 368 ? -5.834 -12.900 1.026 1.00 91.75 368 LYS A C 1
ATOM 2894 O O . LYS A 1 368 ? -6.708 -13.653 0.613 1.00 91.75 368 LYS A O 1
ATOM 2899 N N . SER A 1 369 ? -5.374 -12.937 2.274 1.00 90.69 369 SER A N 1
ATOM 2900 C CA . SER A 1 369 ? -5.888 -13.824 3.326 1.00 90.69 369 SER A CA 1
ATOM 2901 C C . SER A 1 369 ? -7.185 -13.324 3.983 1.00 90.69 369 SER A C 1
ATOM 2903 O O . SER A 1 369 ? -7.639 -13.920 4.954 1.00 90.69 369 SER A O 1
ATOM 2905 N N . GLY A 1 370 ? -7.794 -12.245 3.478 1.00 91.25 370 GLY A N 1
ATOM 2906 C CA . GLY A 1 370 ? -9.083 -11.738 3.953 1.00 91.25 370 GLY A CA 1
ATOM 2907 C C . GLY A 1 370 ? -9.012 -1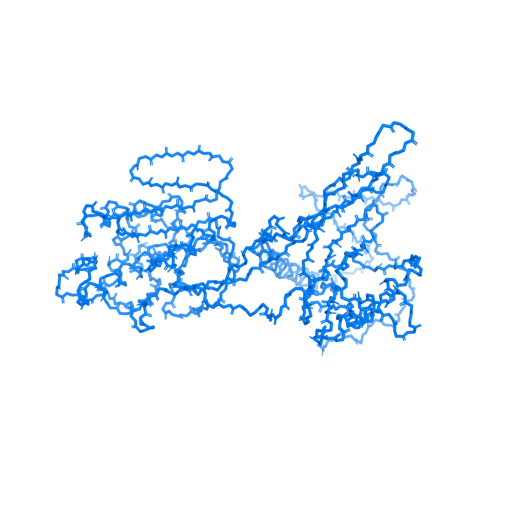0.751 5.122 1.00 91.25 370 GLY A C 1
ATOM 2908 O O . GLY A 1 370 ? -10.056 -10.415 5.681 1.00 91.25 370 GLY A O 1
ATOM 2909 N N . TYR A 1 371 ? -7.823 -10.252 5.470 1.00 94.50 371 TYR A N 1
ATOM 2910 C CA . TYR A 1 371 ? -7.633 -9.300 6.565 1.00 94.50 371 TYR A CA 1
ATOM 2911 C C . TYR A 1 371 ? -7.335 -7.886 6.036 1.00 94.50 371 TYR A C 1
ATOM 2913 O O . TYR A 1 371 ? -6.355 -7.710 5.308 1.00 94.50 371 TYR A O 1
ATOM 2921 N N . PRO A 1 372 ? -8.138 -6.861 6.387 1.00 96.50 372 PRO A N 1
ATOM 2922 C CA . PRO A 1 372 ? -7.809 -5.472 6.082 1.00 96.50 372 PRO A CA 1
ATOM 2923 C C . PRO A 1 372 ? -6.528 -5.040 6.809 1.00 96.50 372 PRO A C 1
ATOM 2925 O O . PRO A 1 372 ? -6.199 -5.535 7.888 1.00 96.50 372 PRO A O 1
ATOM 2928 N N . VAL A 1 373 ? -5.801 -4.099 6.210 1.00 97.81 373 VAL A N 1
ATOM 2929 C CA . VAL A 1 373 ? -4.472 -3.682 6.675 1.00 97.81 373 VAL A CA 1
ATOM 2930 C C . VAL A 1 373 ? -4.424 -2.171 6.814 1.00 97.81 373 VAL A C 1
ATOM 2932 O O . VAL A 1 373 ? -4.735 -1.466 5.863 1.00 97.81 373 VAL A O 1
ATOM 2935 N N . ILE A 1 374 ? -3.984 -1.651 7.956 1.00 98.50 374 ILE A N 1
ATOM 2936 C CA . ILE A 1 374 ? -3.694 -0.218 8.092 1.00 98.50 374 ILE A CA 1
ATOM 2937 C C . ILE A 1 374 ? -2.336 0.052 7.460 1.00 98.50 374 ILE A C 1
ATOM 2939 O O . ILE A 1 374 ? -1.367 -0.623 7.799 1.00 98.50 374 ILE A O 1
ATOM 2943 N N . LEU A 1 375 ? -2.258 1.028 6.565 1.00 97.56 375 LEU A N 1
ATOM 2944 C CA . LEU A 1 375 ? -1.021 1.503 5.963 1.00 97.56 375 LEU A CA 1
ATOM 2945 C C . LEU A 1 375 ? -0.709 2.904 6.475 1.00 97.56 375 LEU A C 1
ATOM 2947 O O . LEU A 1 375 ? -1.541 3.801 6.343 1.00 97.56 375 LEU A O 1
ATOM 2951 N N . ASP A 1 376 ? 0.511 3.082 6.976 1.00 95.12 376 ASP A N 1
ATOM 2952 C CA . ASP A 1 376 ? 1.057 4.385 7.335 1.00 95.12 376 ASP A CA 1
ATOM 2953 C C . ASP A 1 376 ? 1.961 4.884 6.205 1.00 95.12 376 ASP A C 1
ATOM 2955 O O . ASP A 1 376 ? 2.910 4.199 5.800 1.00 95.12 376 ASP A O 1
ATOM 2959 N N . PHE A 1 377 ? 1.672 6.071 5.680 1.00 92.00 377 PHE A N 1
ATOM 2960 C CA . PHE A 1 377 ? 2.405 6.681 4.572 1.00 92.00 377 PHE A CA 1
ATOM 2961 C C . PHE A 1 377 ? 2.375 8.208 4.658 1.00 92.00 377 PHE A C 1
ATOM 2963 O O . PHE A 1 377 ? 1.586 8.799 5.388 1.00 92.00 377 PHE A O 1
ATOM 2970 N N . ASP A 1 378 ? 3.264 8.854 3.910 1.00 85.00 378 ASP A N 1
ATOM 2971 C CA . ASP A 1 378 ? 3.305 10.311 3.823 1.00 85.00 378 ASP A CA 1
ATOM 2972 C C . ASP A 1 378 ? 2.112 10.795 2.979 1.00 85.00 378 ASP A C 1
ATOM 2974 O O . ASP A 1 378 ? 1.973 10.389 1.820 1.00 85.00 378 ASP A O 1
ATOM 2978 N N . PHE A 1 379 ? 1.250 11.639 3.550 1.00 79.00 379 PHE A N 1
ATOM 2979 C CA . PHE A 1 379 ? 0.089 12.209 2.866 1.00 79.00 379 PHE A CA 1
ATOM 2980 C C . PHE A 1 379 ? 0.260 13.723 2.695 1.00 79.00 379 PHE A C 1
ATOM 2982 O O . PHE A 1 379 ? 0.197 14.495 3.651 1.00 79.00 379 PHE A O 1
ATOM 2989 N N . GLU A 1 380 ? 0.489 14.135 1.445 1.00 69.06 380 GLU A N 1
ATOM 2990 C CA . GLU A 1 380 ? 0.562 15.538 1.013 1.00 69.06 380 GLU A CA 1
ATOM 2991 C C . GLU A 1 380 ? 1.467 16.429 1.905 1.00 69.06 380 GLU A C 1
ATOM 2993 O O . GLU A 1 380 ? 2.589 16.056 2.272 1.00 69.06 380 GLU A O 1
ATOM 2998 N N . SER A 1 381 ? 1.035 17.660 2.197 1.00 54.12 381 SER A N 1
ATOM 2999 C CA . SER A 1 381 ? 1.753 18.632 3.025 1.00 54.12 381 SER A CA 1
ATOM 3000 C C . SER A 1 381 ? 1.592 18.414 4.534 1.00 54.12 381 SER A C 1
ATOM 3002 O O . SER A 1 381 ? 2.359 19.011 5.291 1.00 54.12 381 SER A O 1
ATOM 3004 N N . GLU A 1 382 ? 0.649 17.568 4.962 1.00 57.06 382 GLU A N 1
ATOM 3005 C CA . GLU A 1 382 ? 0.149 17.489 6.346 1.00 57.06 382 GLU A CA 1
ATOM 3006 C C . GLU A 1 382 ? 0.893 16.486 7.247 1.00 57.06 382 GLU A C 1
ATOM 3008 O O . GLU A 1 382 ? 0.694 16.482 8.461 1.00 57.06 382 GLU A O 1
ATOM 3013 N N . GLY A 1 383 ? 1.815 15.691 6.694 1.00 73.19 383 GLY A N 1
ATOM 3014 C CA . GLY A 1 383 ? 2.641 14.745 7.452 1.00 73.19 383 GLY A CA 1
ATOM 3015 C C . GLY A 1 383 ? 2.272 13.283 7.193 1.00 73.19 383 GLY A C 1
ATOM 3016 O O . GLY A 1 383 ? 1.830 12.929 6.102 1.00 73.19 383 GLY A O 1
ATOM 3017 N N . GLY A 1 384 ? 2.529 12.408 8.168 1.00 86.81 384 GLY A N 1
ATOM 3018 C CA . GLY A 1 384 ? 2.175 10.988 8.075 1.00 86.81 384 GLY A CA 1
ATOM 3019 C C . GLY A 1 384 ? 0.681 10.759 8.316 1.00 86.81 384 GLY A C 1
ATOM 3020 O O . GLY A 1 384 ? 0.108 11.365 9.219 1.00 86.81 384 GLY A O 1
ATOM 3021 N N . HIS A 1 385 ? 0.067 9.863 7.543 1.00 93.94 385 HIS A N 1
ATOM 3022 C CA . HIS A 1 385 ? -1.337 9.464 7.673 1.00 93.94 385 HIS A CA 1
ATOM 3023 C C . HIS A 1 385 ? -1.478 7.943 7.722 1.00 93.94 385 HIS A C 1
ATOM 3025 O O . HIS A 1 385 ? -0.690 7.226 7.103 1.00 93.94 385 HIS A O 1
ATOM 3031 N N . SER A 1 386 ? -2.511 7.472 8.419 1.00 96.44 386 SER A N 1
ATOM 3032 C CA . SER A 1 386 ? -2.895 6.062 8.511 1.00 96.44 386 SER A CA 1
ATOM 3033 C C . SER A 1 386 ? -4.231 5.850 7.801 1.00 96.44 386 SER A C 1
ATOM 3035 O O . SER A 1 386 ? -5.215 6.507 8.136 1.00 96.44 386 SER A O 1
ATOM 3037 N N . ALA A 1 387 ? -4.290 4.924 6.844 1.00 97.12 387 ALA A N 1
ATOM 3038 C CA . ALA A 1 387 ? -5.523 4.568 6.132 1.00 97.12 387 ALA A CA 1
ATOM 3039 C C . ALA A 1 387 ? -5.688 3.048 6.041 1.00 97.12 387 ALA A C 1
ATOM 3041 O O . ALA A 1 387 ? -4.698 2.315 6.040 1.00 97.12 387 ALA A O 1
ATOM 3042 N N . VAL A 1 388 ? -6.924 2.556 5.928 1.00 97.94 388 VAL A N 1
ATOM 3043 C CA . VAL A 1 388 ? -7.182 1.112 5.826 1.00 97.94 388 VAL A CA 1
ATOM 3044 C C . VAL A 1 388 ? -7.211 0.659 4.371 1.00 97.94 388 VAL A C 1
ATOM 3046 O O . VAL A 1 388 ? -8.043 1.102 3.587 1.00 97.94 388 VAL A O 1
ATOM 3049 N N . ALA A 1 389 ? -6.337 -0.271 4.011 1.00 96.88 389 ALA A N 1
ATOM 3050 C CA . ALA A 1 389 ? -6.351 -0.983 2.747 1.00 96.88 389 ALA A CA 1
ATOM 3051 C C . ALA A 1 389 ? -7.223 -2.244 2.841 1.00 96.88 389 ALA A C 1
ATOM 3053 O O . ALA A 1 389 ? -6.985 -3.123 3.672 1.00 96.88 389 ALA A O 1
ATOM 3054 N N . THR A 1 390 ? -8.211 -2.354 1.954 1.00 94.75 390 THR A N 1
ATOM 3055 C CA . THR A 1 390 ? -9.140 -3.503 1.894 1.00 94.75 390 THR A CA 1
ATOM 3056 C C . THR A 1 390 ? -8.985 -4.331 0.619 1.00 94.75 390 THR A C 1
ATOM 3058 O O . THR A 1 390 ? -9.466 -5.462 0.537 1.00 94.75 390 THR A O 1
ATOM 3061 N N . ARG A 1 391 ? -8.313 -3.783 -0.398 1.00 92.94 391 ARG A N 1
ATOM 3062 C CA . ARG A 1 391 ? -8.105 -4.418 -1.707 1.00 92.94 391 ARG A CA 1
ATOM 3063 C C . ARG A 1 391 ? -6.750 -4.033 -2.262 1.00 92.94 391 ARG A C 1
ATOM 3065 O O . ARG A 1 391 ? -6.250 -2.948 -1.959 1.00 92.94 391 ARG A O 1
ATOM 3072 N N . TYR A 1 392 ? -6.202 -4.881 -3.126 1.00 91.44 392 TYR A N 1
ATOM 3073 C CA . TYR A 1 392 ? -5.004 -4.541 -3.880 1.00 91.44 392 TYR A CA 1
ATOM 3074 C C . TYR A 1 392 ? -5.070 -5.021 -5.334 1.00 91.44 392 TYR A C 1
ATOM 3076 O O . TYR A 1 392 ? -5.643 -6.063 -5.664 1.00 91.44 392 TYR A O 1
ATOM 3084 N N . LYS A 1 393 ? -4.426 -4.258 -6.214 1.00 86.62 393 LYS A N 1
ATOM 3085 C CA . LYS A 1 393 ? -4.044 -4.691 -7.556 1.00 86.62 393 LYS A CA 1
ATOM 3086 C C . LYS A 1 393 ? -2.535 -4.805 -7.604 1.00 86.62 393 LYS A C 1
ATOM 3088 O O . LYS A 1 393 ? -1.836 -3.961 -7.048 1.00 86.62 393 LYS A O 1
ATOM 3093 N N . GLY A 1 394 ? -2.043 -5.850 -8.252 1.00 78.50 394 GLY A N 1
ATOM 3094 C CA . GLY A 1 394 ? -0.615 -6.038 -8.465 1.00 78.50 394 GLY A CA 1
ATOM 3095 C C . GLY A 1 394 ? -0.292 -5.986 -9.947 1.00 78.50 394 GLY A C 1
ATOM 3096 O O . GLY A 1 394 ? -0.958 -6.638 -10.750 1.00 78.50 394 GLY A O 1
ATOM 3097 N N . THR A 1 395 ? 0.757 -5.253 -10.300 1.00 71.88 395 THR A N 1
ATOM 3098 C CA . THR A 1 395 ? 1.364 -5.327 -11.630 1.00 71.88 395 THR A CA 1
ATOM 3099 C C . THR A 1 395 ? 2.761 -5.905 -11.487 1.00 71.88 395 THR A C 1
ATOM 3101 O O . THR A 1 395 ? 3.621 -5.320 -10.833 1.00 71.88 395 THR A O 1
ATOM 3104 N N . SER A 1 396 ? 2.996 -7.076 -12.080 1.00 70.19 396 SER A N 1
ATOM 3105 C CA . SER A 1 396 ? 4.329 -7.673 -12.108 1.00 70.19 396 SER A CA 1
ATOM 3106 C C . SER A 1 396 ? 5.211 -6.927 -13.103 1.00 70.19 396 SER A C 1
ATOM 3108 O O . SER A 1 396 ? 4.876 -6.825 -14.289 1.00 70.19 396 SER A O 1
ATOM 3110 N N . ARG A 1 397 ? 6.372 -6.472 -12.647 1.00 69.88 397 ARG A N 1
ATOM 3111 C CA . ARG A 1 397 ? 7.457 -6.021 -13.510 1.00 69.88 397 ARG A CA 1
ATOM 3112 C C . ARG A 1 397 ? 8.408 -7.174 -13.752 1.00 69.88 397 ARG A C 1
ATOM 3114 O O . ARG A 1 397 ? 8.852 -7.820 -12.805 1.00 69.88 397 ARG A O 1
ATOM 3121 N N . ARG A 1 398 ? 8.725 -7.420 -15.020 1.00 75.38 398 ARG A N 1
ATOM 3122 C CA . ARG A 1 398 ? 9.832 -8.300 -15.394 1.00 75.38 398 ARG A CA 1
ATOM 3123 C C . ARG A 1 398 ? 11.035 -7.447 -15.744 1.00 75.38 398 ARG A C 1
ATOM 3125 O O . ARG A 1 398 ? 10.862 -6.431 -16.415 1.00 75.38 398 ARG A O 1
ATOM 3132 N N . ASN A 1 399 ? 12.205 -7.900 -15.333 1.00 80.44 399 ASN A N 1
ATOM 3133 C CA . ASN A 1 399 ? 13.469 -7.418 -15.857 1.00 80.44 399 ASN A CA 1
ATOM 3134 C C . ASN A 1 399 ? 14.164 -8.578 -16.566 1.00 80.44 399 ASN A C 1
ATOM 3136 O O . ASN A 1 399 ? 13.966 -9.744 -16.211 1.00 80.44 399 ASN A O 1
ATOM 3140 N N . ARG A 1 400 ? 14.965 -8.265 -17.578 1.00 82.06 400 ARG A N 1
ATOM 3141 C CA . ARG A 1 400 ? 15.910 -9.218 -18.147 1.00 82.06 400 ARG A CA 1
ATOM 3142 C C . ARG A 1 400 ? 17.244 -9.010 -17.456 1.00 82.06 400 ARG A C 1
ATOM 3144 O O . ARG A 1 400 ? 17.835 -7.944 -17.574 1.00 82.06 400 ARG A O 1
ATOM 3151 N N . HIS A 1 401 ? 17.686 -10.011 -16.715 1.00 84.44 401 HIS A N 1
ATOM 3152 C CA . HIS A 1 401 ? 18.970 -9.998 -16.043 1.00 84.44 401 HIS A CA 1
ATOM 3153 C C . HIS A 1 401 ? 20.021 -10.623 -16.958 1.00 84.44 401 HIS A C 1
ATOM 3155 O O . HIS A 1 401 ? 19.893 -11.784 -17.344 1.00 84.44 401 HIS A O 1
ATOM 3161 N N . CYS A 1 402 ? 21.049 -9.866 -17.329 1.00 82.38 402 CYS A N 1
ATOM 3162 C CA . CYS A 1 402 ? 22.087 -10.291 -18.261 1.00 82.38 402 CYS A CA 1
ATOM 3163 C C . CYS A 1 402 ? 23.452 -10.342 -17.575 1.00 82.38 402 CYS A C 1
ATOM 3165 O O . CYS A 1 402 ? 23.938 -9.333 -17.075 1.00 82.38 402 CYS A O 1
ATOM 3167 N N . LYS A 1 403 ? 24.104 -11.511 -17.610 1.00 82.19 403 LYS A N 1
ATOM 3168 C CA . LYS A 1 403 ? 25.460 -11.731 -17.090 1.00 82.19 403 LYS A CA 1
ATOM 3169 C C . LYS A 1 403 ? 26.444 -12.036 -18.202 1.00 82.19 403 LYS A C 1
ATOM 3171 O O . LYS A 1 403 ? 26.241 -12.965 -18.985 1.00 82.19 403 LYS A O 1
ATOM 3176 N N . THR A 1 404 ? 27.562 -11.327 -18.225 1.00 78.31 404 THR A N 1
ATOM 3177 C CA . THR A 1 404 ? 28.670 -11.605 -19.140 1.00 78.31 404 THR A CA 1
ATOM 3178 C C . THR A 1 404 ? 29.615 -12.619 -18.506 1.00 78.31 404 THR A C 1
ATOM 3180 O O . THR A 1 404 ? 30.366 -12.305 -17.585 1.00 78.31 404 THR A O 1
ATOM 3183 N N . LYS A 1 405 ? 29.608 -13.855 -19.012 1.00 73.50 405 LYS A N 1
ATOM 3184 C CA . LYS A 1 405 ? 30.556 -14.900 -18.614 1.00 73.50 405 LYS A CA 1
ATOM 3185 C C . LYS A 1 405 ? 31.714 -14.944 -19.603 1.00 73.50 405 LYS A C 1
ATOM 3187 O O . LYS A 1 405 ? 31.511 -15.108 -20.803 1.00 73.50 405 LYS A O 1
ATOM 3192 N N . THR A 1 406 ? 32.937 -14.827 -19.099 1.00 71.88 406 THR A N 1
ATOM 3193 C CA . THR A 1 406 ? 34.148 -15.044 -19.901 1.00 71.88 406 THR A CA 1
ATOM 3194 C C . THR A 1 406 ? 34.643 -16.461 -19.652 1.00 71.88 406 THR A C 1
ATOM 3196 O O . THR A 1 406 ? 34.853 -16.842 -18.505 1.00 71.88 406 THR A O 1
ATOM 3199 N N . THR A 1 407 ? 34.818 -17.245 -20.712 1.00 63.88 407 THR A N 1
ATOM 3200 C CA . THR A 1 407 ? 35.326 -18.625 -20.647 1.00 63.88 407 THR A CA 1
ATOM 3201 C C . THR A 1 407 ? 36.573 -18.767 -21.522 1.00 63.88 407 THR A C 1
ATOM 3203 O O . THR A 1 407 ? 36.644 -18.156 -22.588 1.00 63.88 407 THR A O 1
ATOM 3206 N N . GLY A 1 408 ? 37.560 -19.547 -21.068 1.00 55.38 408 GLY A N 1
ATOM 3207 C CA . GLY A 1 408 ? 38.824 -19.808 -21.777 1.00 55.38 408 GLY A CA 1
ATOM 3208 C C . GLY A 1 408 ? 40.070 -19.190 -21.118 1.00 55.38 408 GLY A C 1
ATOM 3209 O O . GLY A 1 408 ? 39.998 -18.134 -20.488 1.00 55.38 408 GLY A O 1
ATOM 3210 N N . TRP A 1 409 ? 41.218 -19.861 -21.266 1.00 52.56 409 TRP A N 1
ATOM 3211 C CA . TRP A 1 409 ? 42.545 -19.371 -20.856 1.00 52.56 409 TRP A CA 1
ATOM 3212 C C . TRP A 1 409 ? 43.213 -18.601 -22.013 1.00 52.56 409 TRP A C 1
ATOM 3214 O O . TRP A 1 409 ? 42.735 -18.653 -23.144 1.00 52.56 409 TRP A O 1
ATOM 3224 N N . TRP A 1 410 ? 44.278 -17.852 -21.713 1.00 45.19 410 TRP A N 1
ATOM 3225 C CA . TRP A 1 410 ? 44.820 -16.653 -22.393 1.00 45.19 410 TRP A CA 1
ATOM 3226 C C . TRP A 1 410 ? 44.867 -16.582 -23.935 1.00 45.19 410 TRP A C 1
ATOM 3228 O O . TRP A 1 410 ? 44.958 -15.476 -24.454 1.00 45.19 410 TRP A O 1
ATOM 3238 N N . VAL A 1 411 ? 44.749 -17.688 -24.671 1.00 47.09 411 VAL A N 1
ATOM 3239 C CA . VAL A 1 411 ? 44.880 -17.739 -26.142 1.00 47.09 411 VAL A CA 1
ATOM 3240 C C . VAL A 1 411 ? 43.526 -17.794 -26.879 1.00 47.09 411 VAL A C 1
ATOM 3242 O O . VAL A 1 411 ? 43.483 -17.819 -28.103 1.00 47.09 411 VAL A O 1
ATOM 3245 N N . GLY A 1 412 ? 42.394 -17.789 -26.160 1.00 53.22 412 GLY A N 1
ATOM 3246 C CA . GLY A 1 412 ? 41.070 -17.909 -26.790 1.00 53.22 412 GLY A CA 1
ATOM 3247 C C . GLY A 1 412 ? 39.894 -17.536 -25.891 1.00 53.22 412 GLY A C 1
ATOM 3248 O O . GLY A 1 412 ? 38.950 -18.316 -25.760 1.00 53.22 412 GLY A O 1
ATOM 3249 N N . LYS A 1 413 ? 39.943 -16.364 -25.243 1.00 60.00 413 LYS A N 1
ATOM 3250 C CA . LYS A 1 413 ? 38.838 -15.874 -24.397 1.00 60.00 413 LYS A CA 1
ATOM 3251 C C . LYS A 1 413 ? 37.561 -15.715 -25.230 1.00 60.00 413 LYS A C 1
ATOM 3253 O O . LYS A 1 413 ? 37.493 -14.858 -26.105 1.00 60.00 413 LYS A O 1
ATOM 3258 N N . LYS A 1 414 ? 36.531 -16.503 -24.917 1.00 63.19 414 LYS A N 1
ATOM 3259 C CA . LYS A 1 414 ? 35.174 -16.347 -25.452 1.00 63.19 414 LYS A CA 1
ATOM 3260 C C . LYS A 1 414 ? 34.300 -15.693 -24.389 1.00 63.19 414 LYS A C 1
ATOM 3262 O O . LYS A 1 414 ? 34.105 -16.250 -23.306 1.00 63.19 414 LYS A O 1
ATOM 3267 N N . THR A 1 415 ? 33.779 -14.512 -24.693 1.00 66.06 415 THR A N 1
ATOM 3268 C CA . THR A 1 415 ? 32.771 -13.833 -23.878 1.00 66.06 415 THR A CA 1
ATOM 3269 C C . THR A 1 415 ? 31.385 -14.257 -24.351 1.00 66.06 415 THR A C 1
ATOM 3271 O O . THR A 1 415 ? 31.079 -14.223 -25.541 1.00 66.06 415 THR A O 1
ATOM 3274 N N . LYS A 1 416 ? 30.537 -14.697 -23.422 1.00 75.38 416 LYS A N 1
ATOM 3275 C CA . LYS A 1 416 ? 29.134 -15.019 -23.684 1.00 75.38 416 LYS A CA 1
ATOM 3276 C C . LYS A 1 416 ? 28.261 -14.277 -22.687 1.00 75.38 416 LYS A C 1
ATOM 3278 O O . LYS A 1 416 ? 28.386 -14.480 -21.480 1.00 75.38 416 LYS A O 1
ATOM 3283 N N . THR A 1 417 ? 27.347 -13.463 -23.194 1.00 77.44 417 THR A N 1
ATOM 3284 C CA . THR A 1 417 ? 26.281 -12.875 -22.383 1.00 77.44 417 THR A CA 1
ATOM 3285 C C . THR A 1 417 ? 25.144 -13.881 -22.265 1.00 77.44 417 THR A C 1
ATOM 3287 O O . THR A 1 417 ? 24.664 -14.414 -23.266 1.00 77.44 417 THR A O 1
ATOM 3290 N N . VAL A 1 418 ? 24.747 -14.188 -21.035 1.00 81.12 418 VAL A N 1
ATOM 3291 C CA . VAL A 1 418 ? 23.607 -15.049 -20.716 1.00 81.12 418 VAL A CA 1
ATOM 3292 C C . VAL A 1 418 ? 22.552 -14.176 -20.064 1.00 81.12 418 VAL A C 1
ATOM 3294 O O . VAL A 1 418 ? 22.830 -13.559 -19.042 1.00 81.12 418 VAL A O 1
ATOM 3297 N N . CYS A 1 419 ? 21.363 -14.133 -20.656 1.00 82.25 419 CYS A N 1
ATOM 3298 C CA . CYS A 1 419 ? 20.246 -13.346 -20.156 1.00 82.25 419 CYS A CA 1
ATOM 3299 C C . CYS A 1 419 ? 19.109 -14.261 -19.695 1.00 82.25 419 CYS A C 1
ATOM 3301 O O . CYS A 1 419 ? 18.796 -15.241 -20.371 1.00 82.25 419 CYS A O 1
ATOM 3303 N N . SER A 1 420 ? 18.484 -13.931 -18.569 1.00 84.25 420 SER A N 1
ATOM 3304 C CA . SER A 1 420 ? 17.302 -14.608 -18.037 1.00 84.25 420 SER A CA 1
ATOM 3305 C C . SER A 1 420 ? 16.247 -13.590 -17.632 1.00 84.25 420 SER A C 1
ATOM 3307 O O . SER A 1 420 ? 16.554 -12.539 -17.076 1.00 84.25 420 SER A O 1
ATOM 3309 N N . TRP A 1 421 ? 14.985 -13.894 -17.915 1.00 81.06 421 TRP A N 1
ATOM 3310 C CA . TRP A 1 421 ? 13.877 -13.067 -17.455 1.00 81.06 421 TRP A CA 1
ATOM 3311 C C . TRP A 1 421 ? 13.526 -13.386 -16.011 1.00 81.06 421 TRP A C 1
ATOM 3313 O O . TRP A 1 421 ? 13.259 -14.537 -15.673 1.00 81.06 421 TRP A O 1
ATOM 3323 N N . GLU A 1 422 ? 13.415 -12.349 -15.194 1.00 78.19 422 GLU A N 1
ATOM 3324 C CA . GLU A 1 422 ? 13.078 -12.452 -13.781 1.00 78.19 422 GLU A CA 1
ATOM 3325 C C . GLU A 1 422 ? 11.929 -11.501 -13.450 1.00 78.19 422 GLU A C 1
ATOM 3327 O O . GLU A 1 422 ? 11.816 -10.406 -14.005 1.00 78.19 422 GLU A O 1
ATOM 3332 N N . THR A 1 423 ? 11.042 -11.910 -12.544 1.00 70.94 423 THR A N 1
ATOM 3333 C CA . THR A 1 423 ? 10.038 -10.997 -11.986 1.00 70.94 423 THR A CA 1
ATOM 3334 C C . THR A 1 423 ? 10.729 -10.120 -10.948 1.00 70.94 423 THR A C 1
ATOM 3336 O O . THR A 1 423 ? 11.022 -10.573 -9.846 1.00 70.94 423 THR A O 1
ATOM 3339 N N . ALA A 1 424 ? 11.008 -8.871 -11.311 1.00 62.00 424 ALA A N 1
ATOM 3340 C CA . ALA A 1 424 ? 11.839 -7.964 -10.527 1.00 62.00 424 ALA A CA 1
ATOM 3341 C C . ALA A 1 424 ? 11.094 -7.319 -9.353 1.00 62.00 424 ALA A C 1
ATOM 3343 O O . ALA A 1 424 ? 11.673 -7.091 -8.292 1.00 62.00 424 ALA A O 1
ATOM 3344 N N . ALA A 1 425 ? 9.814 -6.990 -9.536 1.00 63.97 425 ALA A N 1
ATOM 3345 C CA . ALA A 1 425 ? 8.991 -6.380 -8.498 1.00 63.97 425 ALA A CA 1
ATOM 3346 C C . ALA A 1 425 ? 7.499 -6.530 -8.802 1.00 63.97 425 ALA A C 1
ATOM 3348 O O . ALA A 1 425 ? 7.099 -6.718 -9.951 1.00 63.97 425 ALA A O 1
ATOM 3349 N N . TYR A 1 426 ? 6.683 -6.383 -7.763 1.00 70.56 426 TYR A N 1
ATOM 3350 C CA . TYR A 1 426 ? 5.258 -6.119 -7.898 1.00 70.56 426 TYR A CA 1
ATOM 3351 C C . TYR A 1 426 ? 5.002 -4.669 -7.512 1.00 70.56 426 TYR A C 1
ATOM 3353 O O . TYR A 1 426 ? 5.337 -4.257 -6.401 1.00 70.56 426 TYR A O 1
ATOM 3361 N N . ASP A 1 427 ? 4.396 -3.913 -8.419 1.00 75.88 427 ASP A N 1
ATOM 3362 C CA . ASP A 1 427 ? 3.778 -2.647 -8.056 1.00 75.88 427 ASP A CA 1
ATOM 3363 C C . ASP A 1 427 ? 2.401 -2.931 -7.488 1.00 75.88 427 ASP A C 1
ATOM 3365 O O . ASP A 1 427 ? 1.575 -3.559 -8.156 1.00 75.88 427 ASP A O 1
ATOM 3369 N N . TYR A 1 428 ? 2.155 -2.447 -6.277 1.00 84.38 428 TYR A N 1
ATOM 3370 C CA . TYR A 1 428 ? 0.860 -2.567 -5.633 1.00 84.38 428 TYR A CA 1
ATOM 3371 C C . TYR A 1 428 ? 0.125 -1.231 -5.632 1.00 84.38 428 TYR A C 1
ATOM 3373 O O . TYR A 1 428 ? 0.662 -0.206 -5.211 1.00 84.38 428 TYR A O 1
ATOM 3381 N N . GLU A 1 429 ? -1.126 -1.267 -6.074 1.00 89.75 429 GLU A N 1
ATOM 3382 C CA . GLU A 1 429 ? -2.110 -0.209 -5.873 1.00 89.75 429 GLU A CA 1
ATOM 3383 C C . GLU A 1 429 ? -3.140 -0.719 -4.862 1.00 89.75 429 GLU A C 1
ATOM 3385 O O . GLU A 1 429 ? -3.635 -1.837 -5.010 1.00 89.75 429 GLU A O 1
ATOM 3390 N N . PHE A 1 430 ? -3.467 0.072 -3.843 1.00 92.31 430 PHE A N 1
ATOM 3391 C CA . PHE A 1 430 ? -4.389 -0.324 -2.778 1.00 92.31 430 PHE A CA 1
ATOM 3392 C C . PHE A 1 430 ? -5.667 0.509 -2.836 1.00 92.31 430 PHE A C 1
ATOM 3394 O O . PHE A 1 430 ? -5.612 1.692 -3.164 1.00 92.31 430 PHE A O 1
ATOM 3401 N N . PHE A 1 431 ? -6.815 -0.087 -2.509 1.00 93.94 431 PHE A N 1
ATOM 3402 C CA . PHE A 1 431 ? -8.034 0.680 -2.250 1.00 93.94 431 PHE A CA 1
ATOM 3403 C C . PHE A 1 431 ? -8.040 1.109 -0.784 1.00 93.94 431 PHE A C 1
ATOM 3405 O O . PHE A 1 431 ? -8.095 0.251 0.100 1.00 93.94 431 PHE A O 1
ATOM 3412 N N . LEU A 1 432 ? -7.927 2.415 -0.547 1.00 95.12 432 LEU A N 1
ATOM 3413 C CA . LEU A 1 432 ? -7.703 2.997 0.774 1.00 95.12 432 LEU A CA 1
ATOM 3414 C C . LEU A 1 432 ? -8.967 3.663 1.314 1.00 95.12 432 LEU A C 1
ATOM 3416 O O . LEU A 1 432 ? -9.588 4.466 0.619 1.00 95.12 432 LEU A O 1
ATOM 3420 N N . HIS A 1 433 ? -9.283 3.373 2.573 1.00 95.62 433 HIS A N 1
ATOM 3421 C CA . HIS A 1 433 ? -10.266 4.075 3.387 1.00 95.62 433 HIS A CA 1
ATOM 3422 C C . HIS A 1 433 ? -9.534 5.064 4.294 1.00 95.62 433 HIS A C 1
ATOM 3424 O O . HIS A 1 433 ? -8.785 4.655 5.181 1.00 95.62 433 HIS A O 1
ATOM 3430 N N . TYR A 1 434 ? -9.721 6.363 4.059 1.00 94.38 434 TYR A N 1
ATOM 3431 C CA . TYR A 1 434 ? -8.914 7.408 4.709 1.00 94.38 434 TYR A CA 1
ATOM 3432 C C . TYR A 1 434 ? -9.337 7.744 6.143 1.00 94.38 434 TYR A C 1
ATOM 3434 O O . TYR A 1 434 ? -8.616 8.472 6.822 1.00 94.38 434 TYR A O 1
ATOM 3442 N N . GLY A 1 435 ? -10.480 7.224 6.599 1.00 94.94 435 GLY A N 1
ATOM 3443 C CA . GLY A 1 435 ? -11.061 7.585 7.892 1.00 94.94 435 GLY A CA 1
ATOM 3444 C C . GLY A 1 435 ? -11.708 8.973 7.888 1.00 94.94 435 GLY A C 1
ATOM 3445 O O . GLY A 1 435 ? -11.637 9.675 8.893 1.00 94.94 435 GLY A O 1
ATOM 3446 N N . TRP A 1 436 ? -12.280 9.382 6.745 1.00 94.81 436 TRP A N 1
ATOM 3447 C CA . TRP A 1 436 ? -12.950 10.677 6.545 1.00 94.81 436 TRP A CA 1
ATOM 3448 C C . TRP A 1 436 ? -14.414 10.525 6.121 1.00 94.81 436 TRP A C 1
ATOM 3450 O O . TRP A 1 436 ? -14.866 11.152 5.160 1.00 94.81 436 TRP A O 1
ATOM 3460 N N . GLY A 1 437 ? -15.139 9.590 6.741 1.00 93.12 437 GLY A N 1
ATOM 3461 C CA . GLY A 1 437 ? -16.555 9.386 6.417 1.00 93.12 437 GLY A CA 1
ATOM 3462 C C . GLY A 1 437 ? -16.796 8.906 4.979 1.00 93.12 437 GLY A C 1
ATOM 3463 O O . GLY A 1 437 ? -17.810 9.238 4.374 1.00 93.12 437 GLY A O 1
ATOM 3464 N N . GLY A 1 438 ? -15.827 8.202 4.386 1.00 90.62 438 GLY A N 1
ATOM 3465 C CA . GLY A 1 438 ? -15.874 7.730 2.998 1.00 90.62 438 GLY A CA 1
ATOM 3466 C C . GLY A 1 438 ? -15.344 8.730 1.963 1.00 90.62 438 GLY A C 1
ATOM 3467 O O . GLY A 1 438 ? -15.124 8.374 0.800 1.00 90.62 438 GLY A O 1
ATOM 3468 N N . ARG A 1 439 ? -15.075 9.978 2.365 1.00 89.75 439 ARG A N 1
ATOM 3469 C CA . ARG A 1 439 ? -14.474 10.982 1.483 1.00 89.75 439 ARG A CA 1
ATOM 3470 C C . ARG A 1 439 ? -13.052 10.567 1.097 1.00 89.75 439 ARG A C 1
ATOM 3472 O O . ARG A 1 439 ? -12.259 10.173 1.943 1.00 89.75 439 ARG A O 1
ATOM 3479 N N . ASN A 1 440 ? -12.719 10.725 -0.188 1.00 88.50 440 ASN A N 1
ATOM 3480 C CA . ASN A 1 440 ? -11.406 10.405 -0.772 1.00 88.50 440 ASN A CA 1
ATOM 3481 C C . ASN A 1 440 ? -11.030 8.908 -0.752 1.00 88.50 440 ASN A C 1
ATOM 3483 O O . ASN A 1 440 ? -9.888 8.572 -1.063 1.00 88.50 440 ASN A O 1
ATOM 3487 N N . ASN A 1 441 ? -11.971 8.001 -0.460 1.00 92.25 441 ASN A N 1
ATOM 3488 C CA . ASN A 1 441 ? -11.731 6.570 -0.625 1.00 92.25 441 ASN A CA 1
ATOM 3489 C C . ASN A 1 441 ? -11.444 6.258 -2.100 1.00 92.25 441 ASN A C 1
ATOM 3491 O O . ASN A 1 441 ? -12.270 6.535 -2.975 1.00 92.25 441 ASN A O 1
ATOM 3495 N N . LYS A 1 442 ? -10.262 5.714 -2.396 1.00 92.06 442 LYS A N 1
ATOM 3496 C CA . LYS A 1 442 ? -9.809 5.527 -3.780 1.00 92.06 442 LYS A CA 1
ATOM 3497 C C . LYS A 1 442 ? -8.723 4.474 -3.911 1.00 92.06 442 LYS A C 1
ATOM 3499 O O . LYS A 1 442 ? -8.073 4.087 -2.943 1.00 92.06 442 LYS A O 1
ATOM 3504 N N . TRP A 1 443 ? -8.516 4.050 -5.153 1.00 89.00 443 TRP A N 1
ATOM 3505 C CA . TRP A 1 443 ? -7.314 3.333 -5.549 1.00 89.00 443 TRP A CA 1
ATOM 3506 C C . TRP A 1 443 ? -6.125 4.294 -5.554 1.00 89.00 443 TRP A C 1
ATOM 3508 O O . TRP A 1 443 ? -6.197 5.362 -6.162 1.00 89.00 443 TRP A O 1
ATOM 3518 N N . GLN A 1 444 ? -5.057 3.930 -4.851 1.00 87.81 444 GLN A N 1
ATOM 3519 C CA . GLN A 1 444 ? -3.835 4.716 -4.803 1.00 87.81 444 GLN A CA 1
ATOM 3520 C C . GLN A 1 444 ? -2.607 3.822 -4.614 1.00 87.81 444 GLN A C 1
ATOM 3522 O O . GLN A 1 444 ? -2.585 2.893 -3.803 1.00 87.81 444 GLN A O 1
ATOM 3527 N N . GLN A 1 445 ? -1.543 4.143 -5.349 1.00 86.25 445 GLN A N 1
ATOM 3528 C CA . GLN A 1 445 ? -0.211 3.622 -5.075 1.00 86.25 445 GLN A CA 1
ATOM 3529 C C . GLN A 1 445 ? 0.400 4.420 -3.919 1.00 86.25 445 GLN A C 1
ATOM 3531 O O . GLN A 1 445 ? 0.564 5.637 -4.006 1.00 86.25 445 GLN A O 1
ATOM 3536 N N . VAL A 1 446 ? 0.739 3.733 -2.831 1.00 85.94 446 VAL A N 1
ATOM 3537 C CA . VAL A 1 446 ? 1.367 4.330 -1.643 1.00 85.94 446 VAL A CA 1
ATOM 3538 C C . VAL A 1 446 ? 2.690 3.647 -1.353 1.00 85.94 446 VAL A C 1
ATOM 3540 O O . VAL A 1 446 ? 2.820 2.453 -1.604 1.00 85.94 446 VAL A O 1
ATOM 3543 N N . SER A 1 447 ? 3.662 4.377 -0.806 1.00 85.00 447 SER A N 1
ATOM 3544 C CA . SER A 1 447 ? 4.941 3.831 -0.332 1.00 85.00 447 SER A CA 1
ATOM 3545 C C . SER A 1 447 ? 4.943 3.808 1.200 1.00 85.00 447 SER A C 1
ATOM 3547 O O . SER A 1 447 ? 5.454 4.748 1.820 1.00 85.00 447 SER A O 1
ATOM 3549 N N . PRO A 1 448 ? 4.321 2.786 1.821 1.00 91.06 448 PRO A N 1
ATOM 3550 C CA . PRO A 1 448 ? 4.096 2.749 3.254 1.00 91.06 448 PRO A CA 1
ATOM 3551 C C . PRO A 1 448 ? 5.405 2.593 4.019 1.00 91.06 448 PRO A C 1
ATOM 3553 O O . PRO A 1 448 ? 6.259 1.774 3.667 1.00 91.06 448 PRO A O 1
ATOM 3556 N N . PHE A 1 449 ? 5.534 3.354 5.099 1.00 90.00 449 PHE A N 1
ATOM 3557 C CA . PHE A 1 449 ? 6.567 3.156 6.112 1.00 90.00 449 PHE A CA 1
ATOM 3558 C C . PHE A 1 449 ? 6.055 2.342 7.312 1.00 90.00 449 PHE A C 1
ATOM 3560 O O . PHE A 1 449 ? 6.848 1.963 8.175 1.00 90.00 449 PHE A O 1
ATOM 3567 N N . GLY A 1 450 ? 4.757 2.037 7.356 1.00 93.62 450 GLY A N 1
ATOM 3568 C CA . GLY A 1 450 ? 4.140 1.138 8.327 1.00 93.62 450 GLY A CA 1
ATOM 3569 C C . GLY A 1 450 ? 3.011 0.321 7.699 1.00 93.62 450 GLY A C 1
ATOM 3570 O O . GLY A 1 450 ? 2.296 0.817 6.831 1.00 93.62 450 GLY A O 1
ATOM 3571 N N . ALA A 1 451 ? 2.850 -0.932 8.122 1.00 97.25 451 ALA A N 1
ATOM 3572 C CA . ALA A 1 451 ? 1.642 -1.715 7.885 1.00 97.25 451 ALA A CA 1
ATOM 3573 C C . ALA A 1 451 ? 1.231 -2.461 9.156 1.00 97.25 451 ALA A C 1
ATOM 3575 O O . ALA A 1 451 ? 2.073 -3.096 9.793 1.00 97.25 451 ALA A O 1
ATOM 3576 N N . HIS A 1 452 ? -0.048 -2.418 9.516 1.00 97.88 452 HIS A N 1
ATOM 3577 C CA . HIS A 1 452 ? -0.565 -2.977 10.763 1.00 97.88 452 HIS A CA 1
ATOM 3578 C C . HIS A 1 452 ? -1.778 -3.857 10.495 1.00 97.88 452 HIS A C 1
ATOM 3580 O O . HIS A 1 452 ? -2.680 -3.468 9.754 1.00 97.88 452 HIS A O 1
ATOM 3586 N N . VAL A 1 453 ? -1.791 -5.050 11.089 1.00 97.56 453 VAL A N 1
ATOM 3587 C CA . VAL A 1 453 ? -2.827 -6.056 10.831 1.00 97.56 453 VAL A CA 1
ATOM 3588 C C . VAL A 1 453 ? -3.263 -6.698 12.134 1.00 97.56 453 VAL A C 1
ATOM 3590 O O . VAL A 1 453 ? -2.416 -7.092 12.936 1.00 97.56 453 VAL A O 1
ATOM 3593 N N . ALA A 1 454 ? -4.572 -6.837 12.317 1.00 97.00 454 ALA A N 1
ATOM 3594 C CA . ALA A 1 454 ? -5.177 -7.690 13.333 1.00 97.00 454 ALA A CA 1
ATOM 3595 C C . ALA A 1 454 ? -5.750 -8.941 12.653 1.00 97.00 454 ALA A C 1
ATOM 3597 O O . ALA A 1 454 ? -6.461 -8.801 11.665 1.00 97.00 454 ALA A O 1
ATOM 3598 N N . TYR A 1 455 ? -5.452 -10.143 13.144 1.00 95.69 455 TYR A N 1
ATOM 3599 C CA . TYR A 1 455 ? -5.934 -11.399 12.549 1.00 95.69 455 TYR A CA 1
ATOM 3600 C C . TYR A 1 455 ? -6.152 -12.494 13.602 1.00 95.69 455 TYR A C 1
ATOM 3602 O O . TYR A 1 455 ? -5.746 -12.341 14.759 1.00 95.69 455 TYR A O 1
ATOM 3610 N N . ILE A 1 456 ? -6.798 -13.591 13.196 1.00 94.00 456 ILE A N 1
ATOM 3611 C CA . ILE A 1 456 ? -6.983 -14.805 14.006 1.00 94.00 456 ILE A CA 1
ATOM 3612 C C . ILE A 1 456 ? -5.968 -15.849 13.539 1.00 94.00 456 ILE A C 1
ATOM 3614 O O . ILE A 1 456 ? -5.900 -16.128 12.341 1.00 94.00 456 ILE A O 1
ATOM 3618 N N . ALA A 1 457 ? -5.137 -16.335 14.465 1.00 86.56 457 ALA A N 1
ATOM 3619 C CA . ALA A 1 457 ? -4.051 -17.280 14.195 1.00 86.56 457 ALA A CA 1
ATOM 3620 C C . ALA A 1 457 ? -4.505 -18.739 14.196 1.00 86.56 457 ALA A C 1
ATOM 3622 O O . ALA A 1 457 ? -5.435 -19.058 14.975 1.00 86.56 457 ALA A O 1
#

InterPro domains:
  IPR038765 Papain-like cysteine peptidase superfamily [SSF54001] (232-443)
  IPR044934 Peptidase C10, streptopain superfmaily [G3DSA:3.90.70.50] (226-454)

pLDDT: mean 72.0, std 22.95, range [22.33, 98.62]